Protein AF-0000000072905698 (afdb_homodimer)

Sequence (744 aa):
MKEIYLDNAATTKARKEVVNYMVDCMEHSYANADSIHNLGLSVAKKINENKKVFEKLGLPKDSIYFTAGGGEANNILIKAVCNKFKKGRIISTPIEHPSIIKTLESLKGFDVCYLKVDEYGRVDENSLKELLNEDTILVTIAYVNSELGTIQDIPKLCRITKEKNKDIVFHTDFVQGLGHVKVDFSKIPVDAVSFSSHKIYGPKGVGAIYISKKIKLQPVVYGSNSENAFVPRTLANEQVLGFLKAISLLDDLDIEHLREIKEYTLERLKEIPNIRINSPEFSSPGLLNVSFIGARGEIIMNYLSSMNIYVSTGSACSVKKGPSSVIKAIGLEDKYSSGVIRLSFGRYNTKEDIDEFITQLNIVLGMIRSVAMKEIYLDNAATTKARKEVVNYMVDCMEHSYANADSIHNLGLSVAKKINENKKVFEKLGLPKDSIYFTAGGGEANNILIKAVCNKFKKGRIISTPIEHPSIIKTLESLKGFDVCYLKVDEYGRVDENSLKELLNEDTILVTIAYVNSELGTIQDIPKLCRITKEKNKDIVFHTDFVQGLGHVKVDFSKIPVDAVSFSSHKIYGPKGVGAIYISKKIKLQPVVYGSNSENAFVPRTLANEQVLGFLKAISLLDDLDIEHLREIKEYTLERLKEIPNIRINSPEFSSPGLLNVSFIGARGEIIMNYLSSMNIYVSTGSACSVKKGPSSVIKAIGLEDKYSSGVIRLSFGRYNTKEDIDEFITQLNIVLGMIRSVA

Organism: NCBI:txid187101

Secondary structure (DSSP, 8-state):
---EE-BTTT--PPPHHHHHHHHHHHHHS-S-TT--SHHHHHHHHHHHHHGGGGGGGT--GGGEEEESSHHHHHHHHHHHHHHHHSSEEEEE-TTS-HHHHHHHHH-SSEEEEE--B-TT--B-HHHHHHH--TTEEEEE--SB-TTT-BBP-HHHHHHHHHHH-TTSEEEEE-TTTTTTS---GGGS--SEEEEESTTTT--SS-EEEEE-TT--------S--STTTTS-S---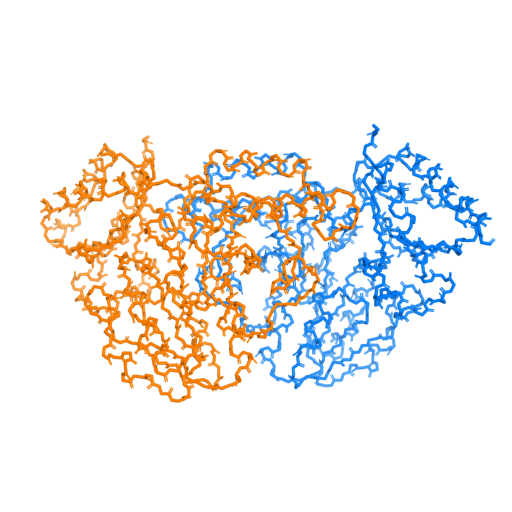HHHHHHHHHHHHT--HHHHHHHHHHHHHHHHHHTTSSSEEE-S-SSB-TTEEEEEETTS-HHHHHHHHHHTTEE-EESS-S-TTT-S-HHHHHTT--HHHHTTEEEEE--TT--HHHHHHHHHHHHHHHHHHHHH-/---EE-BTTT--PPPHHHHHHHHHHHHHS-S-TT--SHHHHHHHHHHHHHGGGGGGGT--GGGEEEESSHHHHHHHHHHHHHHHHSSEEEEE-TTS-HHHHHHHHH-SSEEEEE--B-TT--B-HHHHHHH--TTEEEEE--SB-TTT-BBP-HHHHHHHHHHH-TTSEEEEE-TTTTTTS---GGGS--SEEEEESTTTT--SS-EEEEE-TT--------S--STTTTS-S---HHHHHHHHHHHHT--HHHHHHHHHHHHHHHHHHTTSSSEEE-S-SSB-TTEEEEEETTS-HHHHHHHHHHTTEE-B-SS-S-TTT-S-HHHHHTT--HHHHTTEEEEE--TT--HHHHHHHHHHHHHHHHHHHHH-

Structure (mmCIF, N/CA/C/O backbone):
data_AF-0000000072905698-model_v1
#
loop_
_entity.id
_entity.type
_entity.pdbx_description
1 polymer 'cysteine desulfurase'
#
loop_
_atom_site.group_PDB
_atom_site.id
_atom_site.type_symbol
_atom_site.label_atom_id
_atom_site.label_alt_id
_atom_site.label_comp_id
_atom_site.label_asym_id
_atom_site.label_entity_id
_atom_site.label_seq_id
_atom_site.pdbx_PDB_ins_code
_atom_site.Cartn_x
_atom_site.Cartn_y
_atom_site.Cartn_z
_atom_site.occupancy
_atom_site.B_iso_or_equiv
_atom_site.auth_seq_id
_atom_site.auth_comp_id
_atom_site.auth_asym_id
_atom_site.auth_atom_id
_atom_site.pdbx_PDB_model_num
ATOM 1 N N . MET A 1 1 ? -1.423 -6.957 -35.344 1 72.69 1 MET A N 1
ATOM 2 C CA . MET A 1 1 ? -1.678 -8.305 -34.844 1 72.69 1 MET A CA 1
ATOM 3 C C . MET A 1 1 ? -2.441 -8.25 -33.531 1 72.69 1 MET A C 1
ATOM 5 O O . MET A 1 1 ? -2.27 -7.309 -32.75 1 72.69 1 MET A O 1
ATOM 9 N N . LYS A 1 2 ? -3.301 -9.227 -33.375 1 91.12 2 LYS A N 1
ATOM 10 C CA . LYS A 1 2 ? -4.121 -9.328 -32.156 1 91.12 2 LYS A CA 1
ATOM 11 C C . LYS A 1 2 ? -3.266 -9.641 -30.953 1 91.12 2 LYS A C 1
ATOM 13 O O . LYS A 1 2 ? -2.326 -10.43 -31.031 1 91.12 2 LYS A O 1
ATOM 18 N N . GLU A 1 3 ? -3.43 -8.898 -29.844 1 96.12 3 GLU A N 1
ATOM 19 C CA . GLU A 1 3 ? -2.766 -9.172 -28.562 1 96.12 3 GLU A CA 1
ATOM 20 C C . GLU A 1 3 ? -3.352 -10.406 -27.891 1 96.12 3 GLU A C 1
ATOM 22 O O . GLU A 1 3 ? -4.57 -10.531 -27.766 1 96.12 3 GLU A O 1
ATOM 27 N N . ILE A 1 4 ? -2.531 -11.414 -27.625 1 98.56 4 ILE A N 1
ATOM 28 C CA . ILE A 1 4 ? -2.914 -12.602 -26.859 1 98.56 4 ILE A CA 1
ATOM 29 C C . ILE A 1 4 ? -2.207 -12.602 -25.5 1 98.56 4 ILE A C 1
ATOM 31 O O . ILE A 1 4 ? -0.989 -12.766 -25.438 1 98.56 4 ILE A O 1
ATOM 35 N N . TYR A 1 5 ? -2.979 -12.391 -24.484 1 98.38 5 TYR A N 1
ATOM 36 C CA . TYR A 1 5 ? -2.412 -12.242 -23.156 1 98.38 5 TYR A CA 1
ATOM 37 C C . TYR A 1 5 ? -2.586 -13.523 -22.344 1 98.38 5 TYR A C 1
ATOM 39 O O . TYR A 1 5 ? -3.688 -13.828 -21.875 1 98.38 5 TYR A O 1
ATOM 47 N N . LEU A 1 6 ? -1.505 -14.266 -22.094 1 98.56 6 LEU A N 1
ATOM 48 C CA . LEU A 1 6 ? -1.48 -15.523 -21.344 1 98.56 6 LEU A CA 1
ATOM 49 C C . LEU A 1 6 ? -0.591 -15.406 -20.109 1 98.56 6 LEU A C 1
ATOM 51 O O . LEU A 1 6 ? 0.126 -16.344 -19.766 1 98.56 6 LEU A O 1
ATOM 55 N N . ASP A 1 7 ? -0.553 -14.258 -19.5 1 97.88 7 ASP A N 1
ATOM 56 C CA . ASP A 1 7 ? 0.208 -13.977 -18.297 1 97.88 7 ASP A CA 1
ATOM 57 C C . ASP A 1 7 ? -0.693 -13.406 -17.188 1 97.88 7 ASP A C 1
ATOM 59 O O . ASP A 1 7 ? -0.295 -12.5 -16.469 1 97.88 7 ASP A O 1
ATOM 63 N N . ASN A 1 8 ? -1.883 -13.961 -17.047 1 97.81 8 ASN A N 1
ATOM 64 C CA . ASN A 1 8 ? -2.902 -13.453 -16.141 1 97.81 8 ASN A CA 1
ATOM 65 C C . ASN A 1 8 ? -2.562 -13.766 -14.688 1 97.81 8 ASN A C 1
ATOM 67 O O . ASN A 1 8 ? -3.133 -13.172 -13.766 1 97.81 8 ASN A O 1
ATOM 71 N N . ALA A 1 9 ? -1.614 -14.688 -14.422 1 97 9 ALA A N 1
ATOM 72 C CA . ALA A 1 9 ? -1.187 -14.977 -13.062 1 97 9 ALA A CA 1
ATOM 73 C C . ALA A 1 9 ? -0.23 -13.906 -12.547 1 97 9 ALA A C 1
ATOM 75 O O . ALA A 1 9 ? 0.006 -13.805 -11.336 1 97 9 ALA A O 1
ATOM 76 N N . ALA A 1 10 ? 0.408 -13.164 -13.469 1 96.44 10 ALA A N 1
ATOM 77 C CA . ALA A 1 10 ? 1.176 -11.992 -13.062 1 96.44 10 ALA A CA 1
ATOM 78 C C . ALA A 1 10 ? 0.255 -10.828 -12.719 1 96.44 10 ALA A C 1
ATOM 80 O O . ALA A 1 10 ? 0.43 -10.172 -11.688 1 96.44 10 ALA A O 1
ATOM 81 N N . THR A 1 11 ? -0.665 -10.586 -13.617 1 97.38 11 THR A N 1
ATOM 82 C CA . THR A 1 11 ? -1.699 -9.586 -13.383 1 97.38 11 THR A CA 1
ATOM 83 C C . THR A 1 11 ? -2.764 -9.641 -14.477 1 97.38 11 THR A C 1
ATOM 85 O O . THR A 1 11 ? -2.506 -10.125 -15.578 1 97.38 11 THR A O 1
ATOM 88 N N . THR A 1 12 ? -3.924 -9.188 -14.164 1 98.19 12 THR A N 1
ATOM 89 C CA . THR A 1 12 ? -5.012 -9.086 -15.133 1 98.19 12 THR A CA 1
ATOM 90 C C . THR A 1 12 ? -5.32 -7.629 -15.453 1 98.19 12 THR A C 1
ATOM 92 O O . THR A 1 12 ? -4.957 -6.73 -14.688 1 98.19 12 THR A O 1
ATOM 95 N N . LYS A 1 13 ? -5.883 -7.441 -16.594 1 98 13 LYS A N 1
ATOM 96 C CA . LYS A 1 13 ? -6.438 -6.133 -16.922 1 98 13 LYS A CA 1
ATOM 97 C C . LYS A 1 13 ? -7.73 -5.879 -16.156 1 98 13 LYS A C 1
ATOM 99 O O . LYS A 1 13 ? -8.656 -6.695 -16.203 1 98 13 LYS A O 1
ATOM 104 N N . ALA A 1 14 ? -7.812 -4.758 -15.5 1 98.38 14 ALA A N 1
ATOM 105 C CA . ALA A 1 14 ? -9.016 -4.449 -14.734 1 98.38 14 ALA A CA 1
ATOM 106 C C . ALA A 1 14 ? -10.242 -4.406 -15.641 1 98.38 14 ALA A C 1
ATOM 108 O O . ALA A 1 14 ? -10.18 -3.889 -16.75 1 98.38 14 ALA A O 1
ATOM 109 N N . ARG A 1 15 ? -11.359 -4.938 -15.141 1 98.25 15 ARG A N 1
ATOM 110 C CA . ARG A 1 15 ? -12.617 -4.887 -15.875 1 98.25 15 ARG A CA 1
ATOM 111 C C . ARG A 1 15 ? -13.102 -3.451 -16.031 1 98.25 15 ARG A C 1
ATOM 113 O O . ARG A 1 15 ? -12.922 -2.629 -15.125 1 98.25 15 ARG A O 1
ATOM 120 N N . LYS A 1 16 ? -13.773 -3.23 -17.125 1 98.31 16 LYS A N 1
ATOM 121 C CA . LYS A 1 16 ? -14.32 -1.897 -17.375 1 98.31 16 LYS A CA 1
ATOM 122 C C . LYS A 1 16 ? -15.281 -1.483 -16.266 1 98.31 16 LYS A C 1
ATOM 124 O O . LYS A 1 16 ? -15.289 -0.325 -15.844 1 98.31 16 LYS A O 1
ATOM 129 N N . GLU A 1 17 ? -16.109 -2.434 -15.797 1 98.56 17 GLU A N 1
ATOM 130 C CA . GLU A 1 17 ? -17.062 -2.16 -14.719 1 98.56 17 GLU A CA 1
ATOM 131 C C . GLU A 1 17 ? -16.344 -1.726 -13.445 1 98.56 17 GLU A C 1
ATOM 133 O O . GLU A 1 17 ? -16.812 -0.844 -12.727 1 98.56 17 GLU A O 1
ATOM 138 N N . VAL A 1 18 ? -15.203 -2.352 -13.188 1 98.81 18 VAL A N 1
ATOM 139 C CA . VAL A 1 18 ? -14.398 -2.033 -12.016 1 98.81 18 VAL A CA 1
ATOM 140 C C . VAL A 1 18 ? -13.789 -0.641 -12.164 1 98.81 18 VAL A C 1
ATOM 142 O O . VAL A 1 18 ? -13.859 0.178 -11.25 1 98.81 18 VAL A O 1
ATOM 145 N N . VAL A 1 19 ? -13.219 -0.357 -13.328 1 98.81 19 VAL A N 1
ATOM 146 C CA . VAL A 1 19 ? -12.602 0.932 -13.609 1 98.81 19 VAL A CA 1
ATOM 147 C C . VAL A 1 19 ? -13.633 2.047 -13.477 1 98.81 19 VAL A C 1
ATOM 149 O O . VAL A 1 19 ? -13.367 3.074 -12.844 1 98.81 19 VAL A O 1
ATOM 152 N N . ASN A 1 20 ? -14.812 1.815 -14.039 1 98.75 20 ASN A N 1
ATOM 153 C CA . ASN A 1 20 ? -15.883 2.807 -13.953 1 98.75 20 ASN A CA 1
ATOM 154 C C . ASN A 1 20 ? -16.266 3.082 -12.508 1 98.75 20 ASN A C 1
ATOM 156 O O . ASN A 1 20 ? -16.531 4.23 -12.133 1 98.75 20 ASN A O 1
ATOM 160 N N . TYR A 1 21 ? -16.344 2.041 -11.75 1 98.81 21 TYR A N 1
ATOM 161 C CA . TYR A 1 21 ? -16.703 2.186 -10.344 1 98.81 21 TYR A CA 1
ATOM 162 C C . TYR A 1 21 ? -15.625 2.961 -9.586 1 98.81 21 TYR A C 1
ATOM 164 O O . TYR A 1 21 ? -15.93 3.793 -8.734 1 98.81 21 TYR A O 1
ATOM 172 N N . MET A 1 22 ? -14.383 2.701 -9.906 1 98.75 22 MET A N 1
ATOM 173 C CA . MET A 1 22 ? -13.273 3.434 -9.305 1 98.75 22 MET A CA 1
ATOM 174 C C . MET A 1 22 ? -13.344 4.918 -9.656 1 98.75 22 MET A C 1
ATOM 176 O O . MET A 1 22 ? -13.133 5.773 -8.797 1 98.75 22 MET A O 1
ATOM 180 N N . VAL A 1 23 ? -13.602 5.195 -10.906 1 98.75 23 VAL A N 1
ATOM 181 C CA . VAL A 1 23 ? -13.703 6.574 -11.359 1 98.75 23 VAL A CA 1
ATOM 182 C C . VAL A 1 23 ? -14.828 7.281 -10.609 1 98.75 23 VAL A C 1
ATOM 184 O O . VAL A 1 23 ? -14.656 8.406 -10.125 1 98.75 23 VAL A O 1
ATOM 187 N N . ASP A 1 24 ? -15.961 6.617 -10.508 1 98.62 24 ASP A N 1
ATOM 188 C CA . ASP A 1 24 ? -17.094 7.16 -9.758 1 98.62 24 ASP A CA 1
ATOM 189 C C . ASP A 1 24 ? -16.703 7.477 -8.32 1 98.62 24 ASP A C 1
ATOM 191 O O . ASP A 1 24 ? -17.078 8.523 -7.785 1 98.62 24 ASP A O 1
ATOM 195 N N . CYS A 1 25 ? -15.961 6.605 -7.727 1 98.19 25 CYS A N 1
ATOM 196 C CA . CYS A 1 25 ? -15.508 6.789 -6.352 1 98.19 25 CYS A CA 1
ATOM 197 C C . CYS A 1 25 ? -14.602 8.008 -6.234 1 98.19 25 CYS A C 1
ATOM 199 O O . CYS A 1 25 ? -14.742 8.805 -5.309 1 98.19 25 CYS A O 1
ATOM 201 N N . MET A 1 26 ? -13.633 8.148 -7.137 1 98.12 26 MET A N 1
ATOM 202 C CA . MET A 1 26 ? -12.688 9.266 -7.098 1 98.12 26 MET A CA 1
ATOM 203 C C . MET A 1 26 ? -13.406 10.594 -7.293 1 98.12 26 MET A C 1
ATOM 205 O O . MET A 1 26 ? -12.938 11.633 -6.82 1 98.12 26 MET A O 1
ATOM 209 N N . GLU A 1 27 ? -14.578 10.531 -7.902 1 97.19 27 GLU A N 1
ATOM 210 C CA . GLU A 1 27 ? -15.32 11.75 -8.203 1 97.19 27 GLU A CA 1
ATOM 211 C C . GLU A 1 27 ? -16.297 12.078 -7.082 1 97.19 27 GLU A C 1
ATOM 213 O O . GLU A 1 27 ? -16.484 13.25 -6.738 1 97.19 27 GLU A O 1
ATOM 218 N N . HIS A 1 28 ? -16.875 11.031 -6.461 1 96.88 28 HIS A N 1
ATOM 219 C CA . HIS A 1 28 ? -18.031 11.312 -5.633 1 96.88 28 HIS A CA 1
ATOM 220 C C . HIS A 1 28 ? -17.844 10.781 -4.215 1 96.88 28 HIS A C 1
ATOM 222 O O . HIS A 1 28 ? -18.609 11.133 -3.311 1 96.88 28 HIS A O 1
ATOM 228 N N . SER A 1 29 ? -16.891 9.961 -4.012 1 97.44 29 SER A N 1
ATOM 229 C CA . SER A 1 29 ? -16.609 9.367 -2.709 1 97.44 29 SER A CA 1
ATOM 230 C C . SER A 1 29 ? -15.141 9.484 -2.342 1 97.44 29 SER A C 1
ATOM 232 O O . SER A 1 29 ? -14.508 8.5 -1.958 1 97.44 29 SER A O 1
ATOM 234 N N . TYR A 1 30 ? -14.656 10.711 -2.479 1 97.12 30 TYR A N 1
ATOM 235 C CA . TYR A 1 30 ? -13.211 10.906 -2.398 1 97.12 30 TYR A CA 1
ATOM 236 C C . TYR A 1 30 ? -12.781 11.234 -0.973 1 97.12 30 TYR A C 1
ATOM 238 O O . TYR A 1 30 ? -11.594 11.18 -0.645 1 97.12 30 TYR A O 1
ATOM 246 N N . ALA A 1 31 ? -13.695 11.641 -0.081 1 97.19 31 ALA A N 1
ATOM 247 C CA . ALA A 1 31 ? -13.312 12.109 1.25 1 97.19 31 ALA A CA 1
ATOM 248 C C . ALA A 1 31 ? -12.664 10.992 2.061 1 97.19 31 ALA A C 1
ATOM 250 O O . ALA A 1 31 ? -12.82 9.812 1.743 1 97.19 31 ALA A O 1
ATOM 251 N N . ASN A 1 32 ? -11.844 11.367 3.002 1 95.56 32 ASN A N 1
ATOM 252 C CA . ASN A 1 32 ? -11.211 10.406 3.902 1 95.56 32 ASN A CA 1
ATOM 253 C C . ASN A 1 32 ? -12.25 9.633 4.719 1 95.56 32 ASN A C 1
ATOM 255 O O . ASN A 1 32 ? -13.086 10.234 5.395 1 95.56 32 ASN A O 1
ATOM 259 N N . ALA A 1 33 ? -12.117 8.359 4.664 1 94.62 33 ALA A N 1
ATOM 260 C CA . ALA A 1 33 ? -13.086 7.512 5.352 1 94.62 33 ALA A CA 1
ATOM 261 C C . ALA A 1 33 ? -13 7.691 6.863 1 94.62 33 ALA A C 1
ATOM 263 O O . ALA A 1 33 ? -13.922 7.316 7.594 1 94.62 33 ALA A O 1
ATOM 264 N N . ASP A 1 34 ? -11.922 8.289 7.328 1 91.81 34 ASP A N 1
ATOM 265 C CA . ASP A 1 34 ? -11.727 8.5 8.758 1 91.81 34 ASP A CA 1
ATOM 266 C C . ASP A 1 34 ? -12.258 9.867 9.188 1 91.81 34 ASP A C 1
ATOM 268 O O . ASP A 1 34 ? -12.289 10.188 10.383 1 91.81 34 ASP A O 1
ATOM 272 N N . SER A 1 35 ? -12.602 10.688 8.234 1 92.62 35 SER A N 1
ATOM 273 C CA . SER A 1 35 ? -13.164 11.984 8.586 1 92.62 35 SER A CA 1
ATOM 274 C C . SER A 1 35 ? -14.562 11.836 9.188 1 92.62 35 SER A C 1
ATOM 276 O O . SER A 1 35 ? -15.352 11.016 8.734 1 92.62 35 SER A O 1
ATOM 278 N N . ILE A 1 36 ? -14.875 12.672 10.148 1 90.44 36 ILE A N 1
ATOM 279 C CA . ILE A 1 36 ? -16.094 12.5 10.922 1 90.44 36 ILE A CA 1
ATOM 280 C C . ILE A 1 36 ? -17.203 13.367 10.336 1 90.44 36 ILE A C 1
ATOM 282 O O . ILE A 1 36 ? -18.359 13.312 10.789 1 90.44 36 ILE A O 1
ATOM 286 N N . HIS A 1 37 ? -16.891 14.195 9.352 1 94.25 37 HIS A N 1
ATOM 287 C CA . HIS A 1 37 ? -17.953 14.922 8.656 1 94.25 37 HIS A CA 1
ATOM 288 C C . HIS A 1 37 ? -18.734 14 7.719 1 94.25 37 HIS A C 1
ATOM 290 O O . HIS A 1 37 ? -18.312 12.867 7.469 1 94.25 37 HIS A O 1
ATOM 296 N N . ASN A 1 38 ? -19.812 14.43 7.117 1 95.81 38 ASN A N 1
ATOM 297 C CA . ASN A 1 38 ? -20.766 13.602 6.406 1 95.81 38 ASN A CA 1
ATOM 298 C C . ASN A 1 38 ? -20.156 12.953 5.172 1 95.81 38 ASN A C 1
ATOM 300 O O . ASN A 1 38 ? -20.484 11.82 4.824 1 95.81 38 ASN A O 1
ATOM 304 N N . LEU A 1 39 ? -19.266 13.641 4.508 1 95.88 39 LEU A N 1
ATOM 305 C CA . LEU A 1 39 ? -18.641 13.07 3.32 1 95.88 39 LEU A CA 1
ATOM 306 C C . LEU A 1 39 ? -17.766 11.867 3.684 1 95.88 39 LEU A C 1
ATOM 308 O O . LEU A 1 39 ? -17.781 10.859 2.982 1 95.88 39 LEU A O 1
ATOM 312 N N . GLY A 1 40 ? -16.984 12.008 4.773 1 95.88 40 GLY A N 1
ATOM 313 C CA . GLY A 1 40 ? -16.188 10.891 5.246 1 95.88 40 GLY A CA 1
ATOM 314 C C . GLY A 1 40 ? -17.016 9.727 5.746 1 95.88 40 GLY A C 1
ATOM 315 O O . GLY A 1 40 ? -16.75 8.57 5.402 1 95.88 40 GLY A O 1
ATOM 316 N N . LEU A 1 41 ? -18.016 10.055 6.48 1 96.06 41 LEU A N 1
ATOM 317 C CA . LEU A 1 41 ? -18.906 9.031 7.027 1 96.06 41 LEU A CA 1
ATOM 318 C C . LEU A 1 41 ? -19.594 8.258 5.91 1 96.06 41 LEU A C 1
ATOM 320 O O . LEU A 1 41 ? -19.781 7.047 6.012 1 96.06 41 LEU A O 1
ATOM 324 N N . SER A 1 42 ? -19.969 8.969 4.891 1 97.06 42 SER A N 1
ATOM 325 C CA . SER A 1 42 ? -20.625 8.328 3.754 1 97.06 42 SER A CA 1
ATOM 326 C C . SER A 1 42 ? -19.688 7.344 3.062 1 97.06 42 SER A C 1
ATOM 328 O O . SER A 1 42 ? -20.109 6.277 2.615 1 97.06 42 SER A O 1
ATOM 330 N N . VAL A 1 43 ? -18.453 7.727 2.943 1 97.12 43 VAL A N 1
ATOM 331 C CA . VAL A 1 43 ? -17.438 6.855 2.338 1 97.12 43 VAL A CA 1
ATOM 332 C C . VAL A 1 43 ? -17.25 5.609 3.197 1 97.12 43 VAL A C 1
ATOM 334 O O . VAL A 1 43 ? -17.234 4.488 2.68 1 97.12 43 VAL A O 1
ATOM 337 N N . ALA A 1 44 ? -17.109 5.793 4.516 1 96.5 44 ALA A N 1
ATOM 338 C CA . ALA A 1 44 ? -16.953 4.676 5.445 1 96.5 44 ALA A CA 1
ATOM 339 C C . ALA A 1 44 ? -18.125 3.701 5.332 1 96.5 44 ALA A C 1
ATOM 341 O O . ALA A 1 44 ? -17.922 2.484 5.297 1 96.5 44 ALA A O 1
ATOM 342 N N . LYS A 1 45 ? -19.297 4.246 5.277 1 97.31 45 LYS A N 1
ATOM 343 C CA . LYS A 1 45 ? -20.5 3.428 5.141 1 97.31 45 LYS A CA 1
ATOM 344 C C . LYS A 1 45 ? -20.484 2.639 3.834 1 97.31 45 LYS A C 1
ATOM 346 O O . LYS A 1 45 ? -20.828 1.452 3.814 1 97.31 45 LYS A O 1
ATOM 351 N N . LYS A 1 46 ? -20.141 3.316 2.758 1 97.94 46 LYS A N 1
ATOM 352 C CA . LYS A 1 46 ? -20.062 2.684 1.444 1 97.94 46 LYS A CA 1
ATOM 353 C C . LYS A 1 46 ? -19.094 1.509 1.455 1 97.94 46 LYS A C 1
ATOM 355 O O . LYS A 1 46 ? -19.406 0.429 0.95 1 97.94 46 LYS A O 1
ATOM 360 N N . ILE A 1 47 ? -17.938 1.668 2.039 1 97.5 47 ILE A N 1
ATOM 361 C CA . ILE A 1 47 ? -16.922 0.621 2.117 1 97.5 47 ILE A CA 1
ATOM 362 C C . ILE A 1 47 ? -17.453 -0.543 2.955 1 97.5 47 ILE A C 1
ATOM 364 O O . ILE A 1 47 ? -17.344 -1.704 2.551 1 97.5 47 ILE A O 1
ATOM 368 N N . ASN A 1 48 ? -18 -0.203 4.066 1 96.75 48 ASN A N 1
ATOM 369 C CA . ASN A 1 48 ? -18.516 -1.229 4.961 1 96.75 48 ASN A CA 1
ATOM 370 C C . ASN A 1 48 ? -19.594 -2.076 4.285 1 96.75 48 ASN A C 1
ATOM 372 O O . ASN A 1 48 ? -19.625 -3.299 4.449 1 96.75 48 ASN A O 1
ATOM 376 N N . GLU A 1 49 ? -20.453 -1.46 3.559 1 97.62 49 GLU A N 1
ATOM 377 C CA . GLU A 1 49 ? -21.516 -2.164 2.848 1 97.62 49 GLU A CA 1
ATOM 378 C C . GLU A 1 49 ? -20.953 -3.082 1.771 1 97.62 49 GLU A C 1
ATOM 380 O O . GLU A 1 49 ? -21.422 -4.207 1.594 1 97.62 49 GLU A O 1
ATOM 385 N N . ASN A 1 50 ? -19.969 -2.588 1.097 1 98.19 50 ASN A N 1
ATOM 386 C CA . ASN A 1 50 ? -19.375 -3.373 0.015 1 98.19 50 ASN A CA 1
ATOM 387 C C . ASN A 1 50 ? -18.516 -4.512 0.551 1 98.19 50 ASN A C 1
ATOM 389 O O . ASN A 1 50 ? -18.312 -5.52 -0.13 1 98.19 50 ASN A O 1
ATOM 393 N N . LYS A 1 51 ? -18.016 -4.406 1.755 1 97.5 51 LYS A N 1
ATOM 394 C CA . LYS A 1 51 ? -17.203 -5.441 2.383 1 97.5 51 LYS A CA 1
ATOM 395 C C . LYS A 1 51 ? -17.984 -6.746 2.525 1 97.5 51 LYS A C 1
ATOM 397 O O . LYS A 1 51 ? -17.391 -7.82 2.658 1 97.5 51 LYS A O 1
ATOM 402 N N . LYS A 1 52 ? -19.266 -6.719 2.439 1 97.75 52 LYS A N 1
ATOM 403 C CA . LYS A 1 52 ? -20.141 -7.887 2.588 1 97.75 52 LYS A CA 1
ATOM 404 C C . LYS A 1 52 ? -19.844 -8.93 1.512 1 97.75 52 LYS A C 1
ATOM 406 O O . LYS A 1 52 ? -20.188 -10.102 1.668 1 97.75 52 LYS A O 1
ATOM 411 N N . VAL A 1 53 ? -19.188 -8.484 0.49 1 98.38 53 VAL A N 1
ATOM 412 C CA . VAL A 1 53 ? -18.906 -9.375 -0.627 1 98.38 53 VAL A CA 1
ATOM 413 C C . VAL A 1 53 ? -18.031 -10.531 -0.153 1 98.38 53 VAL A C 1
ATOM 415 O O . VAL A 1 53 ? -18.047 -11.609 -0.748 1 98.38 53 VAL A O 1
ATOM 418 N N . PHE A 1 54 ? -17.281 -10.414 0.932 1 98.31 54 PHE A N 1
ATOM 419 C CA . PHE A 1 54 ? -16.406 -11.469 1.455 1 98.31 54 PHE A CA 1
ATOM 420 C C . PHE A 1 54 ? -17.234 -12.609 2.033 1 98.31 54 PHE A C 1
ATOM 422 O O . PHE A 1 54 ? -16.719 -13.711 2.232 1 98.31 54 PHE A O 1
ATOM 429 N N . GLU A 1 55 ? -18.469 -12.305 2.291 1 96.94 55 GLU A N 1
ATOM 430 C CA . GLU A 1 55 ? -19.359 -13.367 2.77 1 96.94 55 GLU A CA 1
ATOM 431 C C . GLU A 1 55 ? -19.516 -14.461 1.718 1 96.94 55 GLU A C 1
ATOM 433 O O . GLU A 1 55 ? -19.797 -15.617 2.053 1 96.94 55 GLU A O 1
ATOM 438 N N . LYS A 1 56 ? -19.328 -14.094 0.411 1 95.06 56 LYS A N 1
ATOM 439 C CA . LYS A 1 56 ? -19.328 -15.078 -0.662 1 95.06 56 LYS A CA 1
ATOM 440 C C . LYS A 1 56 ? -18.25 -16.125 -0.438 1 95.06 56 LYS A C 1
ATOM 442 O O . LYS A 1 56 ? -18.344 -17.25 -0.935 1 95.06 56 LYS A O 1
ATOM 447 N N . LEU A 1 57 ? -17.219 -15.82 0.328 1 97.69 57 LEU A N 1
ATOM 448 C CA . LEU A 1 57 ? -16.094 -16.719 0.602 1 97.69 57 LEU A CA 1
ATOM 449 C C . LEU A 1 57 ? -16.234 -17.344 1.988 1 97.69 57 LEU A C 1
ATOM 451 O O . LEU A 1 57 ? -15.32 -18.031 2.453 1 97.69 57 LEU A O 1
ATOM 455 N N . GLY A 1 58 ? -17.359 -17.031 2.686 1 98 58 GLY A N 1
ATOM 456 C CA . GLY A 1 58 ? -17.594 -17.547 4.023 1 98 58 GLY A CA 1
ATOM 457 C C . GLY A 1 58 ? -16.875 -16.766 5.102 1 98 58 GLY A C 1
ATOM 458 O O . GLY A 1 58 ? -16.609 -17.297 6.188 1 98 58 GLY A O 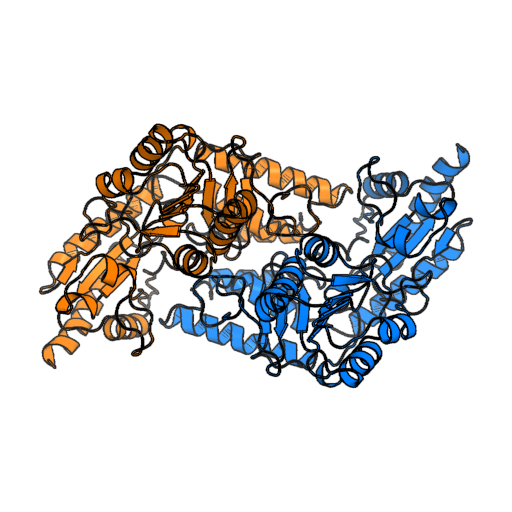1
ATOM 459 N N . LEU A 1 59 ? -16.469 -15.57 4.84 1 98.38 59 LEU A N 1
ATOM 460 C CA . LEU A 1 59 ? -15.703 -14.781 5.793 1 98.38 59 LEU A CA 1
ATOM 461 C C . LEU A 1 59 ? -16.516 -13.578 6.285 1 98.38 59 LEU A C 1
ATOM 463 O O . LEU A 1 59 ? -17.141 -12.883 5.484 1 98.38 59 LEU A O 1
ATOM 467 N N . PRO A 1 60 ? -16.531 -13.305 7.555 1 97 60 PRO A N 1
ATOM 468 C CA . PRO A 1 60 ? -17.234 -12.133 8.07 1 97 60 PRO A CA 1
ATOM 469 C C . PRO A 1 60 ? -16.562 -10.812 7.688 1 97 60 PRO A C 1
ATOM 471 O O . PRO A 1 60 ? -15.344 -10.68 7.805 1 97 60 PRO A O 1
ATOM 474 N N . LYS A 1 61 ? -17.344 -9.836 7.293 1 95.12 61 LYS A N 1
ATOM 475 C CA . LYS A 1 61 ? -16.828 -8.562 6.789 1 95.12 61 LYS A CA 1
ATOM 476 C C . LYS A 1 61 ? -16.047 -7.816 7.863 1 95.12 61 LYS A C 1
ATOM 478 O O . LYS A 1 61 ? -15.109 -7.078 7.551 1 95.12 61 LYS A O 1
ATOM 483 N N . ASP A 1 62 ? -16.297 -7.957 9.18 1 94.31 62 ASP A N 1
ATOM 484 C CA . ASP A 1 62 ? -15.703 -7.184 10.266 1 94.31 62 ASP A CA 1
ATOM 485 C C . ASP A 1 62 ? -14.297 -7.672 10.586 1 94.31 62 ASP A C 1
ATOM 487 O O . ASP A 1 62 ? -13.578 -7.055 11.375 1 94.31 62 ASP A O 1
ATOM 491 N N . SER A 1 63 ? -13.844 -8.758 9.891 1 96.31 63 SER A N 1
ATOM 492 C CA . SER A 1 63 ? -12.523 -9.336 10.141 1 96.31 63 SER A CA 1
ATOM 493 C C . SER A 1 63 ? -11.609 -9.164 8.93 1 96.31 63 SER A C 1
ATOM 495 O O . SER A 1 63 ? -10.625 -9.891 8.773 1 96.31 63 SER A O 1
ATOM 497 N N . ILE A 1 64 ? -12.078 -8.25 8.078 1 97.94 64 ILE A N 1
ATOM 498 C CA . ILE A 1 64 ? -11.328 -8 6.852 1 97.94 64 ILE A CA 1
ATOM 499 C C . ILE A 1 64 ? -10.586 -6.668 6.965 1 97.94 64 ILE A C 1
ATOM 501 O O . ILE A 1 64 ? -11.188 -5.645 7.301 1 97.94 64 ILE A O 1
ATOM 505 N N . TYR A 1 65 ? -9.273 -6.66 6.637 1 97.81 65 TYR A N 1
ATOM 506 C CA . TYR A 1 65 ? -8.445 -5.461 6.602 1 97.81 65 TYR A CA 1
ATOM 507 C C . TYR A 1 65 ? -7.742 -5.32 5.258 1 97.81 65 TYR A C 1
ATOM 509 O O . TYR A 1 65 ? -7.27 -6.312 4.691 1 97.81 65 TYR A O 1
ATOM 517 N N . PHE A 1 66 ? -7.68 -4.145 4.758 1 98.38 66 PHE A N 1
ATOM 518 C CA . PHE A 1 66 ? -7.164 -3.93 3.412 1 98.38 66 PHE A CA 1
ATOM 519 C C . PHE A 1 66 ? -5.68 -3.602 3.445 1 98.38 66 PHE A C 1
ATOM 521 O O . PHE A 1 66 ? -5.211 -2.91 4.355 1 98.38 66 PHE A O 1
ATOM 528 N N . THR A 1 67 ? -4.945 -4.137 2.473 1 98.25 67 THR A N 1
ATOM 529 C CA . THR A 1 67 ? -3.504 -3.979 2.336 1 98.25 67 THR A CA 1
ATOM 530 C C . THR A 1 67 ? -3.145 -3.445 0.952 1 98.25 67 THR A C 1
ATOM 532 O O . THR A 1 67 ? -4.027 -3.24 0.113 1 98.25 67 THR A O 1
ATOM 535 N N . ALA A 1 68 ? -1.879 -3.189 0.706 1 97.81 68 ALA A N 1
ATOM 536 C CA . ALA A 1 68 ? -1.409 -2.668 -0.575 1 97.81 68 ALA A CA 1
ATOM 537 C C . ALA A 1 68 ? -1.205 -3.795 -1.584 1 97.81 68 ALA A C 1
ATOM 539 O O . ALA A 1 68 ? -0.589 -3.594 -2.633 1 97.81 68 ALA A O 1
ATOM 540 N N . GLY A 1 69 ? -1.669 -4.984 -1.326 1 97.75 69 GLY A N 1
ATOM 541 C CA . GLY A 1 69 ? -1.545 -6.152 -2.188 1 97.75 69 GLY A CA 1
ATOM 542 C C . GLY A 1 69 ? -1.369 -7.445 -1.418 1 97.75 69 GLY A C 1
ATOM 543 O O . GLY A 1 69 ? -1.248 -7.434 -0.191 1 97.75 69 GLY A O 1
ATOM 544 N N . GLY A 1 70 ? -1.37 -8.516 -2.15 1 98 70 GLY A N 1
ATOM 545 C CA . GLY A 1 70 ? -1.208 -9.82 -1.526 1 98 70 GLY A CA 1
ATOM 546 C C . GLY A 1 70 ? 0.151 -10.008 -0.877 1 98 70 GLY A C 1
ATOM 547 O O . GLY A 1 70 ? 0.261 -10.648 0.172 1 98 70 GLY A O 1
ATOM 548 N N . GLY A 1 71 ? 1.194 -9.492 -1.557 1 97.56 71 GLY A N 1
ATOM 549 C CA . GLY A 1 71 ? 2.527 -9.57 -0.979 1 97.56 71 GLY A CA 1
ATOM 550 C C . GLY A 1 71 ? 2.633 -8.891 0.374 1 97.56 71 GLY A C 1
ATOM 551 O O . GLY A 1 71 ? 3.217 -9.445 1.307 1 97.56 71 GLY A O 1
ATOM 552 N N . GLU A 1 72 ? 2.037 -7.738 0.52 1 98.12 72 GLU A N 1
ATOM 553 C CA . GLU A 1 72 ? 2.041 -7.055 1.811 1 98.12 72 GLU A CA 1
ATOM 554 C C . GLU A 1 72 ? 1.221 -7.824 2.844 1 98.12 72 GLU A C 1
ATOM 556 O O . GLU A 1 72 ? 1.592 -7.887 4.016 1 98.12 72 GLU A O 1
ATOM 561 N N . ALA A 1 73 ? 0.093 -8.312 2.389 1 98.56 73 ALA A N 1
ATOM 562 C CA . ALA A 1 73 ? -0.741 -9.109 3.285 1 98.56 73 ALA A CA 1
ATOM 563 C C . ALA A 1 73 ? 0.059 -10.25 3.914 1 98.56 73 ALA A C 1
ATOM 565 O O . ALA A 1 73 ? 0.012 -10.445 5.129 1 98.56 73 ALA A O 1
ATOM 566 N N . ASN A 1 74 ? 0.838 -10.953 3.119 1 98.75 74 ASN A N 1
ATOM 567 C CA . ASN A 1 74 ? 1.683 -12.047 3.596 1 98.75 74 ASN A CA 1
ATOM 568 C C . ASN A 1 74 ? 2.734 -11.555 4.586 1 98.75 74 ASN A C 1
ATOM 570 O O . ASN A 1 74 ? 2.908 -12.133 5.656 1 98.75 74 ASN A O 1
ATOM 574 N N . ASN A 1 75 ? 3.42 -10.461 4.223 1 98.56 75 ASN A N 1
ATOM 575 C CA . ASN A 1 75 ? 4.438 -9.883 5.094 1 98.56 75 ASN A CA 1
ATOM 576 C C . ASN A 1 75 ? 3.863 -9.516 6.461 1 98.56 75 ASN A C 1
ATOM 578 O O . ASN A 1 75 ? 4.41 -9.906 7.492 1 98.56 75 ASN A O 1
ATOM 582 N N . ILE A 1 76 ? 2.729 -8.781 6.43 1 98.44 76 ILE A N 1
ATOM 583 C CA . ILE A 1 76 ? 2.115 -8.25 7.641 1 98.44 76 ILE A CA 1
ATOM 584 C C . ILE A 1 76 ? 1.693 -9.406 8.555 1 98.44 76 ILE A C 1
ATOM 586 O O . ILE A 1 76 ? 1.977 -9.391 9.75 1 98.44 76 ILE A O 1
ATOM 590 N N . LEU A 1 77 ? 1.067 -10.406 7.996 1 98.5 77 LEU A N 1
ATOM 591 C CA . LEU A 1 77 ? 0.542 -11.508 8.797 1 98.5 77 LEU A CA 1
ATOM 592 C C . LEU A 1 77 ? 1.671 -12.273 9.477 1 98.5 77 LEU A C 1
ATOM 594 O O . LEU A 1 77 ? 1.607 -12.539 10.68 1 98.5 77 LEU A O 1
ATOM 598 N N . ILE A 1 78 ? 2.707 -12.633 8.719 1 98.75 78 ILE A N 1
ATOM 599 C CA . ILE A 1 78 ? 3.828 -13.383 9.273 1 98.75 78 ILE A CA 1
ATOM 600 C C . ILE A 1 78 ? 4.5 -12.57 10.375 1 98.75 78 ILE A C 1
ATOM 602 O O . ILE A 1 78 ? 4.734 -13.078 11.477 1 98.75 78 ILE A O 1
ATOM 606 N N . LYS A 1 79 ? 4.73 -11.305 10.117 1 98.12 79 LYS A N 1
ATOM 607 C CA . LYS A 1 79 ? 5.406 -10.445 11.078 1 98.12 79 LYS A CA 1
ATOM 608 C C . LYS A 1 79 ? 4.539 -10.219 12.32 1 98.12 79 LYS A C 1
ATOM 610 O O . LYS A 1 79 ? 5.059 -10.102 13.43 1 98.12 79 LYS A O 1
ATOM 615 N N . ALA A 1 80 ? 3.248 -10.07 12.094 1 98.19 80 ALA A N 1
ATOM 616 C CA . ALA A 1 80 ? 2.338 -9.875 13.219 1 98.19 80 ALA A CA 1
ATOM 617 C C . ALA A 1 80 ? 2.354 -11.078 14.148 1 98.19 80 ALA A C 1
ATOM 619 O O . ALA A 1 80 ? 2.324 -10.922 15.375 1 98.19 80 ALA A O 1
ATOM 620 N N . VAL A 1 81 ? 2.363 -12.281 13.578 1 98.19 81 VAL A N 1
ATOM 621 C CA . VAL A 1 81 ? 2.439 -13.5 14.375 1 98.19 81 VAL A CA 1
ATOM 622 C C . VAL A 1 81 ? 3.758 -13.531 15.148 1 98.19 81 VAL A C 1
ATOM 624 O O . VAL A 1 81 ? 3.775 -13.805 16.344 1 98.19 81 VAL A O 1
ATOM 627 N N . CYS A 1 82 ? 4.848 -13.195 14.469 1 97.5 82 CYS A N 1
ATOM 628 C CA . CYS A 1 82 ? 6.172 -13.234 15.078 1 97.5 82 CYS A CA 1
ATOM 629 C C . CYS A 1 82 ? 6.297 -12.188 16.172 1 97.5 82 CYS A C 1
ATOM 631 O O . CYS A 1 82 ? 6.984 -12.406 17.172 1 97.5 82 CYS A O 1
ATOM 633 N N . ASN A 1 83 ? 5.656 -11.047 15.922 1 95.75 83 ASN A N 1
ATOM 634 C CA . ASN A 1 83 ? 5.664 -10 16.938 1 95.75 83 ASN A CA 1
ATOM 635 C C . ASN A 1 83 ? 4.926 -10.422 18.203 1 95.75 83 ASN A C 1
ATOM 637 O O . ASN A 1 83 ? 5.27 -9.992 19.297 1 95.75 83 ASN A O 1
ATOM 641 N N . LYS A 1 84 ? 3.951 -11.211 18.094 1 95.5 84 LYS A N 1
ATOM 642 C CA . LYS A 1 84 ? 3.164 -11.695 19.234 1 95.5 84 LYS A CA 1
ATOM 643 C C . LYS A 1 84 ? 3.93 -12.758 20.016 1 95.5 84 LYS A C 1
ATOM 645 O O . LYS A 1 84 ? 4.02 -12.68 21.25 1 95.5 84 LYS A O 1
ATOM 650 N N . PHE A 1 85 ? 4.531 -13.719 19.422 1 94.5 85 PHE A N 1
ATOM 651 C CA . PHE A 1 85 ? 5.082 -14.898 20.078 1 94.5 85 PHE A CA 1
ATOM 652 C C . PHE A 1 85 ? 6.562 -14.703 20.391 1 94.5 85 PHE A C 1
ATOM 654 O O . PHE A 1 85 ? 7.105 -15.328 21.297 1 94.5 85 PHE A O 1
ATOM 661 N N . LYS A 1 86 ? 7.352 -13.891 19.641 1 91.56 86 LYS A N 1
ATOM 662 C CA . LYS A 1 86 ? 8.734 -13.469 19.844 1 91.56 86 LYS A CA 1
ATOM 663 C C . LYS A 1 86 ? 9.703 -14.609 19.562 1 91.56 86 LYS A C 1
ATOM 665 O O . LYS A 1 86 ? 10.883 -14.375 19.281 1 91.56 86 LYS A O 1
ATOM 670 N N . LYS A 1 87 ? 9.219 -15.883 19.688 1 96.12 87 LYS A N 1
ATOM 671 C CA . LYS A 1 87 ? 9.977 -17.078 19.328 1 96.12 87 LYS A CA 1
ATOM 672 C C . LYS A 1 87 ? 9.047 -18.219 18.938 1 96.12 87 LYS A C 1
ATOM 674 O O . LYS A 1 87 ? 7.836 -18.156 19.156 1 96.12 87 LYS A O 1
ATOM 679 N N . GLY A 1 88 ? 9.656 -19.281 18.297 1 98.19 88 GLY A N 1
ATOM 680 C CA . GLY A 1 88 ? 8.859 -20.438 17.938 1 98.19 88 GLY A CA 1
ATOM 681 C C . GLY A 1 88 ? 9.211 -21 16.578 1 98.19 88 GLY A C 1
ATOM 682 O O . GLY A 1 88 ? 10.133 -20.531 15.914 1 98.19 88 GLY A O 1
ATOM 683 N N . ARG A 1 89 ? 8.469 -22.078 16.234 1 98.75 89 ARG A N 1
ATOM 684 C CA . ARG A 1 89 ? 8.656 -22.75 14.953 1 98.75 89 ARG A CA 1
ATOM 685 C C . ARG A 1 89 ? 7.609 -22.297 13.938 1 98.75 89 ARG A C 1
ATOM 687 O O . ARG A 1 89 ? 6.426 -22.188 14.266 1 98.75 89 ARG A O 1
ATOM 694 N N . ILE A 1 90 ? 8.062 -22.031 12.789 1 98.94 90 ILE A N 1
ATOM 695 C CA . ILE A 1 90 ? 7.203 -21.672 11.656 1 98.94 90 ILE A CA 1
ATOM 696 C C . ILE A 1 90 ? 7.355 -22.719 10.555 1 98.94 90 ILE A C 1
ATOM 698 O O . ILE A 1 90 ? 8.477 -23.062 10.164 1 98.94 90 ILE A O 1
ATOM 702 N N . ILE A 1 91 ? 6.238 -23.25 10.086 1 98.94 91 ILE A N 1
ATOM 703 C CA . ILE A 1 91 ? 6.234 -24.281 9.055 1 98.94 91 ILE A CA 1
ATOM 704 C C . ILE A 1 91 ? 5.625 -23.719 7.77 1 98.94 91 ILE A C 1
ATOM 706 O O . ILE A 1 91 ? 4.551 -23.125 7.797 1 98.94 91 ILE A O 1
ATOM 710 N N . SER A 1 92 ? 6.297 -23.891 6.707 1 98.88 92 SER A N 1
ATOM 711 C CA . SER A 1 92 ? 5.844 -23.453 5.387 1 98.88 92 SER A CA 1
ATOM 712 C C . SER A 1 92 ? 6.289 -24.438 4.305 1 98.88 92 SER A C 1
ATOM 714 O O . SER A 1 92 ? 6.445 -25.625 4.566 1 98.88 92 SER A O 1
ATOM 716 N N . THR A 1 93 ? 6.23 -24.047 3.045 1 98.62 93 THR A N 1
ATOM 717 C CA . THR A 1 93 ? 6.695 -24.875 1.941 1 98.62 93 THR A CA 1
ATOM 718 C C . THR A 1 93 ? 7.801 -24.172 1.16 1 98.62 93 THR A C 1
ATOM 720 O O . THR A 1 93 ? 7.922 -22.953 1.211 1 98.62 93 THR A O 1
ATOM 723 N N . PRO A 1 94 ? 8.641 -24.922 0.493 1 97.75 94 PRO A N 1
ATOM 724 C CA . PRO A 1 94 ? 9.711 -24.297 -0.292 1 97.75 94 PRO A CA 1
ATOM 725 C C . PRO A 1 94 ? 9.203 -23.688 -1.594 1 97.75 94 PRO A C 1
ATOM 727 O O . PRO A 1 94 ? 9.984 -23.078 -2.342 1 97.75 94 PRO A O 1
ATOM 730 N N . ILE A 1 95 ? 7.879 -23.75 -1.857 1 97.31 95 ILE A N 1
ATOM 731 C CA . ILE A 1 95 ? 7.375 -23.312 -3.156 1 97.31 95 ILE A CA 1
ATOM 732 C C . ILE A 1 95 ? 6.496 -22.078 -2.982 1 97.31 95 ILE A C 1
ATOM 734 O O . ILE A 1 95 ? 5.699 -21.75 -3.863 1 97.31 95 ILE A O 1
ATOM 738 N N . GLU A 1 96 ? 6.633 -21.438 -1.827 1 98.19 96 GLU A N 1
ATOM 739 C CA . GLU A 1 96 ? 5.801 -20.281 -1.541 1 98.19 96 GLU A CA 1
ATOM 740 C C . GLU A 1 96 ? 6.219 -19.078 -2.383 1 98.19 96 GLU A C 1
ATOM 742 O O . GLU A 1 96 ? 7.34 -19.031 -2.896 1 98.19 96 GLU A O 1
ATOM 747 N N . HIS A 1 97 ? 5.285 -18.172 -2.557 1 96.94 97 HIS A N 1
ATOM 748 C CA . HIS A 1 97 ? 5.578 -16.875 -3.168 1 96.94 97 HIS A CA 1
ATOM 749 C C . HIS A 1 97 ? 6.73 -16.188 -2.457 1 96.94 97 HIS A C 1
ATOM 751 O O . HIS A 1 97 ? 6.879 -16.297 -1.239 1 96.94 97 HIS A O 1
ATOM 757 N N . PRO A 1 98 ? 7.523 -15.406 -3.156 1 96.06 98 PRO A N 1
ATOM 758 C CA . PRO A 1 98 ? 8.672 -14.727 -2.555 1 96.06 98 PRO A CA 1
ATOM 759 C C . PRO A 1 98 ? 8.281 -13.852 -1.36 1 96.06 98 PRO A C 1
ATOM 761 O O . PRO A 1 98 ? 9.07 -13.688 -0.429 1 96.06 98 PRO A O 1
ATOM 764 N N . SER A 1 99 ? 7.062 -13.266 -1.356 1 97.38 99 SER A N 1
ATOM 765 C CA . SER A 1 99 ? 6.617 -12.438 -0.239 1 97.38 99 SER A CA 1
ATOM 766 C C . SER A 1 99 ? 6.543 -13.242 1.052 1 97.38 99 SER A C 1
ATOM 768 O O . SER A 1 99 ? 6.551 -12.68 2.146 1 97.38 99 SER A O 1
ATOM 770 N N . ILE A 1 100 ? 6.43 -14.555 0.955 1 98.31 100 ILE A N 1
ATOM 771 C CA . ILE A 1 100 ? 6.43 -15.422 2.127 1 98.31 100 ILE A CA 1
ATOM 772 C C . ILE A 1 100 ? 7.844 -15.938 2.389 1 98.31 100 ILE A C 1
ATOM 774 O O . ILE A 1 100 ? 8.383 -15.766 3.486 1 98.31 100 ILE A O 1
ATOM 778 N N . ILE A 1 101 ? 8.523 -16.469 1.357 1 97.81 101 ILE A N 1
ATOM 779 C CA . ILE A 1 101 ? 9.828 -17.094 1.501 1 97.81 101 ILE A CA 1
ATOM 780 C C . ILE A 1 101 ? 10.844 -16.078 2.01 1 97.81 101 ILE A C 1
ATOM 782 O O . ILE A 1 101 ? 11.562 -16.344 2.979 1 97.81 101 ILE A O 1
ATOM 786 N N . LYS A 1 102 ? 10.883 -14.945 1.396 1 97.19 102 LYS A N 1
ATOM 787 C CA . LYS A 1 102 ? 11.867 -13.93 1.763 1 97.19 102 LYS A CA 1
ATOM 788 C C . LYS A 1 102 ? 11.578 -13.352 3.143 1 97.19 102 LYS A C 1
ATOM 790 O O . LYS A 1 102 ? 12.492 -13 3.885 1 97.19 102 LYS A O 1
ATOM 795 N N . THR A 1 103 ? 10.312 -13.203 3.5 1 98.19 103 THR A N 1
ATOM 796 C CA . THR A 1 103 ? 9.953 -12.781 4.852 1 98.19 103 THR A CA 1
ATOM 797 C C . THR A 1 103 ? 10.461 -13.789 5.883 1 98.19 103 THR A C 1
ATOM 799 O O . THR A 1 103 ? 11.086 -13.406 6.875 1 98.19 103 THR A O 1
ATOM 802 N N . LEU A 1 104 ? 10.227 -15.07 5.609 1 98.5 104 LEU A N 1
ATOM 803 C CA . LEU A 1 104 ? 10.648 -16.125 6.527 1 98.5 104 LEU A CA 1
ATOM 804 C C . LEU A 1 104 ? 12.164 -16.141 6.672 1 98.5 104 LEU A C 1
ATOM 806 O O . LEU A 1 104 ? 12.688 -16.297 7.777 1 98.5 104 LEU A O 1
ATOM 810 N N . GLU A 1 105 ? 12.844 -15.953 5.543 1 97.31 105 GLU A N 1
ATOM 811 C CA . GLU A 1 105 ? 14.297 -15.961 5.539 1 97.31 105 GLU A CA 1
ATOM 812 C C . GLU A 1 105 ? 14.859 -14.781 6.336 1 97.31 105 GLU A C 1
ATOM 814 O O . GLU A 1 105 ? 15.977 -14.852 6.859 1 97.31 105 GLU A O 1
ATOM 819 N N . SER A 1 106 ? 14.094 -13.719 6.465 1 96.44 106 SER A N 1
ATOM 820 C CA . SER A 1 106 ? 14.555 -12.508 7.129 1 96.44 106 SER A CA 1
ATOM 821 C C . SER A 1 106 ? 14.383 -12.602 8.641 1 96.44 106 SER A C 1
ATOM 823 O O . SER A 1 106 ? 14.938 -11.789 9.391 1 96.44 106 SER A O 1
ATOM 825 N N . LEU A 1 107 ? 13.625 -13.547 9.078 1 96.69 107 LEU A N 1
ATOM 826 C CA . LEU A 1 107 ? 13.305 -13.656 10.5 1 96.69 107 LEU A CA 1
ATOM 827 C C . LEU A 1 107 ? 14.523 -14.133 11.289 1 96.69 107 LEU A C 1
ATOM 829 O O . LEU A 1 107 ? 15.281 -14.984 10.82 1 96.69 107 LEU A O 1
ATOM 833 N N . LYS A 1 108 ? 14.727 -13.523 12.414 1 92.75 108 LYS A N 1
ATOM 834 C CA . LYS A 1 108 ? 15.773 -13.945 13.344 1 92.75 108 LYS A CA 1
ATOM 835 C C . LYS A 1 108 ? 15.18 -14.555 14.609 1 92.75 108 LYS A C 1
ATOM 837 O O . LYS A 1 108 ? 14.141 -14.102 15.094 1 92.75 108 LYS A O 1
ATOM 842 N N . GLY A 1 109 ? 15.758 -15.617 15.055 1 94.31 109 GLY A N 1
ATOM 843 C CA . GLY A 1 109 ? 15.359 -16.203 16.328 1 94.31 109 GLY A CA 1
ATOM 844 C C . GLY A 1 109 ? 14.195 -17.172 16.188 1 94.31 109 GLY A C 1
ATOM 845 O O . GLY A 1 109 ? 13.625 -17.594 17.203 1 94.31 109 GLY A O 1
ATOM 846 N N . PHE A 1 110 ? 13.742 -17.453 14.992 1 98.31 110 PHE A N 1
ATOM 847 C CA . PHE A 1 110 ? 12.656 -18.391 14.75 1 98.31 110 PHE A CA 1
ATOM 848 C C . PHE A 1 110 ? 13.18 -19.641 14.055 1 98.31 110 PHE A C 1
ATOM 850 O O . PHE A 1 110 ? 14.164 -19.594 13.32 1 98.31 110 PHE A O 1
ATOM 857 N N . ASP A 1 111 ? 12.562 -20.781 14.344 1 98.56 111 ASP A N 1
ATOM 858 C CA . ASP A 1 111 ? 12.859 -22.047 13.68 1 98.56 111 ASP A CA 1
ATOM 859 C C . ASP A 1 111 ? 11.969 -22.25 12.461 1 98.56 111 ASP A C 1
ATOM 861 O O . ASP A 1 111 ? 10.836 -22.734 12.586 1 98.56 111 ASP A O 1
ATOM 865 N N . VAL A 1 112 ? 12.461 -21.938 11.273 1 98.75 112 VAL A N 1
ATOM 866 C CA . VAL A 1 112 ? 11.68 -22.047 10.047 1 98.75 112 VAL A CA 1
ATOM 867 C C . VAL A 1 112 ? 11.922 -23.422 9.406 1 98.75 112 VAL A C 1
ATOM 869 O O . VAL A 1 112 ? 13.062 -23.781 9.109 1 98.75 112 VAL A O 1
ATOM 872 N N . CYS A 1 113 ? 10.852 -24.156 9.203 1 98.56 113 CYS A N 1
ATOM 873 C CA . CYS A 1 113 ? 10.898 -25.484 8.602 1 98.56 113 CYS A CA 1
ATOM 874 C C . CYS A 1 113 ? 10.062 -25.531 7.328 1 98.56 113 CYS A C 1
ATOM 876 O O . CYS A 1 113 ? 9 -24.922 7.258 1 98.56 113 CYS A O 1
ATOM 878 N N . TYR A 1 114 ? 10.531 -26.297 6.41 1 98.56 114 TYR A N 1
ATOM 879 C CA . TYR A 1 114 ? 9.82 -26.422 5.145 1 98.56 114 TYR A CA 1
ATOM 880 C C . TYR A 1 114 ? 9.32 -27.844 4.934 1 98.56 114 TYR A C 1
ATOM 882 O O . TYR A 1 114 ? 10.047 -28.812 5.176 1 98.56 114 TYR A O 1
ATOM 890 N N . LEU A 1 115 ? 8.164 -27.953 4.473 1 98.69 115 LEU A N 1
ATOM 891 C CA . LEU A 1 115 ? 7.527 -29.219 4.18 1 98.69 115 LEU A CA 1
ATOM 892 C C . LEU A 1 115 ? 8.094 -29.844 2.902 1 98.69 115 LEU A C 1
ATOM 894 O O . LEU A 1 115 ? 8.5 -29.109 1.991 1 98.69 115 LEU A O 1
ATOM 898 N N . LYS A 1 116 ? 8.047 -31.156 2.84 1 97.75 116 LYS A N 1
ATOM 899 C CA . LYS A 1 116 ? 8.336 -31.828 1.581 1 97.75 116 LYS A CA 1
ATOM 900 C C . LYS A 1 116 ? 7.172 -31.703 0.603 1 97.75 116 LYS A C 1
ATOM 902 O O . LYS A 1 116 ? 6.008 -31.688 1.011 1 97.75 116 LYS A O 1
ATOM 907 N N . VAL A 1 117 ? 7.512 -31.547 -0.627 1 97.81 117 VAL A N 1
ATOM 908 C CA . VAL A 1 117 ? 6.504 -31.5 -1.681 1 97.81 117 VAL A CA 1
ATOM 909 C C . VAL A 1 117 ? 6.836 -32.531 -2.75 1 97.81 117 VAL A C 1
ATOM 911 O O . VAL A 1 117 ? 7.996 -32.938 -2.904 1 97.81 117 VAL A O 1
ATOM 914 N N . ASP A 1 118 ? 5.855 -33.062 -3.465 1 97.25 118 ASP A N 1
ATOM 915 C CA . ASP A 1 118 ? 6.094 -34.031 -4.535 1 97.25 118 ASP A CA 1
ATOM 916 C C . ASP A 1 118 ? 6.465 -33.312 -5.836 1 97.25 118 ASP A C 1
ATOM 918 O O . ASP A 1 118 ? 6.727 -32.125 -5.844 1 97.25 118 ASP A O 1
ATOM 922 N N . GLU A 1 119 ? 6.574 -34.031 -6.91 1 96.06 119 GLU A N 1
ATOM 923 C CA . GLU A 1 119 ? 7.047 -33.531 -8.188 1 96.06 119 GLU A CA 1
ATOM 924 C C . GLU A 1 119 ? 6.043 -32.531 -8.797 1 96.06 119 GLU A C 1
ATOM 926 O O . GLU A 1 119 ? 6.352 -31.859 -9.773 1 96.06 119 GLU A O 1
ATOM 931 N N . TYR A 1 120 ? 4.848 -32.406 -8.18 1 96.94 120 TYR A N 1
ATOM 932 C CA . TYR A 1 120 ? 3.83 -31.484 -8.656 1 96.94 120 TYR A CA 1
ATOM 933 C C . TYR A 1 120 ? 3.607 -30.344 -7.656 1 96.94 120 TYR A C 1
ATOM 935 O O . TYR A 1 120 ? 2.695 -29.531 -7.82 1 96.94 120 TYR A O 1
ATOM 943 N N . GLY A 1 121 ? 4.418 -30.312 -6.566 1 97.62 121 GLY A N 1
ATOM 944 C CA . GLY A 1 121 ? 4.348 -29.234 -5.586 1 97.62 121 GLY A CA 1
ATOM 945 C C . GLY A 1 121 ? 3.322 -29.484 -4.496 1 97.62 121 GLY A C 1
ATOM 946 O O . GLY A 1 121 ? 2.982 -28.578 -3.734 1 97.62 121 GLY A O 1
ATOM 947 N N . ARG A 1 122 ? 2.771 -30.688 -4.426 1 98.06 122 ARG A N 1
ATOM 948 C CA . ARG A 1 122 ? 1.805 -31 -3.379 1 98.06 122 ARG A CA 1
ATOM 949 C C . ARG A 1 122 ? 2.508 -31.297 -2.057 1 98.06 122 ARG A C 1
ATOM 951 O O . ARG A 1 122 ? 3.494 -32.031 -2.021 1 98.06 122 ARG A O 1
ATOM 958 N N . VAL A 1 123 ? 1.956 -30.766 -1.051 1 97.62 123 VAL A N 1
ATOM 959 C CA . VAL A 1 123 ? 2.525 -30.922 0.284 1 97.62 123 VAL A CA 1
ATOM 960 C C . VAL A 1 123 ? 2.307 -32.344 0.775 1 97.62 123 VAL A C 1
ATOM 962 O O . VAL A 1 123 ? 1.232 -32.938 0.579 1 97.62 123 VAL A O 1
ATOM 965 N N . ASP A 1 124 ? 3.33 -32.906 1.419 1 97 124 ASP A N 1
ATOM 966 C CA . ASP A 1 124 ? 3.232 -34.219 2.092 1 97 124 ASP A CA 1
ATOM 967 C C . ASP A 1 124 ? 2.641 -34.062 3.49 1 97 124 ASP A C 1
ATOM 969 O O . ASP A 1 124 ? 3.291 -33.531 4.391 1 97 124 ASP A O 1
ATOM 973 N N . GLU A 1 125 ? 1.492 -34.594 3.715 1 96.94 125 GLU A N 1
ATOM 974 C CA . GLU A 1 125 ? 0.813 -34.406 4.996 1 96.94 125 GLU A CA 1
ATOM 975 C C . GLU A 1 125 ? 1.604 -35.062 6.129 1 96.94 125 GLU A C 1
ATOM 977 O O . GLU A 1 125 ? 1.559 -34.625 7.27 1 96.94 125 GLU A O 1
ATOM 982 N N . ASN A 1 126 ? 2.314 -36.188 5.832 1 97.56 126 ASN A N 1
ATOM 983 C CA . ASN A 1 126 ? 3.131 -36.844 6.859 1 97.56 126 ASN A CA 1
ATOM 984 C C . ASN A 1 126 ? 4.277 -35.938 7.305 1 97.56 126 ASN A C 1
ATOM 986 O O . ASN A 1 126 ? 4.637 -35.906 8.484 1 97.56 126 ASN A O 1
ATOM 990 N N . SER A 1 127 ? 4.797 -35.25 6.328 1 97.88 127 SER A N 1
ATOM 991 C CA . SER A 1 127 ? 5.832 -34.281 6.648 1 97.88 127 SER A CA 1
ATOM 992 C C . SER A 1 127 ? 5.316 -33.219 7.629 1 97.88 127 SER A C 1
ATOM 994 O O . SER A 1 127 ? 6.043 -32.781 8.531 1 97.88 127 SER A O 1
ATOM 996 N N . LEU A 1 128 ? 4.09 -32.812 7.445 1 98.56 128 LEU A N 1
ATOM 997 C CA . LEU A 1 128 ? 3.471 -31.844 8.344 1 98.56 128 LEU A CA 1
ATOM 998 C C . LEU A 1 128 ? 3.342 -32.406 9.75 1 98.56 128 LEU A C 1
ATOM 1000 O O . LEU A 1 128 ? 3.725 -31.766 10.727 1 98.56 128 LEU A O 1
ATOM 1004 N N . LYS A 1 129 ? 2.869 -33.625 9.852 1 98.25 129 LYS A N 1
ATOM 1005 C CA . LYS A 1 129 ? 2.709 -34.281 11.148 1 98.25 129 LYS A CA 1
ATOM 1006 C C . LYS A 1 129 ? 4.043 -34.406 11.875 1 98.25 129 LYS A C 1
ATOM 1008 O O . LYS A 1 129 ? 4.113 -34.219 13.094 1 98.25 129 LYS A O 1
ATOM 1013 N N . GLU A 1 130 ? 5.027 -34.656 11.133 1 98.12 130 GLU A N 1
ATOM 1014 C CA . GLU A 1 130 ? 6.359 -34.875 11.703 1 98.12 130 GLU A CA 1
ATOM 1015 C C . GLU A 1 130 ? 6.953 -33.531 12.203 1 98.12 130 GLU A C 1
ATOM 1017 O O . GLU A 1 130 ? 7.672 -33.531 13.203 1 98.12 130 GLU A O 1
ATOM 1022 N N . LEU A 1 131 ? 6.668 -32.469 11.516 1 98.31 131 LEU A N 1
ATOM 1023 C CA . LEU A 1 131 ? 7.309 -31.203 11.828 1 98.31 131 LEU A CA 1
ATOM 1024 C C . LEU A 1 131 ? 6.559 -30.484 12.938 1 98.31 131 LEU A C 1
ATOM 1026 O O . LEU A 1 131 ? 7.152 -29.688 13.68 1 98.31 131 LEU A O 1
ATOM 1030 N N . LEU A 1 132 ? 5.305 -30.75 13.039 1 98.56 132 LEU A N 1
ATOM 1031 C CA . LEU A 1 132 ? 4.512 -30.094 14.078 1 98.56 132 LEU A CA 1
ATOM 1032 C C . LEU A 1 132 ? 5.016 -30.5 15.461 1 98.56 132 LEU A C 1
ATOM 1034 O O . LEU A 1 132 ? 5.301 -31.672 15.719 1 98.56 132 LEU A O 1
ATOM 1038 N N . ASN A 1 133 ? 5.176 -29.531 16.344 1 97.94 133 ASN A N 1
ATOM 1039 C CA . ASN A 1 133 ? 5.547 -29.766 17.734 1 97.94 133 ASN A CA 1
ATOM 1040 C C . ASN A 1 133 ? 4.992 -28.688 18.656 1 97.94 133 ASN A C 1
ATOM 1042 O O . ASN A 1 133 ? 4.148 -27.891 18.25 1 97.94 133 ASN A O 1
ATOM 1046 N N . GLU A 1 134 ? 5.398 -28.672 19.875 1 97.06 134 GLU A N 1
ATOM 1047 C CA . GLU A 1 134 ? 4.824 -27.797 20.906 1 97.06 134 GLU A CA 1
ATOM 1048 C C . GLU A 1 134 ? 5.254 -26.344 20.703 1 97.06 134 GLU A C 1
ATOM 1050 O O . GLU A 1 134 ? 4.594 -25.438 21.188 1 97.06 134 GLU A O 1
ATOM 1055 N N . ASP A 1 135 ? 6.281 -26.172 19.938 1 97.94 135 ASP A N 1
ATOM 1056 C CA . ASP A 1 135 ? 6.82 -24.828 19.75 1 97.94 135 ASP A CA 1
ATOM 1057 C C . ASP A 1 135 ? 6.273 -24.188 18.469 1 97.94 135 ASP A C 1
ATOM 1059 O O . ASP A 1 135 ? 6.555 -23.016 18.188 1 97.94 135 ASP A O 1
ATOM 1063 N N . THR A 1 136 ? 5.477 -24.953 17.734 1 98.81 136 THR A N 1
ATOM 1064 C CA . THR A 1 136 ? 4.957 -24.422 16.484 1 98.81 136 THR A CA 1
ATOM 1065 C C . THR A 1 136 ? 3.975 -23.281 16.734 1 98.81 136 THR A C 1
ATOM 1067 O O . THR A 1 136 ? 3.037 -23.438 17.531 1 98.81 136 THR A O 1
ATOM 1070 N N . ILE A 1 137 ? 4.191 -22.141 16.031 1 98.62 137 ILE A N 1
ATOM 1071 C CA . ILE A 1 137 ? 3.324 -20.984 16.266 1 98.62 137 ILE A CA 1
ATOM 1072 C C . ILE A 1 137 ? 2.576 -20.641 14.984 1 98.62 137 ILE A C 1
ATOM 1074 O O . ILE A 1 137 ? 1.556 -19.938 15.023 1 98.62 137 ILE A O 1
ATOM 1078 N N . LEU A 1 138 ? 3.086 -21.062 13.844 1 98.81 138 LEU A N 1
ATOM 1079 C CA . LEU A 1 138 ? 2.521 -20.656 12.562 1 98.81 138 LEU A CA 1
ATOM 1080 C C . LEU A 1 138 ? 2.734 -21.734 11.508 1 98.81 138 LEU A C 1
ATOM 1082 O O . LEU A 1 138 ? 3.832 -22.281 11.391 1 98.81 138 LEU A O 1
ATOM 1086 N N . VAL A 1 139 ? 1.727 -22.078 10.797 1 98.94 139 VAL A N 1
ATOM 1087 C CA . VAL A 1 139 ? 1.766 -22.812 9.539 1 98.94 139 VAL A CA 1
ATOM 1088 C C . VAL A 1 139 ? 1.23 -21.938 8.414 1 98.94 139 VAL A C 1
ATOM 1090 O O . VAL A 1 139 ? 0.109 -21.422 8.492 1 98.94 139 VAL A O 1
ATOM 1093 N N . THR A 1 140 ? 2.035 -21.656 7.414 1 98.94 140 THR A N 1
ATOM 1094 C CA . THR A 1 140 ? 1.63 -20.828 6.293 1 98.94 140 THR A CA 1
ATOM 1095 C C . THR A 1 140 ? 1.859 -21.547 4.965 1 98.94 140 THR A C 1
ATOM 1097 O O . THR A 1 140 ? 2.998 -21.844 4.609 1 98.94 140 THR A O 1
ATOM 1100 N N . ILE A 1 141 ? 0.796 -21.859 4.266 1 98.81 141 ILE A N 1
ATOM 1101 C CA . ILE A 1 141 ? 0.801 -22.625 3.018 1 98.81 141 ILE A CA 1
ATOM 1102 C C . ILE A 1 141 ? -0.152 -21.969 2.018 1 98.81 141 ILE A C 1
ATOM 1104 O O . ILE A 1 141 ? -1.332 -21.766 2.314 1 98.81 141 ILE A O 1
ATOM 1108 N N . ALA A 1 142 ? 0.372 -21.656 0.865 1 98.69 142 ALA A N 1
ATOM 1109 C CA . ALA A 1 142 ? -0.484 -21.078 -0.171 1 98.69 142 ALA A CA 1
ATOM 1110 C C . ALA A 1 142 ? -1.525 -22.094 -0.642 1 98.69 142 ALA A C 1
ATOM 1112 O O . ALA A 1 142 ? -1.222 -23.281 -0.804 1 98.69 142 ALA A O 1
ATOM 1113 N N . TYR A 1 143 ? -2.738 -21.594 -0.91 1 98.75 143 TYR A N 1
ATOM 1114 C CA . TYR A 1 143 ? -3.82 -22.453 -1.383 1 98.75 143 TYR A CA 1
ATOM 1115 C C . TYR A 1 143 ? -3.541 -22.953 -2.795 1 98.75 143 TYR A C 1
ATOM 1117 O O . TYR A 1 143 ? -3.803 -24.125 -3.109 1 98.75 143 TYR A O 1
ATOM 1125 N N . VAL A 1 144 ? -3.088 -22.062 -3.629 1 98.62 144 VAL A N 1
ATOM 1126 C CA . VAL A 1 144 ? -2.75 -22.344 -5.02 1 98.62 144 VAL A CA 1
ATOM 1127 C C . VAL A 1 144 ? -1.349 -21.828 -5.328 1 98.62 144 VAL A C 1
ATOM 1129 O O . VAL A 1 144 ? -1.035 -20.656 -5.051 1 98.62 144 VAL A O 1
ATOM 1132 N N . ASN A 1 145 ? -0.487 -22.719 -5.785 1 98 145 ASN A N 1
ATOM 1133 C CA . ASN A 1 145 ? 0.848 -22.281 -6.18 1 98 145 ASN A CA 1
ATOM 1134 C C . ASN A 1 145 ? 0.805 -21.406 -7.43 1 98 145 ASN A C 1
ATOM 1136 O O . ASN A 1 145 ? 0.128 -21.75 -8.406 1 98 145 ASN A O 1
ATOM 1140 N N . SER A 1 146 ? 1.504 -20.359 -7.418 1 96.06 146 SER A N 1
ATOM 1141 C CA . SER A 1 146 ? 1.405 -19.344 -8.461 1 96.06 146 SER A CA 1
ATOM 1142 C C . SER A 1 146 ? 2.15 -19.766 -9.719 1 96.06 146 SER A C 1
ATOM 1144 O O . SER A 1 146 ? 1.997 -19.156 -10.773 1 96.06 146 SER A O 1
ATOM 1146 N N . GLU A 1 147 ? 2.932 -20.781 -9.703 1 95.75 147 GLU A N 1
ATOM 1147 C CA . GLU A 1 147 ? 3.703 -21.219 -10.859 1 95.75 147 GLU A CA 1
ATOM 1148 C C . GLU A 1 147 ? 3.133 -22.516 -11.453 1 95.75 147 GLU A C 1
ATOM 1150 O O . GLU A 1 147 ? 2.945 -22.625 -12.664 1 95.75 147 GLU A O 1
ATOM 1155 N N . LEU A 1 148 ? 2.768 -23.406 -10.562 1 97.12 148 LEU A N 1
ATOM 1156 C CA . LEU A 1 148 ? 2.361 -24.75 -10.984 1 97.12 148 LEU A CA 1
ATOM 1157 C C . LEU A 1 148 ? 0.841 -24.859 -11.039 1 97.12 148 LEU A C 1
ATOM 1159 O O . LEU A 1 148 ? 0.304 -25.766 -11.68 1 97.12 148 LEU A O 1
ATOM 1163 N N . GLY A 1 149 ? 0.184 -24 -10.359 1 98.12 149 GLY A N 1
ATOM 1164 C CA . GLY A 1 149 ? -1.261 -24.109 -10.25 1 98.12 149 GLY A CA 1
ATOM 1165 C C . GLY A 1 149 ? -1.701 -25.172 -9.258 1 98.12 149 GLY A C 1
ATOM 1166 O O . GLY A 1 149 ? -2.898 -25.391 -9.062 1 98.12 149 GLY A O 1
ATOM 1167 N N . THR A 1 150 ? -0.782 -25.812 -8.586 1 98.38 150 THR A N 1
ATOM 1168 C CA . THR A 1 150 ? -1.087 -26.875 -7.629 1 98.38 150 THR A CA 1
ATOM 1169 C C . THR A 1 150 ? -2.031 -26.359 -6.543 1 98.38 150 THR A C 1
ATOM 1171 O O . THR A 1 150 ? -1.786 -25.312 -5.941 1 98.38 150 THR A O 1
ATOM 1174 N N . ILE A 1 151 ? -3.119 -27.047 -6.355 1 98.56 151 ILE A N 1
ATOM 1175 C CA . ILE A 1 151 ? -4.066 -26.75 -5.281 1 98.56 151 ILE A CA 1
ATOM 1176 C C . ILE A 1 151 ? -3.754 -27.609 -4.066 1 98.56 151 ILE A C 1
ATOM 1178 O O . ILE A 1 151 ? -3.781 -28.844 -4.148 1 98.56 151 ILE A O 1
ATOM 1182 N N . GLN A 1 152 ? -3.396 -26.984 -2.963 1 98.56 152 GLN A N 1
ATOM 1183 C CA . GLN A 1 152 ? -3.107 -27.719 -1.737 1 98.56 152 GLN A CA 1
ATOM 1184 C C . GLN A 1 152 ? -4.395 -28.109 -1.01 1 98.56 152 GLN A C 1
ATOM 1186 O O . GLN A 1 152 ? -5.395 -27.391 -1.089 1 98.56 152 GLN A O 1
ATOM 1191 N N . ASP A 1 153 ? -4.41 -29.234 -0.333 1 97.81 153 ASP A N 1
ATOM 1192 C CA . ASP A 1 153 ? -5.543 -29.641 0.493 1 97.81 153 ASP A CA 1
ATOM 1193 C C . ASP A 1 153 ? -5.547 -28.891 1.825 1 97.81 153 ASP A C 1
ATOM 1195 O O . ASP A 1 153 ? -5.363 -29.5 2.883 1 97.81 153 ASP A O 1
ATOM 1199 N N . ILE A 1 154 ? -5.887 -27.641 1.77 1 98.5 154 ILE A N 1
ATOM 1200 C CA . ILE A 1 154 ? -5.793 -26.75 2.912 1 98.5 154 ILE A CA 1
ATOM 1201 C C . ILE A 1 154 ? -6.746 -27.203 4.012 1 98.5 154 ILE A C 1
ATOM 1203 O O . ILE A 1 154 ? -6.383 -27.219 5.191 1 98.5 154 ILE A O 1
ATOM 1207 N N . PRO A 1 155 ? -8.039 -27.641 3.666 1 98.19 155 PRO A N 1
ATOM 1208 C CA . PRO A 1 155 ? -8.906 -28.156 4.734 1 98.19 155 PRO A CA 1
ATOM 1209 C C . PRO A 1 155 ? -8.25 -29.281 5.543 1 98.19 155 PRO A C 1
ATOM 1211 O O . PRO A 1 155 ? -8.258 -29.234 6.773 1 98.19 155 PRO A O 1
ATOM 1214 N N . LYS A 1 156 ? -7.637 -30.188 4.871 1 98.06 156 LYS A N 1
ATOM 1215 C CA . LYS A 1 156 ? -6.996 -31.312 5.543 1 98.06 156 LYS A CA 1
ATOM 1216 C C . LYS A 1 156 ? -5.773 -30.859 6.332 1 98.06 156 LYS A C 1
ATOM 1218 O O . LYS A 1 156 ? -5.59 -31.266 7.484 1 98.06 156 LYS A O 1
ATOM 1223 N N . LEU A 1 157 ? -4.918 -30.062 5.75 1 98.62 157 LEU A N 1
ATOM 1224 C CA . LEU A 1 157 ? -3.701 -29.594 6.398 1 98.62 157 LEU A CA 1
ATOM 1225 C C . LEU A 1 157 ? -4.035 -28.766 7.637 1 98.62 157 LEU A C 1
ATOM 1227 O O . LEU A 1 157 ? -3.348 -28.859 8.656 1 98.62 157 LEU A O 1
ATOM 1231 N N . CYS A 1 158 ? -5.039 -27.969 7.52 1 98.38 158 CYS A N 1
ATOM 1232 C CA . CYS A 1 158 ? -5.5 -27.172 8.648 1 98.38 158 CYS A CA 1
ATOM 1233 C C . CYS A 1 158 ? -5.984 -28.062 9.789 1 98.38 158 CYS A C 1
ATOM 1235 O O . CYS A 1 158 ? -5.656 -27.828 10.953 1 98.38 158 CYS A O 1
ATOM 1237 N N . ARG A 1 159 ? -6.758 -29.047 9.477 1 97.88 159 ARG A N 1
ATOM 1238 C CA . ARG A 1 159 ? -7.266 -29.969 10.477 1 97.88 159 ARG A CA 1
ATOM 1239 C C . ARG A 1 159 ? -6.121 -30.672 11.203 1 97.88 159 ARG A C 1
ATOM 1241 O O . ARG A 1 159 ? -6.137 -30.781 12.438 1 97.88 159 ARG A O 1
ATOM 1248 N N . ILE A 1 160 ? -5.172 -31.156 10.445 1 98.38 160 ILE A N 1
ATOM 1249 C CA . ILE A 1 160 ? -4.012 -31.828 11.023 1 98.38 160 ILE A CA 1
ATOM 1250 C C . ILE A 1 160 ? -3.312 -30.891 12 1 98.38 160 ILE A C 1
ATOM 1252 O O . ILE A 1 160 ? -2.947 -31.297 13.109 1 98.38 160 ILE A O 1
ATOM 1256 N N . THR A 1 161 ? -3.15 -29.609 11.625 1 98.69 161 THR A N 1
ATOM 1257 C CA . THR A 1 161 ? -2.473 -28.609 12.445 1 98.69 161 THR A CA 1
ATOM 1258 C C . THR A 1 161 ? -3.248 -28.344 13.734 1 98.69 161 THR A C 1
ATOM 1260 O O . THR A 1 161 ? -2.67 -28.359 14.82 1 98.69 161 THR A O 1
ATOM 1263 N N . LYS A 1 162 ? -4.586 -28.219 13.586 1 97.94 162 LYS A N 1
ATOM 1264 C CA . LYS A 1 162 ? -5.434 -27.875 14.727 1 97.94 162 LYS A CA 1
ATOM 1265 C C . LYS A 1 162 ? -5.582 -29.062 15.68 1 97.94 162 LYS A C 1
ATOM 1267 O O . LYS A 1 162 ? -5.766 -28.875 16.875 1 97.94 162 LYS A O 1
ATOM 1272 N N . GLU A 1 163 ? -5.527 -30.25 15.102 1 97.25 163 GLU A N 1
ATOM 1273 C CA . GLU A 1 163 ? -5.562 -31.453 15.938 1 97.25 163 GLU A CA 1
ATOM 1274 C C . GLU A 1 163 ? -4.344 -31.516 16.859 1 97.25 163 GLU A C 1
ATOM 1276 O O . GLU A 1 163 ? -4.434 -32 17.984 1 97.25 163 GLU A O 1
ATOM 1281 N N . LYS A 1 164 ? -3.25 -31.047 16.391 1 96.75 164 LYS A N 1
ATOM 1282 C CA . LYS A 1 164 ? -2.047 -30.984 17.203 1 96.75 164 LYS A CA 1
ATOM 1283 C C . LYS A 1 164 ? -2.172 -29.922 18.297 1 96.75 164 LYS A C 1
ATOM 1285 O O . LYS A 1 164 ? -1.82 -30.172 19.453 1 96.75 164 LYS A O 1
ATOM 1290 N N . ASN A 1 165 ? -2.551 -28.734 17.906 1 97.38 165 ASN A N 1
ATOM 1291 C CA . ASN A 1 165 ? -2.732 -27.594 18.797 1 97.38 165 ASN A CA 1
ATOM 1292 C C . ASN A 1 165 ? -3.623 -26.516 18.172 1 97.38 165 ASN A C 1
ATOM 1294 O O . ASN A 1 165 ? -3.244 -25.891 17.188 1 97.38 165 ASN A O 1
ATOM 1298 N N . LYS A 1 166 ? -4.707 -26.219 18.766 1 95.88 166 LYS A N 1
ATOM 1299 C CA . LYS A 1 166 ? -5.715 -25.312 18.234 1 95.88 166 LYS A CA 1
ATOM 1300 C C . LYS A 1 166 ? -5.191 -23.875 18.188 1 95.88 166 LYS A C 1
ATOM 1302 O O . LYS A 1 166 ? -5.738 -23.031 17.469 1 95.88 166 LYS A O 1
ATOM 1307 N N . ASP A 1 167 ? -4.121 -23.609 18.922 1 95.69 167 ASP A N 1
ATOM 1308 C CA . ASP A 1 167 ? -3.633 -22.234 19.047 1 95.69 167 ASP A CA 1
ATOM 1309 C C . ASP A 1 167 ? -2.619 -21.922 17.953 1 95.69 167 ASP A C 1
ATOM 1311 O O . ASP A 1 167 ? -2.234 -20.75 17.781 1 95.69 167 ASP A O 1
ATOM 1315 N N . ILE A 1 168 ? -2.17 -22.953 17.234 1 98.25 168 ILE A N 1
ATOM 1316 C CA . ILE A 1 168 ? -1.274 -22.688 16.109 1 98.25 168 ILE A CA 1
ATOM 1317 C C . ILE A 1 168 ? -1.998 -21.859 15.047 1 98.25 168 ILE A C 1
ATOM 1319 O O . ILE A 1 168 ? -3.1 -22.219 14.617 1 98.25 168 ILE A O 1
ATOM 1323 N N . VAL A 1 169 ? -1.441 -20.734 14.68 1 98.75 169 VAL A N 1
ATOM 1324 C CA . VAL A 1 169 ? -2.027 -19.906 13.625 1 98.75 169 VAL A CA 1
ATOM 1325 C C . VAL A 1 169 ? -1.871 -20.609 12.281 1 98.75 169 VAL A C 1
ATOM 1327 O O . VAL A 1 169 ? -0.768 -21.016 11.906 1 98.75 169 VAL A O 1
ATOM 1330 N N . PHE A 1 170 ? -2.904 -20.828 11.594 1 98.88 170 PHE A N 1
ATOM 1331 C CA . PHE A 1 170 ? -2.863 -21.344 10.234 1 98.88 170 PHE A CA 1
ATOM 1332 C C . PHE A 1 170 ? -3.209 -20.266 9.219 1 98.88 170 PHE A C 1
ATOM 1334 O O . PHE A 1 170 ? -4.328 -19.75 9.211 1 98.88 170 PHE A O 1
ATOM 1341 N N . HIS A 1 171 ? -2.273 -19.922 8.391 1 98.88 171 HIS A N 1
ATOM 1342 C CA . HIS A 1 171 ? -2.422 -18.922 7.344 1 98.88 171 HIS A CA 1
ATOM 1343 C C . HIS A 1 171 ? -2.367 -19.547 5.957 1 98.88 171 HIS A C 1
ATOM 1345 O O . HIS A 1 171 ? -1.572 -20.469 5.715 1 98.88 171 HIS A O 1
ATOM 1351 N N . THR A 1 172 ? -3.221 -19.078 5.074 1 98.94 172 THR A N 1
ATOM 1352 C CA . THR A 1 172 ? -3.113 -19.484 3.678 1 98.94 172 THR A CA 1
ATOM 1353 C C . THR A 1 172 ? -3.125 -18.266 2.758 1 98.94 172 THR A C 1
ATOM 1355 O O . THR A 1 172 ? -3.93 -17.344 2.941 1 98.94 172 THR A O 1
ATOM 1358 N N . ASP A 1 173 ? -2.158 -18.219 1.888 1 98.81 173 ASP A N 1
ATOM 1359 C CA . ASP A 1 173 ? -2.152 -17.266 0.782 1 98.81 173 ASP A CA 1
ATOM 1360 C C . ASP A 1 173 ? -3.135 -17.688 -0.309 1 98.81 173 ASP A C 1
ATOM 1362 O O . ASP A 1 173 ? -2.898 -18.656 -1.024 1 98.81 173 ASP A O 1
ATOM 1366 N N . PHE A 1 174 ? -4.203 -16.891 -0.492 1 98.88 174 PHE A N 1
ATOM 1367 C CA . PHE A 1 174 ? -5.262 -17.266 -1.422 1 98.88 174 PHE A CA 1
ATOM 1368 C C . PHE A 1 174 ? -5.25 -16.359 -2.652 1 98.88 174 PHE A C 1
ATOM 1370 O O . PHE A 1 174 ? -6.234 -16.297 -3.391 1 98.88 174 PHE A O 1
ATOM 1377 N N . VAL A 1 175 ? -4.176 -15.68 -2.93 1 98.62 175 VAL A N 1
ATOM 1378 C CA . VAL A 1 175 ? -4.031 -14.719 -4.016 1 98.62 175 VAL A CA 1
ATOM 1379 C C . VAL A 1 175 ? -4.34 -15.391 -5.352 1 98.62 175 VAL A C 1
ATOM 1381 O O . VAL A 1 175 ? -5.145 -14.883 -6.137 1 98.62 175 VAL A O 1
ATOM 1384 N N . GLN A 1 176 ? -3.766 -16.547 -5.625 1 98.5 176 GLN A N 1
ATOM 1385 C CA . GLN A 1 176 ? -3.967 -17.219 -6.902 1 98.5 176 GLN A CA 1
ATOM 1386 C C . GLN A 1 176 ? -5.199 -18.109 -6.859 1 98.5 176 GLN A C 1
ATOM 1388 O O . GLN A 1 176 ? -5.609 -18.672 -7.883 1 98.5 176 GLN A O 1
ATOM 1393 N N . GLY A 1 177 ? -5.789 -18.281 -5.707 1 98.44 177 GLY A N 1
ATOM 1394 C CA . GLY A 1 177 ? -7 -19.078 -5.559 1 98.44 177 GLY A CA 1
ATOM 1395 C C . GLY A 1 177 ? -8.266 -18.266 -5.773 1 98.44 177 GLY A C 1
ATOM 1396 O O . GLY A 1 177 ? -9.281 -18.797 -6.23 1 98.44 177 GLY A O 1
ATOM 1397 N N . LEU A 1 178 ? -8.211 -16.984 -5.426 1 98.62 178 LEU A N 1
ATOM 1398 C CA . LEU A 1 178 ? -9.383 -16.125 -5.516 1 98.62 178 LEU A CA 1
ATOM 1399 C C . LEU A 1 178 ? -9.891 -16.031 -6.953 1 98.62 178 LEU A C 1
ATOM 1401 O O . LEU A 1 178 ? -9.148 -15.648 -7.855 1 98.62 178 LEU A O 1
ATOM 1405 N N . GLY A 1 179 ? -11.07 -16.391 -7.191 1 97.19 179 GLY A N 1
ATOM 1406 C CA . GLY A 1 179 ? -11.664 -16.344 -8.523 1 97.19 179 GLY A CA 1
ATOM 1407 C C . GLY A 1 179 ? -11.289 -17.547 -9.383 1 97.19 179 GLY A C 1
ATOM 1408 O O . GLY A 1 179 ? -11.742 -17.656 -10.523 1 97.19 179 GLY A O 1
ATOM 1409 N N . HIS A 1 180 ? -10.516 -18.516 -8.781 1 97.38 180 HIS A N 1
ATOM 1410 C CA . HIS A 1 180 ? -10.039 -19.641 -9.578 1 97.38 180 HIS A CA 1
ATOM 1411 C C . HIS A 1 180 ? -10.398 -20.969 -8.93 1 97.38 180 HIS A C 1
ATOM 1413 O O . HIS A 1 180 ? -10.438 -22 -9.602 1 97.38 180 HIS A O 1
ATOM 1419 N N . VAL A 1 181 ? -10.594 -20.938 -7.641 1 95.88 181 VAL A N 1
ATOM 1420 C CA . VAL A 1 181 ? -10.977 -22.125 -6.883 1 95.88 181 VAL A CA 1
ATOM 1421 C C . VAL A 1 181 ? -12.219 -21.812 -6.047 1 95.88 181 VAL A C 1
ATOM 1423 O O . VAL A 1 181 ? -12.305 -20.766 -5.41 1 95.88 181 VAL A O 1
ATOM 1426 N N . LYS A 1 182 ? -13.18 -22.719 -6.086 1 94.56 182 LYS A N 1
ATOM 1427 C CA . LYS A 1 182 ? -14.328 -22.578 -5.203 1 94.56 182 LYS A CA 1
ATOM 1428 C C . LYS A 1 182 ? -13.977 -22.953 -3.77 1 94.56 182 LYS A C 1
ATOM 1430 O O . LYS A 1 182 ? -13.398 -24.016 -3.527 1 94.56 182 LYS A O 1
ATOM 1435 N N . VAL A 1 183 ? -14.281 -22.062 -2.92 1 96.12 183 VAL A N 1
ATOM 1436 C CA . VAL A 1 183 ? -13.945 -22.328 -1.525 1 96.12 183 VAL A CA 1
ATOM 1437 C C . VAL A 1 183 ? -14.977 -21.672 -0.611 1 96.12 183 VAL A C 1
ATOM 1439 O O . VAL A 1 183 ? -15.57 -20.656 -0.958 1 96.12 183 VAL A O 1
ATOM 1442 N N . ASP A 1 184 ? -15.344 -22.312 0.453 1 97.88 184 ASP A N 1
ATOM 1443 C CA . ASP A 1 184 ? -16.094 -21.781 1.592 1 97.88 184 ASP A CA 1
ATOM 1444 C C . ASP A 1 184 ? -15.25 -21.844 2.867 1 97.88 184 ASP A C 1
ATOM 1446 O O . ASP A 1 184 ? -15.211 -22.875 3.541 1 97.88 184 ASP A O 1
ATOM 1450 N N . PHE A 1 185 ? -14.656 -20.703 3.238 1 98.38 185 PHE A N 1
ATOM 1451 C CA . PHE A 1 185 ? -13.711 -20.672 4.348 1 98.38 185 PHE A CA 1
ATOM 1452 C C . PHE A 1 185 ? -14.422 -20.906 5.676 1 98.38 185 PHE A C 1
ATOM 1454 O O . PHE A 1 185 ? -13.781 -21.188 6.688 1 98.38 185 PHE A O 1
ATOM 1461 N N . SER A 1 186 ? -15.758 -20.734 5.715 1 97.56 186 SER A N 1
ATOM 1462 C CA . SER A 1 186 ? -16.484 -21.016 6.945 1 97.56 186 SER A CA 1
ATOM 1463 C C . SER A 1 186 ? -16.375 -22.484 7.336 1 97.56 186 SER A C 1
ATOM 1465 O O . SER A 1 186 ? -16.625 -22.844 8.492 1 97.56 186 SER A O 1
ATOM 1467 N N . LYS A 1 187 ? -15.961 -23.312 6.32 1 97.62 187 LYS A N 1
ATOM 1468 C CA . LYS A 1 187 ? -15.875 -24.75 6.551 1 97.62 187 LYS A CA 1
ATOM 1469 C C . LYS A 1 187 ? -14.43 -25.188 6.809 1 97.62 187 LYS A C 1
ATOM 1471 O O . LYS A 1 187 ? -14.141 -26.375 6.918 1 97.62 187 LYS A O 1
ATOM 1476 N N . ILE A 1 188 ? -13.523 -24.328 6.824 1 97.62 188 ILE A N 1
ATOM 1477 C CA . ILE A 1 188 ? -12.102 -24.562 7.055 1 97.62 188 ILE A CA 1
ATOM 1478 C C . ILE A 1 188 ? -11.648 -23.781 8.289 1 97.62 188 ILE A C 1
ATOM 1480 O O . ILE A 1 188 ? -11.891 -22.578 8.398 1 97.62 188 ILE A O 1
ATOM 1484 N N . PRO A 1 189 ? -11.047 -24.375 9.25 1 96.19 189 PRO A N 1
ATOM 1485 C CA . PRO A 1 189 ? -10.625 -23.656 10.453 1 96.19 189 PRO A CA 1
ATOM 1486 C C . PRO A 1 189 ? -9.344 -22.844 10.234 1 96.19 189 PRO A C 1
ATOM 1488 O O . PRO A 1 189 ? -8.43 -22.906 11.055 1 96.19 189 PRO A O 1
ATOM 1491 N N . VAL A 1 190 ? -9.281 -22.078 9.18 1 97.81 190 VAL A N 1
ATOM 1492 C CA . VAL A 1 190 ? -8.164 -21.172 8.922 1 97.81 190 VAL A CA 1
ATOM 1493 C C . VAL A 1 190 ? -8.234 -19.969 9.867 1 97.81 190 VAL A C 1
ATOM 1495 O O . VAL A 1 190 ? -9.32 -19.562 10.273 1 97.81 190 VAL A O 1
ATOM 1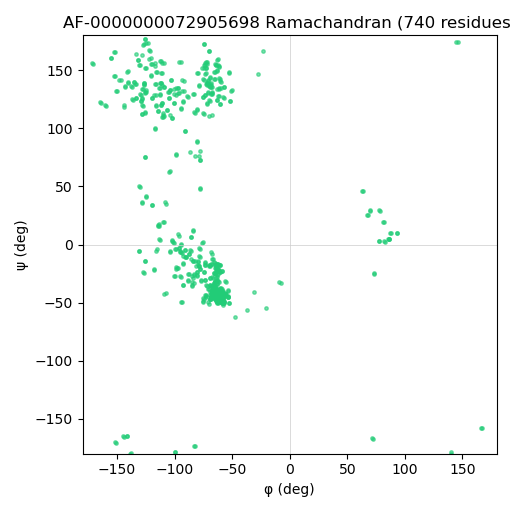498 N N . ASP A 1 191 ? -7.082 -19.438 10.266 1 98.62 191 ASP A N 1
ATOM 1499 C CA . ASP A 1 191 ? -7.031 -18.297 11.18 1 98.62 191 ASP A CA 1
ATOM 1500 C C . ASP A 1 191 ? -6.793 -17 10.414 1 98.62 191 ASP A C 1
ATOM 1502 O O . ASP A 1 191 ? -7.121 -15.914 10.906 1 98.62 191 ASP A O 1
ATOM 1506 N N . ALA A 1 192 ? -6.137 -17.109 9.25 1 98.69 192 ALA A N 1
ATOM 1507 C CA . ALA A 1 192 ? -5.816 -15.922 8.461 1 98.69 192 ALA A CA 1
ATOM 1508 C C . ALA A 1 192 ? -5.719 -16.266 6.973 1 98.69 192 ALA A C 1
ATOM 1510 O O . ALA A 1 192 ? -5.301 -17.375 6.613 1 98.69 192 ALA A O 1
ATOM 1511 N N . VAL A 1 193 ? -6.141 -15.359 6.129 1 98.88 193 VAL A N 1
ATOM 1512 C CA . VAL A 1 193 ? -6.109 -15.531 4.68 1 98.88 193 VAL A CA 1
ATOM 1513 C C . VAL A 1 193 ? -5.637 -14.242 4.016 1 98.88 193 VAL A C 1
ATOM 1515 O O . VAL A 1 193 ? -6.039 -13.141 4.414 1 98.88 193 VAL A O 1
ATOM 1518 N N . SER A 1 194 ? -4.766 -14.328 3.047 1 98.88 194 SER A N 1
ATOM 1519 C CA . SER A 1 194 ? -4.316 -13.195 2.252 1 98.88 194 SER A CA 1
ATOM 1520 C C . SER A 1 194 ? -4.98 -13.18 0.879 1 98.88 194 SER A C 1
ATOM 1522 O O . SER A 1 194 ? -5.156 -14.234 0.26 1 98.88 194 SER A O 1
ATOM 1524 N N . PHE A 1 195 ? -5.336 -11.984 0.378 1 98.81 195 PHE A N 1
ATOM 1525 C CA . PHE A 1 195 ? -6.004 -11.789 -0.904 1 98.81 195 PHE A CA 1
ATOM 1526 C C . PHE A 1 195 ? -5.309 -10.695 -1.713 1 98.81 195 PHE A C 1
ATOM 1528 O O . PHE A 1 195 ? -4.605 -9.852 -1.152 1 98.81 195 PHE A O 1
ATOM 1535 N N . SER A 1 196 ? -5.52 -10.727 -2.994 1 98.62 196 SER A N 1
ATOM 1536 C CA . SER A 1 196 ? -5.078 -9.656 -3.879 1 98.62 196 SER A CA 1
ATOM 1537 C C . SER A 1 196 ? -6.113 -9.375 -4.965 1 98.62 196 SER A C 1
ATOM 1539 O O . SER A 1 196 ? -6.785 -10.289 -5.441 1 98.62 196 SER A O 1
ATOM 1541 N N . SER A 1 197 ? -6.18 -8.172 -5.375 1 98.81 197 SER A N 1
ATOM 1542 C CA . SER A 1 197 ? -7.195 -7.695 -6.305 1 98.81 197 SER A CA 1
ATOM 1543 C C . SER A 1 197 ? -6.789 -7.953 -7.754 1 98.81 197 SER A C 1
ATOM 1545 O O . SER A 1 197 ? -7.621 -8.352 -8.578 1 98.81 197 SER A O 1
ATOM 1547 N N . HIS A 1 198 ? -5.535 -7.855 -8.062 1 98.44 198 HIS A N 1
ATOM 1548 C CA . HIS A 1 198 ? -5.125 -7.66 -9.445 1 98.44 198 HIS A CA 1
ATOM 1549 C C . HIS A 1 198 ? -5.012 -8.992 -10.18 1 98.44 198 HIS A C 1
ATOM 1551 O O . HIS A 1 198 ? -4.574 -9.039 -11.328 1 98.44 198 HIS A O 1
ATOM 1557 N N . LYS A 1 199 ? -5.422 -10.109 -9.531 1 98.31 199 LYS A N 1
ATOM 1558 C CA . LYS A 1 199 ? -5.492 -11.398 -10.211 1 98.31 199 LYS A CA 1
ATOM 1559 C C . LYS A 1 199 ? -6.922 -11.711 -10.641 1 98.31 199 LYS A C 1
ATOM 1561 O O . LYS A 1 199 ? -7.16 -12.711 -11.32 1 98.31 199 LYS A O 1
ATOM 1566 N N . ILE A 1 200 ? -7.832 -10.844 -10.281 1 98.5 200 ILE A N 1
ATOM 1567 C CA . ILE A 1 200 ? -9.242 -11.078 -10.586 1 98.5 200 ILE A CA 1
ATOM 1568 C C . ILE A 1 200 ? -9.828 -9.852 -11.281 1 98.5 200 ILE A C 1
ATOM 1570 O O . ILE A 1 200 ? -10.961 -9.453 -11 1 98.5 200 ILE A O 1
ATOM 1574 N N . TYR A 1 201 ? -9.031 -9.234 -12.086 1 98.56 201 TYR A N 1
ATOM 1575 C CA . TYR A 1 201 ? -9.453 -8.141 -12.953 1 98.56 201 TYR A CA 1
ATOM 1576 C C . TYR A 1 201 ? -9.828 -6.91 -12.141 1 98.56 201 TYR A C 1
ATOM 1578 O O . TYR A 1 201 ? -10.711 -6.141 -12.539 1 98.56 201 TYR A O 1
ATOM 1586 N N . GLY A 1 202 ? -9.281 -6.773 -10.953 1 98.75 202 GLY A N 1
ATOM 1587 C CA . GLY A 1 202 ? -9.352 -5.57 -10.141 1 98.75 202 GLY A CA 1
ATOM 1588 C C . GLY A 1 202 ? -8.102 -4.723 -10.219 1 98.75 202 GLY A C 1
ATOM 1589 O O . GLY A 1 202 ? -7.18 -5.035 -10.977 1 98.75 202 GLY A O 1
ATOM 1590 N N . PRO A 1 203 ? -8.086 -3.645 -9.484 1 98.62 203 PRO A N 1
ATOM 1591 C CA . PRO A 1 203 ? -6.945 -2.732 -9.547 1 98.62 203 PRO A CA 1
ATOM 1592 C C . PRO A 1 203 ? -5.703 -3.295 -8.859 1 98.62 203 PRO A C 1
ATOM 1594 O O . PRO A 1 203 ? -5.816 -4.156 -7.98 1 98.62 203 PRO A O 1
ATOM 1597 N N . LYS A 1 204 ? -4.527 -2.895 -9.305 1 97.75 204 LYS A N 1
ATOM 1598 C CA . LYS A 1 204 ? -3.277 -3.158 -8.594 1 97.75 204 LYS A CA 1
ATOM 1599 C C . LYS A 1 204 ? -3.15 -2.277 -7.359 1 97.75 204 LYS A C 1
ATOM 1601 O O . LYS A 1 204 ? -3.812 -1.243 -7.254 1 97.75 204 LYS A O 1
ATOM 1606 N N . GLY A 1 205 ? -2.377 -2.762 -6.383 1 97.5 205 GLY A N 1
ATOM 1607 C CA . GLY A 1 205 ? -2.047 -1.925 -5.242 1 97.5 205 GLY A CA 1
ATOM 1608 C C . GLY A 1 205 ? -3.006 -2.096 -4.078 1 97.5 205 GLY A C 1
ATOM 1609 O O . GLY A 1 205 ? -2.984 -1.31 -3.129 1 97.5 205 GLY A O 1
ATOM 1610 N N . VAL A 1 206 ? -3.832 -3.119 -4.223 1 98.62 206 VAL A N 1
ATOM 1611 C CA . VAL A 1 206 ? -4.762 -3.336 -3.115 1 98.62 206 VAL A CA 1
ATOM 1612 C C . VAL A 1 206 ? -4.969 -4.836 -2.904 1 98.62 206 VAL A C 1
ATOM 1614 O O . VAL A 1 206 ? -5.016 -5.605 -3.865 1 98.62 206 VAL A O 1
ATOM 1617 N N . GLY A 1 207 ? -4.965 -5.309 -1.728 1 98.56 207 GLY A N 1
ATOM 1618 C CA . GLY A 1 207 ? -5.297 -6.633 -1.231 1 98.56 207 GLY A CA 1
ATOM 1619 C C . GLY A 1 207 ? -6.035 -6.609 0.094 1 98.56 207 GLY A C 1
ATOM 1620 O O . GLY A 1 207 ? -6.637 -5.598 0.456 1 98.56 207 GLY A O 1
ATOM 1621 N N . ALA A 1 208 ? -6.105 -7.707 0.737 1 98.69 208 ALA A N 1
ATOM 1622 C CA . ALA A 1 208 ? -6.781 -7.797 2.027 1 98.69 208 ALA A CA 1
ATOM 1623 C C . ALA A 1 208 ? -6.238 -8.961 2.854 1 98.69 208 ALA A C 1
ATOM 1625 O O . ALA A 1 208 ? -5.574 -9.852 2.318 1 98.69 208 ALA A O 1
ATOM 1626 N N . ILE A 1 209 ? -6.469 -8.891 4.113 1 98.38 209 ILE A N 1
ATOM 1627 C CA . ILE A 1 209 ? -6.223 -9.977 5.059 1 98.38 209 ILE A CA 1
ATOM 1628 C C . ILE A 1 209 ? -7.504 -10.289 5.828 1 98.38 209 ILE A C 1
ATOM 1630 O O . ILE A 1 209 ? -8.25 -9.383 6.203 1 98.38 209 ILE A O 1
ATOM 1634 N N . TYR A 1 210 ? -7.785 -11.508 5.906 1 98.56 210 TYR A N 1
ATOM 1635 C CA . TYR A 1 210 ? -8.719 -11.984 6.918 1 98.56 210 TYR A CA 1
ATOM 1636 C C . TYR A 1 210 ? -7.984 -12.438 8.172 1 98.56 210 TYR A C 1
ATOM 1638 O O . TYR A 1 210 ? -7 -13.18 8.086 1 98.56 210 TYR A O 1
ATOM 1646 N N . ILE A 1 211 ? -8.383 -12.047 9.32 1 98.12 211 ILE A N 1
ATOM 1647 C CA . ILE A 1 211 ? -7.863 -12.5 10.602 1 98.12 211 ILE A CA 1
ATOM 1648 C C . ILE A 1 211 ? -9.016 -12.961 11.492 1 98.12 211 ILE A C 1
ATOM 1650 O O . ILE A 1 211 ? -9.875 -12.164 11.867 1 98.12 211 ILE A O 1
ATOM 1654 N N . SER A 1 212 ? -8.977 -14.18 11.867 1 97.69 212 SER A N 1
ATOM 1655 C CA . SER A 1 212 ? -10.016 -14.742 12.734 1 97.69 212 SER A CA 1
ATOM 1656 C C . SER A 1 212 ? -10.062 -14.016 14.07 1 97.69 212 SER A C 1
ATOM 1658 O O . SER A 1 212 ? -9.023 -13.672 14.633 1 97.69 212 SER A O 1
ATOM 1660 N N . LYS A 1 213 ? -11.266 -13.836 14.609 1 95.25 213 LYS A N 1
ATOM 1661 C CA . LYS A 1 213 ? -11.445 -13.203 15.914 1 95.25 213 LYS A CA 1
ATOM 1662 C C . LYS A 1 213 ? -10.891 -14.086 17.031 1 95.25 213 LYS A C 1
ATOM 1664 O O . LYS A 1 213 ? -10.688 -13.625 18.156 1 95.25 213 LYS A O 1
ATOM 1669 N N . LYS A 1 214 ? -10.617 -15.297 16.672 1 94.69 214 LYS A N 1
ATOM 1670 C CA . LYS A 1 214 ? -10.156 -16.266 17.672 1 94.69 214 LYS A CA 1
ATOM 1671 C C . LYS A 1 214 ? -8.68 -16.062 18 1 94.69 214 LYS A C 1
ATOM 1673 O O . LYS A 1 214 ? -8.188 -16.562 19.016 1 94.69 214 LYS A O 1
ATOM 1678 N N . ILE A 1 215 ? -8.008 -15.359 17.109 1 93.44 215 ILE A N 1
ATOM 1679 C CA . ILE A 1 215 ? -6.59 -15.164 17.375 1 93.44 215 ILE A CA 1
ATOM 1680 C C . ILE A 1 215 ? -6.301 -13.68 17.594 1 93.44 215 ILE A C 1
ATOM 1682 O O . ILE A 1 215 ? -6.996 -12.82 17.047 1 93.44 215 ILE A O 1
ATOM 1686 N N . LYS A 1 216 ? -5.297 -13.406 18.438 1 93.06 216 LYS A N 1
ATOM 1687 C CA . LYS A 1 216 ? -4.801 -12.047 18.672 1 93.06 216 LYS A CA 1
ATOM 1688 C C . LYS A 1 216 ? -3.387 -11.883 18.125 1 93.06 216 LYS A C 1
ATOM 1690 O O . LYS A 1 216 ? -2.494 -12.664 18.453 1 93.06 216 LYS A O 1
ATOM 1695 N N . LEU A 1 217 ? -3.27 -10.969 17.219 1 95.62 217 LEU A N 1
ATOM 1696 C CA . LEU A 1 217 ? -1.968 -10.664 16.641 1 95.62 217 LEU A CA 1
ATOM 1697 C C . LEU A 1 217 ? -1.49 -9.281 17.062 1 95.62 217 LEU A C 1
ATOM 1699 O O . LEU A 1 217 ? -2.283 -8.461 17.531 1 95.62 217 LEU A O 1
ATOM 1703 N N . GLN A 1 218 ? -0.232 -9.055 17 1 94.44 218 GLN A N 1
ATOM 1704 C CA . GLN A 1 218 ? 0.345 -7.758 17.328 1 94.44 218 GLN A CA 1
ATOM 1705 C C . GLN A 1 218 ? 0.587 -6.934 16.062 1 94.44 218 GLN A C 1
ATOM 1707 O O . GLN A 1 218 ? 1.154 -7.434 15.086 1 94.44 218 GLN A O 1
ATOM 1712 N N . PRO A 1 219 ? 0.224 -5.711 16.078 1 91.94 219 PRO A N 1
ATOM 1713 C CA . PRO A 1 219 ? 0.359 -4.852 14.891 1 91.94 219 PRO A CA 1
ATOM 1714 C C . PRO A 1 219 ? 1.812 -4.66 14.469 1 91.94 219 PRO A C 1
ATOM 1716 O O . PRO A 1 219 ? 2.715 -4.676 15.305 1 91.94 219 PRO A O 1
ATOM 1719 N N . VAL A 1 220 ? 2.018 -4.469 13.141 1 95.81 220 VAL A N 1
ATOM 1720 C CA . VAL A 1 220 ? 3.352 -4.195 12.617 1 95.81 220 VAL A CA 1
ATOM 1721 C C . VAL A 1 220 ? 3.305 -2.984 11.688 1 95.81 220 VAL A C 1
ATOM 1723 O O . VAL A 1 220 ? 4.336 -2.559 11.156 1 95.81 220 VAL A O 1
ATOM 1726 N N . VAL A 1 221 ? 2.145 -2.482 11.422 1 97 221 VAL A N 1
ATOM 1727 C CA . VAL A 1 221 ? 1.897 -1.236 10.703 1 97 221 VAL A CA 1
ATOM 1728 C C . VAL A 1 221 ? 1.363 -0.182 11.672 1 97 221 VAL A C 1
ATOM 1730 O O . VAL A 1 221 ? 0.523 -0.48 12.523 1 97 221 VAL A O 1
ATOM 1733 N N . TYR A 1 222 ? 1.886 1.023 11.578 1 96.12 222 TYR A N 1
ATOM 1734 C CA . TYR A 1 222 ? 1.554 2.043 12.562 1 96.12 222 TYR A CA 1
ATOM 1735 C C . TYR A 1 222 ? 1.045 3.311 11.891 1 96.12 222 TYR A C 1
ATOM 1737 O O . TYR A 1 222 ? 1.565 3.721 10.852 1 96.12 222 TYR A O 1
ATOM 1745 N N . GLY A 1 223 ? 0.081 3.896 12.414 1 93.62 223 GLY A N 1
ATOM 1746 C CA . GLY A 1 223 ? -0.604 5.074 11.914 1 93.62 223 GLY A CA 1
ATOM 1747 C C . GLY A 1 223 ? -1.933 5.332 12.602 1 93.62 223 GLY A C 1
ATOM 1748 O O . GLY A 1 223 ? -2.104 5.008 13.773 1 93.62 223 GLY A O 1
ATOM 1749 N N . SER A 1 224 ? -2.709 6.078 11.836 1 86.12 224 SER A N 1
ATOM 1750 C CA . SER A 1 224 ? -4.035 6.379 12.367 1 86.12 224 SER A CA 1
ATOM 1751 C C . SER A 1 224 ? -5.125 6.043 11.359 1 86.12 224 SER A C 1
ATOM 1753 O O . SER A 1 224 ? -5.18 6.625 10.273 1 86.12 224 SER A O 1
ATOM 1755 N N . ASN A 1 225 ? -5.891 5.098 11.641 1 83.12 225 ASN A N 1
ATOM 1756 C CA . ASN A 1 225 ? -7.105 4.715 10.922 1 83.12 225 ASN A CA 1
ATOM 1757 C C . ASN A 1 225 ? -7.977 3.781 11.758 1 83.12 225 ASN A C 1
ATOM 1759 O O . ASN A 1 225 ? -7.535 2.699 12.148 1 83.12 225 ASN A O 1
ATOM 1763 N N . SER A 1 226 ? -9.133 4.191 11.977 1 81.62 226 SER A N 1
ATOM 1764 C CA . SER A 1 226 ? -10.016 3.424 12.852 1 81.62 226 SER A CA 1
ATOM 1765 C C . SER A 1 226 ? -10.703 2.297 12.094 1 81.62 226 SER A C 1
ATOM 1767 O O . SER A 1 226 ? -10.969 1.231 12.656 1 81.62 226 SER A O 1
ATOM 1769 N N . GLU A 1 227 ? -11.008 2.477 10.828 1 81.88 227 GLU A N 1
ATOM 1770 C CA . GLU A 1 227 ? -11.734 1.501 10.016 1 81.88 227 GLU A CA 1
ATOM 1771 C C . GLU A 1 227 ? -10.844 0.314 9.656 1 81.88 227 GLU A C 1
ATOM 1773 O O . GLU A 1 227 ? -11.281 -0.835 9.711 1 81.88 227 GLU A O 1
ATOM 1778 N N . ASN A 1 228 ? -9.656 0.615 9.297 1 91.75 228 ASN A N 1
ATOM 1779 C CA . ASN A 1 228 ? -8.672 -0.404 8.953 1 91.75 228 ASN A CA 1
ATOM 1780 C C . ASN A 1 228 ? -7.645 -0.584 10.07 1 91.75 228 ASN A C 1
ATOM 1782 O O . ASN A 1 228 ? -6.441 -0.494 9.828 1 91.75 228 ASN A O 1
ATOM 1786 N N . ALA A 1 229 ? -8.07 -0.995 11.211 1 90.56 229 ALA A N 1
ATOM 1787 C CA . ALA A 1 229 ? -7.355 -0.868 12.477 1 90.56 229 ALA A CA 1
ATOM 1788 C C . ALA A 1 229 ? -6.09 -1.722 12.484 1 90.56 229 ALA A C 1
ATOM 1790 O O . ALA A 1 229 ? -5.117 -1.396 13.172 1 90.56 229 ALA A O 1
ATOM 1791 N N . PHE A 1 230 ? -6.055 -2.859 11.719 1 95.19 230 PHE A N 1
ATOM 1792 C CA . PHE A 1 230 ? -4.887 -3.732 11.711 1 95.19 230 PHE A CA 1
ATOM 1793 C C . PHE A 1 230 ? -3.807 -3.182 10.789 1 95.19 230 PHE A C 1
ATOM 1795 O O . PHE A 1 230 ? -2.623 -3.486 10.961 1 95.19 230 PHE A O 1
ATOM 1802 N N . VAL A 1 231 ? -4.227 -2.434 9.812 1 96.56 231 VAL A N 1
ATOM 1803 C CA . VAL A 1 231 ? -3.352 -1.716 8.891 1 96.56 231 VAL A CA 1
ATOM 1804 C C . VAL A 1 231 ? -3.73 -0.237 8.867 1 96.56 231 VAL A C 1
ATOM 1806 O O . VAL A 1 231 ? -4.238 0.262 7.859 1 96.56 231 VAL A O 1
ATOM 1809 N N . PRO A 1 232 ? -3.365 0.506 9.922 1 95.19 232 PRO A N 1
ATOM 1810 C CA . PRO A 1 232 ? -3.922 1.845 10.141 1 95.19 232 PRO A CA 1
ATOM 1811 C C . PRO A 1 232 ? -3.271 2.904 9.25 1 95.19 232 PRO A C 1
ATOM 1813 O O . PRO A 1 232 ? -2.494 3.729 9.742 1 95.19 232 PRO A O 1
ATOM 1816 N N . ARG A 1 233 ? -3.631 2.947 7.973 1 93.88 233 ARG A N 1
ATOM 1817 C CA . ARG A 1 233 ? -3.266 3.982 7.012 1 93.88 233 ARG A CA 1
ATOM 1818 C C . ARG A 1 233 ? -4.5 4.531 6.301 1 93.88 233 ARG A C 1
ATOM 1820 O O . ARG A 1 233 ? -5.57 3.92 6.344 1 93.88 233 ARG A O 1
ATOM 1827 N N . THR A 1 234 ? -4.309 5.672 5.707 1 92.19 234 THR A N 1
ATOM 1828 C CA . THR A 1 234 ? -5.406 6.203 4.906 1 92.19 234 THR A CA 1
ATOM 1829 C C . THR A 1 234 ? -5.902 5.156 3.912 1 92.19 234 THR A C 1
ATOM 1831 O O . THR A 1 234 ? -5.121 4.602 3.137 1 92.19 234 THR A O 1
ATOM 1834 N N . LEU A 1 235 ? -7.176 4.883 4.008 1 95 235 LEU A N 1
ATOM 1835 C CA . LEU A 1 235 ? -7.746 3.912 3.086 1 95 235 LEU A CA 1
ATOM 1836 C C . LEU A 1 235 ? -7.816 4.48 1.672 1 95 235 LEU A C 1
ATOM 1838 O O . LEU A 1 235 ? -8.266 5.609 1.474 1 95 235 LEU A O 1
ATOM 1842 N N . ALA A 1 236 ? -7.328 3.689 0.769 1 96.88 236 ALA A N 1
ATOM 1843 C CA . ALA A 1 236 ? -7.48 4.047 -0.639 1 96.88 236 ALA A CA 1
ATOM 1844 C C . ALA A 1 236 ? -8.867 3.684 -1.152 1 96.88 236 ALA A C 1
ATOM 1846 O O . ALA A 1 236 ? -9.055 2.631 -1.767 1 96.88 236 ALA A O 1
ATOM 1847 N N . ASN A 1 237 ? -9.82 4.594 -1.018 1 97.06 237 ASN A N 1
ATOM 1848 C CA . ASN A 1 237 ? -11.227 4.316 -1.263 1 97.06 237 ASN A CA 1
ATOM 1849 C C . ASN A 1 237 ? -11.445 3.684 -2.635 1 97.06 237 ASN A C 1
ATOM 1851 O O . ASN A 1 237 ? -12.141 2.672 -2.752 1 97.06 237 ASN A O 1
ATOM 1855 N N . GLU A 1 238 ? -10.875 4.336 -3.619 1 98.25 238 GLU A N 1
ATOM 1856 C CA . GLU A 1 238 ? -11.133 3.893 -4.984 1 98.25 238 GLU A CA 1
ATOM 1857 C C . GLU A 1 238 ? -10.531 2.514 -5.242 1 98.25 238 GLU A C 1
ATOM 1859 O O . GLU A 1 238 ? -11.125 1.696 -5.949 1 98.25 238 GLU A O 1
ATOM 1864 N N . GLN A 1 239 ? -9.383 2.184 -4.672 1 98.38 239 GLN A N 1
ATOM 1865 C CA . GLN A 1 239 ? -8.789 0.859 -4.805 1 98.38 239 GLN A CA 1
ATOM 1866 C C . GLN A 1 239 ? -9.609 -0.194 -4.07 1 98.38 239 GLN A C 1
ATOM 1868 O O . GLN A 1 239 ? -9.875 -1.271 -4.609 1 98.38 239 GLN A O 1
ATOM 1873 N N . VAL A 1 240 ? -9.992 0.175 -2.834 1 98.56 240 VAL A N 1
ATOM 1874 C CA . VAL A 1 240 ? -10.742 -0.752 -1.989 1 98.56 240 VAL A CA 1
ATOM 1875 C C . VAL A 1 240 ? -12.086 -1.075 -2.641 1 98.56 240 VAL A C 1
ATOM 1877 O O . VAL A 1 240 ? -12.445 -2.246 -2.789 1 98.56 240 VAL A O 1
ATOM 1880 N N . LEU A 1 241 ? -12.781 -0.043 -3.049 1 98.81 241 LEU A N 1
ATOM 1881 C CA . LEU A 1 241 ? -14.094 -0.246 -3.66 1 98.81 241 LEU A CA 1
ATOM 1882 C C . LEU A 1 241 ? -13.961 -0.959 -5.004 1 98.81 241 LEU A C 1
ATOM 1884 O O . LEU A 1 241 ? -14.82 -1.771 -5.363 1 98.81 241 LEU A O 1
ATOM 1888 N N . GLY A 1 242 ? -12.898 -0.642 -5.746 1 98.88 242 GLY A N 1
ATOM 1889 C CA . GLY A 1 242 ? -12.617 -1.395 -6.961 1 98.88 242 GLY A CA 1
ATOM 1890 C C . GLY A 1 242 ? -12.391 -2.873 -6.707 1 98.88 242 GLY A C 1
ATOM 1891 O O . GLY A 1 242 ? -12.914 -3.721 -7.434 1 98.88 242 GLY A O 1
ATOM 1892 N N . PHE A 1 243 ? -11.609 -3.197 -5.723 1 98.94 243 PHE A N 1
ATOM 1893 C CA . PHE A 1 243 ? -11.344 -4.578 -5.336 1 98.94 243 PHE A CA 1
ATOM 1894 C C . PHE A 1 243 ? -12.633 -5.293 -4.957 1 98.94 243 PHE A C 1
ATOM 1896 O O . PHE A 1 243 ? -12.891 -6.402 -5.426 1 98.94 243 PHE A O 1
ATOM 1903 N N . LEU A 1 244 ? -13.422 -4.602 -4.133 1 98.94 244 LEU A N 1
ATOM 1904 C CA . LEU A 1 244 ? -14.688 -5.184 -3.693 1 98.94 244 LEU A CA 1
ATOM 1905 C C . LEU A 1 244 ? -15.625 -5.402 -4.875 1 98.94 244 LEU A C 1
ATOM 1907 O O . LEU A 1 244 ? -16.312 -6.422 -4.945 1 98.94 244 LEU A O 1
ATOM 1911 N N . LYS A 1 245 ? -15.625 -4.465 -5.816 1 98.88 245 LYS A N 1
ATOM 1912 C CA . LYS A 1 245 ? -16.406 -4.637 -7.039 1 98.88 245 LYS A CA 1
ATOM 1913 C C . LYS A 1 245 ? -15.914 -5.84 -7.84 1 98.88 245 LYS A C 1
ATOM 1915 O O . LYS A 1 245 ? -16.719 -6.609 -8.367 1 98.88 245 LYS A O 1
ATOM 1920 N N . ALA A 1 246 ? -14.609 -6.016 -7.934 1 98.88 246 ALA A N 1
ATOM 1921 C CA . ALA A 1 246 ? -14.047 -7.156 -8.648 1 98.88 246 ALA A CA 1
ATOM 1922 C C . ALA A 1 246 ? -14.508 -8.477 -8.031 1 98.88 246 ALA A C 1
ATOM 1924 O O . ALA A 1 246 ? -14.867 -9.414 -8.742 1 98.88 246 ALA A O 1
ATOM 1925 N N . ILE A 1 247 ? -14.484 -8.562 -6.715 1 98.81 247 ILE A N 1
ATOM 1926 C CA . ILE A 1 247 ? -14.945 -9.766 -6.031 1 98.81 247 ILE A CA 1
ATOM 1927 C C . ILE A 1 247 ? -16.422 -10 -6.34 1 98.81 247 ILE A C 1
ATOM 1929 O O . ILE A 1 247 ? -16.844 -11.133 -6.602 1 98.81 247 ILE A O 1
ATOM 1933 N N . SER A 1 248 ? -17.203 -8.906 -6.324 1 98.69 248 SER A N 1
ATOM 1934 C CA . SER A 1 248 ? -18.641 -9.023 -6.555 1 98.69 248 SER A CA 1
ATOM 1935 C C . SER A 1 248 ? -18.938 -9.602 -7.934 1 98.69 248 SER A C 1
ATOM 1937 O O . SER A 1 248 ? -19.984 -10.211 -8.148 1 98.69 248 SER A O 1
ATOM 1939 N N . LEU A 1 249 ? -18.016 -9.477 -8.875 1 98.25 249 LEU A N 1
ATOM 1940 C CA . LEU A 1 249 ? -18.234 -9.875 -10.258 1 98.25 249 LEU A CA 1
ATOM 1941 C C . LEU A 1 249 ? -17.734 -11.305 -10.5 1 98.25 249 LEU A C 1
ATOM 1943 O O . LEU A 1 249 ? -17.906 -11.852 -11.586 1 98.25 249 LEU A O 1
ATOM 1947 N N . LEU A 1 250 ? -17.078 -11.906 -9.492 1 96.81 250 LEU A N 1
ATOM 1948 C CA . LEU A 1 250 ? -16.609 -13.273 -9.648 1 96.81 250 LEU A CA 1
ATOM 1949 C C . LEU A 1 250 ? -17.766 -14.211 -9.984 1 96.81 250 LEU A C 1
ATOM 1951 O O . LEU A 1 250 ? -18.859 -14.078 -9.414 1 96.81 250 LEU A O 1
ATOM 1955 N N . ASP A 1 251 ? -17.516 -15.086 -10.961 1 93.38 251 ASP A N 1
ATOM 1956 C CA . ASP A 1 251 ? -18.562 -15.969 -11.492 1 93.38 251 ASP A CA 1
ATOM 1957 C C . ASP A 1 251 ? -18 -17.359 -11.773 1 93.38 251 ASP A C 1
ATOM 1959 O O . ASP A 1 251 ? -16.922 -17.5 -12.344 1 93.38 251 ASP A O 1
ATOM 1963 N N . ASP A 1 252 ? -18.781 -18.375 -11.461 1 94 252 ASP A N 1
ATOM 1964 C CA . ASP A 1 252 ? -18.391 -19.75 -11.703 1 94 252 ASP A CA 1
ATOM 1965 C C . ASP A 1 252 ? -18.266 -20.031 -13.203 1 94 252 ASP A C 1
ATOM 1967 O O . ASP A 1 252 ? -17.516 -20.922 -13.617 1 94 252 ASP A O 1
ATOM 1971 N N . LEU A 1 253 ? -18.953 -19.281 -13.945 1 94.81 253 LEU A N 1
ATOM 1972 C CA . LEU A 1 253 ? -18.875 -19.453 -15.391 1 94.81 253 LEU A CA 1
ATOM 1973 C C . LEU A 1 253 ? -17.484 -19.094 -15.906 1 94.81 253 LEU A C 1
ATOM 1975 O O . LEU A 1 253 ? -17.016 -19.672 -16.891 1 94.81 253 LEU A O 1
ATOM 1979 N N . ASP A 1 254 ? -16.859 -18.109 -15.242 1 96.06 254 ASP A N 1
ATOM 1980 C CA . ASP A 1 254 ? -15.484 -17.797 -15.609 1 96.06 254 ASP A CA 1
ATOM 1981 C C . ASP A 1 254 ? -14.547 -18.969 -15.32 1 96.06 254 ASP A C 1
ATOM 1983 O O . ASP A 1 254 ? -13.633 -19.25 -16.109 1 96.06 254 ASP A O 1
ATOM 1987 N N . ILE A 1 255 ? -14.773 -19.641 -14.227 1 97.31 255 ILE A N 1
ATOM 1988 C CA . ILE A 1 255 ? -13.953 -20.781 -13.852 1 97.31 255 ILE A CA 1
ATOM 1989 C C . ILE A 1 255 ? -14.125 -21.906 -14.875 1 97.31 255 ILE A C 1
ATOM 1991 O O . ILE A 1 255 ? -13.141 -22.531 -15.289 1 97.31 255 ILE A O 1
ATOM 1995 N N . GLU A 1 256 ? -15.328 -22.125 -15.289 1 97.62 256 GLU A N 1
ATOM 1996 C CA . GLU A 1 256 ? -15.617 -23.156 -16.297 1 97.62 256 GLU A CA 1
ATOM 1997 C C . GLU A 1 256 ? -14.961 -22.812 -17.625 1 97.62 256 GLU A C 1
ATOM 1999 O O . GLU A 1 256 ? -14.414 -23.688 -18.297 1 97.62 256 GLU A O 1
ATOM 2004 N N . HIS A 1 257 ? -15.094 -21.547 -17.969 1 98.31 257 HIS A N 1
ATOM 2005 C CA . HIS A 1 257 ? -14.461 -21.094 -19.188 1 98.31 257 HIS A CA 1
ATOM 2006 C C . HIS A 1 257 ? -12.953 -21.344 -19.156 1 98.31 257 HIS A C 1
ATOM 2008 O O . HIS A 1 257 ? -12.383 -21.844 -20.125 1 98.31 257 HIS A O 1
ATOM 2014 N N . LEU A 1 258 ? -12.312 -21.016 -18.047 1 98.31 258 LEU A N 1
ATOM 2015 C CA . LEU A 1 258 ? -10.883 -21.234 -17.891 1 98.31 258 LEU A CA 1
ATOM 2016 C C . LEU A 1 258 ? -10.531 -22.703 -18.016 1 98.31 258 LEU A C 1
ATOM 2018 O O . LEU A 1 258 ? -9.523 -23.062 -18.625 1 98.31 258 LEU A O 1
ATOM 2022 N N . ARG A 1 259 ? -11.336 -23.531 -17.453 1 97.88 259 ARG A N 1
ATOM 2023 C CA . ARG A 1 259 ? -11.133 -24.969 -17.531 1 97.88 259 ARG A CA 1
ATOM 2024 C C . ARG A 1 259 ? -11.156 -25.453 -18.984 1 97.88 259 ARG A C 1
ATOM 2026 O O . ARG A 1 259 ? -10.312 -26.25 -19.391 1 97.88 259 ARG A O 1
ATOM 2033 N N . GLU A 1 260 ? -12.109 -24.953 -19.703 1 98.38 260 GLU A N 1
ATOM 2034 C CA . GLU A 1 260 ? -12.242 -25.328 -21.109 1 98.38 260 GLU A CA 1
ATOM 2035 C C . GLU A 1 260 ? -11.016 -24.891 -21.906 1 98.38 260 GLU A C 1
ATOM 2037 O O . GLU A 1 260 ? -10.516 -25.656 -22.734 1 98.38 260 GLU A O 1
ATOM 2042 N N . ILE A 1 261 ? -10.625 -23.656 -21.688 1 98.75 261 ILE A N 1
ATOM 2043 C CA . ILE A 1 261 ? -9.461 -23.125 -22.391 1 98.75 261 ILE A CA 1
ATOM 2044 C C . ILE A 1 261 ? -8.227 -23.938 -22.031 1 98.75 261 ILE A C 1
ATOM 2046 O O . ILE A 1 261 ? -7.426 -24.281 -22.906 1 98.75 261 ILE A O 1
ATOM 2050 N N . LYS A 1 262 ? -7.996 -24.266 -20.766 1 98.62 262 LYS A N 1
ATOM 2051 C CA . LYS A 1 262 ? -6.852 -25.047 -20.297 1 98.62 262 LYS A CA 1
ATOM 2052 C C . LYS A 1 262 ? -6.852 -26.438 -20.938 1 98.62 262 LYS A C 1
ATOM 2054 O O . LYS A 1 262 ? -5.816 -26.906 -21.422 1 98.62 262 LYS A O 1
ATOM 2059 N N . GLU A 1 263 ? -7.992 -27.078 -20.922 1 98.25 263 GLU A N 1
ATOM 2060 C CA . GLU A 1 263 ? -8.109 -28.422 -21.5 1 98.25 263 GLU A CA 1
ATOM 2061 C C . GLU A 1 263 ? -7.793 -28.422 -22.984 1 98.25 263 GLU A C 1
ATOM 2063 O O . GLU A 1 263 ? -7.094 -29.297 -23.484 1 98.25 263 GLU A O 1
ATOM 2068 N N . TYR A 1 264 ? -8.336 -27.438 -23.641 1 98.75 264 TYR A N 1
ATOM 2069 C CA . TYR A 1 264 ? -8.047 -27.281 -25.062 1 98.75 264 TYR A CA 1
ATOM 2070 C C . TYR A 1 264 ? -6.555 -27.078 -25.297 1 98.75 264 TYR A C 1
ATOM 2072 O O . TYR A 1 264 ? -5.977 -27.672 -26.203 1 98.75 264 TYR A O 1
ATOM 2080 N N . THR A 1 265 ? -5.945 -26.234 -24.516 1 98.81 265 THR A N 1
ATOM 2081 C CA . THR A 1 265 ? -4.512 -25.984 -24.625 1 98.81 265 THR A CA 1
ATOM 2082 C C . THR A 1 265 ? -3.713 -27.266 -24.391 1 98.81 265 THR A C 1
ATOM 2084 O O . THR A 1 265 ? -2.76 -27.547 -25.125 1 98.81 265 THR A O 1
ATOM 2087 N N . LEU A 1 266 ? -4.121 -28 -23.391 1 98.38 266 LEU A N 1
ATOM 2088 C CA . LEU A 1 266 ? -3.459 -29.266 -23.078 1 98.38 266 LEU A CA 1
ATOM 2089 C C . LEU A 1 266 ? -3.533 -30.234 -24.25 1 98.38 266 LEU A C 1
ATOM 2091 O O . LEU A 1 266 ? -2.543 -30.875 -24.594 1 98.38 266 LEU A O 1
ATOM 2095 N N . GLU A 1 267 ? -4.656 -30.297 -24.812 1 98.19 267 GLU A N 1
ATOM 2096 C CA . GLU A 1 267 ? -4.848 -31.172 -25.969 1 98.19 267 GLU A CA 1
ATOM 2097 C C . GLU A 1 267 ? -3.91 -30.781 -27.109 1 98.19 267 GLU A C 1
ATOM 2099 O O . GLU A 1 267 ? -3.322 -31.656 -27.766 1 98.19 267 GLU A O 1
ATOM 2104 N N . ARG A 1 268 ? -3.809 -29.516 -27.344 1 98.44 268 ARG A N 1
ATOM 2105 C CA . ARG A 1 268 ? -2.963 -29.031 -28.422 1 98.44 268 ARG A CA 1
ATOM 2106 C C . ARG A 1 268 ? -1.485 -29.219 -28.094 1 98.44 268 ARG A C 1
ATOM 2108 O O . ARG A 1 268 ? -0.68 -29.531 -28.969 1 98.44 268 ARG A O 1
ATOM 2115 N N . LEU A 1 269 ? -1.122 -29 -26.844 1 98.19 269 LEU A N 1
ATOM 2116 C CA . LEU A 1 269 ? 0.264 -29.141 -26.422 1 98.19 269 LEU A CA 1
ATOM 2117 C C . LEU A 1 269 ? 0.728 -30.578 -26.531 1 98.19 269 LEU A C 1
ATOM 2119 O O . LEU A 1 269 ? 1.898 -30.844 -26.828 1 98.19 269 LEU A O 1
ATOM 2123 N N . LYS A 1 270 ? -0.118 -31.469 -26.297 1 95.69 270 LYS A N 1
ATOM 2124 C CA . LYS A 1 270 ? 0.214 -32.875 -26.312 1 95.69 270 LYS A CA 1
ATOM 2125 C C . LYS A 1 270 ? 0.651 -33.312 -27.719 1 95.69 270 LYS A C 1
ATOM 2127 O O . LYS A 1 270 ? 1.307 -34.344 -27.875 1 95.69 270 LYS A O 1
ATOM 2132 N N . GLU A 1 271 ? 0.294 -32.531 -28.656 1 96.81 271 GLU A N 1
ATOM 2133 C CA . GLU A 1 271 ? 0.687 -32.844 -30.031 1 96.81 271 GLU A CA 1
ATOM 2134 C C . GLU A 1 271 ? 2.137 -32.438 -30.297 1 96.81 271 GLU A C 1
ATOM 2136 O O . GLU A 1 271 ? 2.729 -32.844 -31.297 1 96.81 271 GLU A O 1
ATOM 2141 N N . ILE A 1 272 ? 2.664 -31.688 -29.469 1 96.94 272 ILE A N 1
ATOM 2142 C CA . ILE A 1 272 ? 4.039 -31.219 -29.609 1 96.94 272 ILE A CA 1
ATOM 2143 C C . ILE A 1 272 ? 4.988 -32.219 -28.938 1 96.94 272 ILE A C 1
ATOM 2145 O O . ILE A 1 272 ? 4.805 -32.562 -27.766 1 96.94 272 ILE A O 1
ATOM 2149 N N . PRO A 1 273 ? 5.992 -32.688 -29.609 1 95.62 273 PRO A N 1
ATOM 2150 C CA . PRO A 1 273 ? 6.918 -33.625 -29.016 1 95.62 273 PRO A CA 1
ATOM 2151 C C . PRO A 1 273 ? 7.836 -33 -27.969 1 95.62 273 PRO A C 1
ATOM 2153 O O . PRO A 1 273 ? 8.055 -31.781 -28 1 95.62 273 PRO A O 1
ATOM 2156 N N . ASN A 1 274 ? 8.367 -33.781 -27.016 1 95.5 274 ASN A N 1
ATOM 2157 C CA . ASN A 1 274 ? 9.406 -33.406 -26.062 1 95.5 274 ASN A CA 1
ATOM 2158 C C . ASN A 1 274 ? 8.953 -32.281 -25.141 1 95.5 274 ASN A C 1
ATOM 2160 O O . ASN A 1 274 ? 9.648 -31.266 -25 1 95.5 274 ASN A O 1
ATOM 2164 N N . ILE A 1 275 ? 7.789 -32.406 -24.641 1 97.06 275 ILE A N 1
ATOM 2165 C CA . ILE A 1 275 ? 7.301 -31.484 -23.625 1 97.06 275 ILE A CA 1
ATOM 2166 C C . ILE A 1 275 ? 6.961 -32.25 -22.344 1 97.06 275 ILE A C 1
ATOM 2168 O O . ILE A 1 275 ? 6.82 -33.469 -22.359 1 97.06 275 ILE A O 1
ATOM 2172 N N . ARG A 1 276 ? 6.883 -31.594 -21.25 1 96.62 276 ARG A N 1
ATOM 2173 C CA . ARG A 1 276 ? 6.379 -32.094 -19.984 1 96.62 276 ARG A CA 1
ATOM 2174 C C . ARG A 1 276 ? 5.418 -31.109 -19.344 1 96.62 276 ARG A C 1
ATOM 2176 O O . ARG A 1 276 ? 5.734 -29.922 -19.219 1 96.62 276 ARG A O 1
ATOM 2183 N N . ILE A 1 277 ? 4.277 -31.609 -19.047 1 97.38 277 ILE A N 1
ATOM 2184 C CA . ILE A 1 277 ? 3.348 -30.797 -18.266 1 97.38 277 ILE A CA 1
ATOM 2185 C C . ILE A 1 277 ? 3.719 -30.875 -16.781 1 97.38 277 ILE A C 1
ATOM 2187 O O . ILE A 1 277 ? 3.676 -31.953 -16.188 1 97.38 277 ILE A O 1
ATOM 2191 N N . ASN A 1 278 ? 4.113 -29.734 -16.203 1 96.62 278 ASN A N 1
ATOM 2192 C CA . ASN A 1 278 ? 4.566 -29.719 -14.82 1 96.62 278 ASN A CA 1
ATOM 2193 C C . ASN A 1 278 ? 3.398 -29.531 -13.852 1 96.62 278 ASN A C 1
ATOM 2195 O O . ASN A 1 278 ? 3.508 -29.859 -12.672 1 96.62 278 ASN A O 1
ATOM 2199 N N . SER A 1 279 ? 2.312 -28.906 -14.336 1 97.56 279 SER A N 1
ATOM 2200 C CA . SER A 1 279 ? 1.113 -28.766 -13.516 1 97.56 279 SER A CA 1
ATOM 2201 C C . SER A 1 279 ? 0.434 -30.109 -13.297 1 97.56 279 SER A C 1
ATOM 2203 O O . SER A 1 279 ? 0.343 -30.922 -14.227 1 97.56 279 SER A O 1
ATOM 2205 N N . PRO A 1 280 ? -0.008 -30.328 -12.102 1 97.12 280 PRO A N 1
ATOM 2206 C CA . PRO A 1 280 ? -0.746 -31.578 -11.898 1 97.12 280 PRO A CA 1
ATOM 2207 C C . PRO A 1 280 ? -2.107 -31.578 -12.586 1 97.12 280 PRO A C 1
ATOM 2209 O O . PRO A 1 280 ? -2.582 -30.531 -13.023 1 97.12 280 PRO A O 1
ATOM 2212 N N . GLU A 1 281 ? -2.717 -32.75 -12.68 1 91.75 281 GLU A N 1
ATOM 2213 C CA . GLU A 1 281 ? -4.012 -32.906 -13.336 1 91.75 281 GLU A CA 1
ATOM 2214 C C . GLU A 1 281 ? -5.082 -32.062 -12.648 1 91.75 281 GLU A C 1
ATOM 2216 O O . GLU A 1 281 ? -5.82 -31.312 -13.305 1 91.75 281 GLU A O 1
ATOM 2221 N N . PHE A 1 282 ? -5.074 -32.125 -11.281 1 89.94 282 PHE A N 1
ATOM 2222 C CA . PHE A 1 282 ? -6.031 -31.312 -10.531 1 89.94 282 PHE A CA 1
ATOM 2223 C C . PHE A 1 282 ? -5.379 -30.031 -10.016 1 89.94 282 PHE A C 1
ATOM 2225 O O . PHE A 1 282 ? -4.977 -29.969 -8.852 1 89.94 282 PHE A O 1
ATOM 2232 N N . SER A 1 283 ? -5.223 -29.109 -10.945 1 97.12 283 SER A N 1
ATOM 2233 C CA . SER A 1 283 ? -4.621 -27.812 -10.648 1 97.12 283 SER A CA 1
ATOM 2234 C C . SER A 1 283 ? -5.555 -26.672 -11.023 1 97.12 283 SER A C 1
ATOM 2236 O O . SER A 1 283 ? -6.656 -26.906 -11.531 1 97.12 283 SER A O 1
ATOM 2238 N N . SER A 1 284 ? -5.211 -25.438 -10.688 1 98.06 284 SER A N 1
ATOM 2239 C CA . SER A 1 284 ? -5.984 -24.25 -11.016 1 98.06 284 SER A CA 1
ATOM 2240 C C . SER A 1 284 ? -6.332 -24.219 -12.5 1 98.06 284 SER A C 1
ATOM 2242 O O . SER A 1 284 ? -5.469 -24.438 -13.352 1 98.06 284 SER A O 1
ATOM 2244 N N . PRO A 1 285 ? -7.562 -23.953 -12.836 1 98.06 285 PRO A N 1
ATOM 2245 C CA . PRO A 1 285 ? -7.957 -23.891 -14.242 1 98.06 285 PRO A CA 1
ATOM 2246 C C . PRO A 1 285 ? -7.277 -22.75 -14.992 1 98.06 285 PRO A C 1
ATOM 2248 O O . PRO A 1 285 ? -7.23 -22.75 -16.234 1 98.06 285 PRO A O 1
ATOM 2251 N N . GLY A 1 286 ? -6.758 -21.812 -14.273 1 97.06 286 GLY A N 1
ATOM 2252 C CA . GLY A 1 286 ? -6.199 -20.625 -14.914 1 97.06 286 GLY A CA 1
ATOM 2253 C C . GLY A 1 286 ? -4.703 -20.734 -15.156 1 97.06 286 GLY A C 1
ATOM 2254 O O . GLY A 1 286 ? -4.098 -19.812 -15.719 1 97.06 286 GLY A O 1
ATOM 2255 N N . LEU A 1 287 ? -4.094 -21.859 -14.773 1 97.44 287 LEU A N 1
ATOM 2256 C CA . LEU A 1 287 ? -2.637 -21.938 -14.805 1 97.44 287 LEU A CA 1
ATOM 2257 C C . LEU A 1 287 ? -2.174 -23.25 -15.43 1 97.44 287 LEU A C 1
ATOM 2259 O O . LEU A 1 287 ? -2.758 -24.297 -15.18 1 97.44 287 LEU A O 1
ATOM 2263 N N . LEU A 1 288 ? -1.145 -23.156 -16.266 1 97.69 288 LEU A N 1
ATOM 2264 C CA . LEU A 1 288 ? -0.496 -24.312 -16.859 1 97.69 288 LEU A CA 1
ATOM 2265 C C . LEU A 1 288 ? 1.006 -24.094 -17 1 97.69 288 LEU A C 1
ATOM 2267 O O . LEU A 1 288 ? 1.436 -23.109 -17.609 1 97.69 288 LEU A O 1
ATOM 2271 N N . ASN A 1 289 ? 1.767 -24.922 -16.344 1 97.38 289 ASN A N 1
ATOM 2272 C CA . ASN A 1 289 ? 3.223 -24.875 -16.422 1 97.38 289 ASN A CA 1
ATOM 2273 C C . ASN A 1 289 ? 3.766 -26.016 -17.297 1 97.38 289 ASN A C 1
ATOM 2275 O O . ASN A 1 289 ? 3.443 -27.188 -17.078 1 97.38 289 ASN A O 1
ATOM 2279 N N . VAL A 1 290 ? 4.566 -25.656 -18.281 1 97.25 290 VAL A N 1
ATOM 2280 C CA . VAL A 1 290 ? 5.016 -26.641 -19.266 1 97.25 290 VAL A CA 1
ATOM 2281 C C . VAL A 1 290 ? 6.512 -26.484 -19.516 1 97.25 290 VAL A C 1
ATOM 2283 O O . VAL A 1 290 ? 7.016 -25.359 -19.562 1 97.25 290 VAL A O 1
ATOM 2286 N N . SER A 1 291 ? 7.188 -27.578 -19.641 1 96.25 291 SER A N 1
ATOM 2287 C CA . SER A 1 291 ? 8.594 -27.594 -20.031 1 96.25 291 SER A CA 1
ATOM 2288 C C . SER A 1 291 ? 8.758 -28.031 -21.484 1 96.25 291 SER A C 1
ATOM 2290 O O . SER A 1 291 ? 8.148 -29.016 -21.922 1 96.25 291 SER A O 1
ATOM 2292 N N . PHE A 1 292 ? 9.539 -27.312 -22.188 1 95.94 292 PHE A N 1
ATOM 2293 C CA . PHE A 1 292 ? 9.906 -27.656 -23.562 1 95.94 292 PHE A CA 1
ATOM 2294 C C . PHE A 1 292 ? 11.367 -28.078 -23.625 1 95.94 292 PHE A C 1
ATOM 2296 O O . PHE A 1 292 ? 12.273 -27.25 -23.531 1 95.94 292 PHE A O 1
ATOM 2303 N N . ILE A 1 293 ? 11.531 -29.344 -23.891 1 94.12 293 ILE A N 1
ATOM 2304 C CA . ILE A 1 293 ? 12.875 -29.906 -23.891 1 94.12 293 ILE A CA 1
ATOM 2305 C C . ILE A 1 293 ? 13.664 -29.375 -25.078 1 94.12 293 ILE A C 1
ATOM 2307 O O . ILE A 1 293 ? 13.133 -29.297 -26.203 1 94.12 293 ILE A O 1
ATOM 2311 N N . GLY A 1 294 ? 14.883 -29.016 -24.797 1 91.81 294 GLY A N 1
ATOM 2312 C CA . GLY A 1 294 ? 15.758 -28.562 -25.859 1 91.81 294 GLY A CA 1
ATOM 2313 C C . GLY A 1 294 ? 15.609 -27.078 -26.172 1 91.81 294 GLY A C 1
ATOM 2314 O O . GLY A 1 294 ? 16.141 -26.594 -27.172 1 91.81 294 GLY A O 1
ATOM 2315 N N . ALA A 1 295 ? 14.859 -26.422 -25.453 1 92.38 295 ALA A N 1
ATOM 2316 C CA . ALA A 1 295 ? 14.648 -25 -25.641 1 92.38 295 ALA A CA 1
ATOM 2317 C C . ALA A 1 295 ? 14.812 -24.234 -24.328 1 92.38 295 ALA A C 1
ATOM 2319 O O . ALA A 1 295 ? 14.68 -24.812 -23.25 1 92.38 295 ALA A O 1
ATOM 2320 N N . ARG A 1 296 ? 15.148 -23 -24.484 1 91.62 296 ARG A N 1
ATOM 2321 C CA . ARG A 1 296 ? 15.172 -22.094 -23.328 1 91.62 296 ARG A CA 1
ATOM 2322 C C . ARG A 1 296 ? 13.883 -21.297 -23.234 1 91.62 296 ARG A C 1
ATOM 2324 O O . ARG A 1 296 ? 13.43 -20.719 -24.219 1 91.62 296 ARG A O 1
ATOM 2331 N N . GLY A 1 297 ? 13.297 -21.281 -22.062 1 93.31 297 GLY A N 1
ATOM 2332 C CA . GLY A 1 297 ? 12.047 -20.578 -21.828 1 93.31 297 GLY A CA 1
ATOM 2333 C C . GLY A 1 297 ? 12.102 -19.125 -22.25 1 93.31 297 GLY A C 1
ATOM 2334 O O . GLY A 1 297 ? 11.148 -18.594 -22.828 1 93.31 297 GLY A O 1
ATOM 2335 N N . GLU A 1 298 ? 13.227 -18.469 -21.984 1 92.75 298 GLU A N 1
ATOM 2336 C CA . GLU A 1 298 ? 13.391 -17.047 -22.297 1 92.75 298 GLU A CA 1
ATOM 2337 C C . GLU A 1 298 ? 13.344 -16.812 -23.797 1 92.75 298 GLU A C 1
ATOM 2339 O O . GLU A 1 298 ? 12.82 -15.789 -24.25 1 92.75 298 GLU A O 1
ATOM 2344 N N . ILE A 1 299 ? 13.914 -17.672 -24.562 1 94.25 299 ILE A N 1
ATOM 2345 C CA . ILE A 1 299 ? 13.922 -17.547 -26.016 1 94.25 299 ILE A CA 1
ATOM 2346 C C . ILE A 1 299 ? 12.5 -17.703 -26.547 1 94.25 299 ILE A C 1
ATOM 2348 O O . ILE A 1 299 ? 12.062 -16.922 -27.391 1 94.25 299 ILE A O 1
ATOM 2352 N N . ILE A 1 300 ? 11.828 -18.719 -26 1 96.12 300 ILE A N 1
ATOM 2353 C CA . ILE A 1 300 ? 10.445 -18.938 -26.406 1 96.12 300 ILE A CA 1
ATOM 2354 C C . ILE A 1 300 ? 9.609 -17.703 -26.078 1 96.12 300 ILE A C 1
ATOM 2356 O O . ILE A 1 300 ? 8.898 -17.188 -26.938 1 96.12 300 ILE A O 1
ATOM 2360 N N . MET A 1 301 ? 9.711 -17.219 -24.859 1 96.38 301 MET A N 1
ATOM 2361 C CA . MET A 1 301 ? 8.922 -16.094 -24.375 1 96.38 301 MET A CA 1
ATOM 2362 C C . MET A 1 301 ? 9.195 -14.844 -25.219 1 96.38 301 MET A C 1
ATOM 2364 O O . MET A 1 301 ? 8.266 -14.125 -25.594 1 96.38 301 MET A O 1
ATOM 2368 N N . ASN A 1 302 ? 10.461 -14.562 -25.531 1 96.12 302 ASN A N 1
ATOM 2369 C CA . ASN A 1 302 ? 10.828 -13.375 -26.312 1 96.12 302 ASN A CA 1
ATOM 2370 C C . ASN A 1 302 ? 10.266 -13.445 -27.719 1 96.12 302 ASN A C 1
ATOM 2372 O O . ASN A 1 302 ? 9.781 -12.438 -28.25 1 96.12 302 ASN A O 1
ATOM 2376 N N . TYR A 1 303 ? 10.414 -14.578 -28.312 1 97.06 303 TYR A N 1
ATOM 2377 C CA . TYR A 1 303 ? 9.844 -14.742 -29.641 1 97.06 303 TYR A CA 1
ATOM 2378 C C . TYR A 1 303 ? 8.336 -14.516 -29.625 1 97.06 303 TYR A C 1
ATOM 2380 O O . TYR A 1 303 ? 7.809 -13.742 -30.438 1 97.06 303 TYR A O 1
ATOM 2388 N N . LEU A 1 304 ? 7.672 -15.172 -28.719 1 98.12 304 LEU A N 1
ATOM 2389 C CA . LEU A 1 304 ? 6.227 -15.023 -28.609 1 98.12 304 LEU A CA 1
ATOM 2390 C C . LEU A 1 304 ? 5.848 -13.562 -28.359 1 98.12 304 LEU A C 1
ATOM 2392 O O . LEU A 1 304 ? 4.875 -13.062 -28.922 1 98.12 304 LEU A O 1
ATOM 2396 N N . SER A 1 305 ? 6.621 -12.977 -27.516 1 97.88 305 SER A N 1
ATOM 2397 C CA . SER A 1 305 ? 6.398 -11.562 -27.219 1 97.88 305 SER A CA 1
ATOM 2398 C C . SER A 1 305 ? 6.449 -10.719 -28.5 1 97.88 305 SER A C 1
ATOM 2400 O O . SER A 1 305 ? 5.637 -9.805 -28.672 1 97.88 305 SER A O 1
ATOM 2402 N N . SER A 1 306 ? 7.387 -10.969 -29.375 1 97.5 306 SER A N 1
ATOM 2403 C CA . SER A 1 306 ? 7.516 -10.242 -30.625 1 97.5 306 SER A CA 1
ATOM 2404 C C . SER A 1 306 ? 6.32 -10.484 -31.547 1 97.5 306 SER A C 1
ATOM 2406 O O . SER A 1 306 ? 6.07 -9.719 -32.469 1 97.5 306 SER A O 1
ATOM 2408 N N . MET A 1 307 ? 5.598 -11.57 -31.297 1 97.88 307 MET A N 1
ATOM 2409 C CA . MET A 1 307 ? 4.391 -11.891 -32.062 1 97.88 307 MET A CA 1
ATOM 2410 C C . MET A 1 307 ? 3.145 -11.422 -31.312 1 97.88 307 MET A C 1
ATOM 2412 O O . MET A 1 307 ? 2.029 -11.844 -31.625 1 97.88 307 MET A O 1
ATOM 2416 N N . ASN A 1 308 ? 3.307 -10.641 -30.203 1 98 308 ASN A N 1
ATOM 2417 C CA . ASN A 1 308 ? 2.24 -10.078 -29.391 1 98 308 ASN A CA 1
ATOM 2418 C C . ASN A 1 308 ? 1.504 -11.164 -28.609 1 98 308 ASN A C 1
ATOM 2420 O O . ASN A 1 308 ? 0.291 -11.078 -28.406 1 98 308 ASN A O 1
ATOM 2424 N N . ILE A 1 309 ? 2.188 -12.227 -28.281 1 98.62 309 ILE A N 1
ATOM 2425 C CA . ILE A 1 309 ? 1.725 -13.266 -27.375 1 98.62 309 ILE A CA 1
ATOM 2426 C C . ILE A 1 309 ? 2.543 -13.227 -26.094 1 98.62 309 ILE A C 1
ATOM 2428 O O . ILE A 1 309 ? 3.764 -13.406 -26.109 1 98.62 309 ILE A O 1
ATOM 2432 N N . TYR A 1 310 ? 1.895 -13.047 -24.984 1 98.25 310 TYR A N 1
ATOM 2433 C CA . TYR A 1 310 ? 2.604 -12.75 -23.734 1 98.25 310 TYR A CA 1
ATOM 2434 C C . TYR A 1 310 ? 2.443 -13.883 -22.734 1 98.25 310 TYR A C 1
ATOM 2436 O O . TYR A 1 310 ? 1.327 -14.18 -22.297 1 98.25 310 TYR A O 1
ATOM 2444 N N . VAL A 1 311 ? 3.512 -14.523 -22.406 1 97.88 311 VAL A N 1
ATOM 2445 C CA . VAL A 1 311 ? 3.594 -15.602 -21.438 1 97.88 311 VAL A CA 1
ATOM 2446 C C . VAL A 1 311 ? 4.68 -15.297 -20.406 1 97.88 311 VAL A C 1
ATOM 2448 O O . VAL A 1 311 ? 5.348 -14.258 -20.5 1 97.88 311 VAL A O 1
ATOM 2451 N N . SER A 1 312 ? 4.734 -16.094 -19.422 1 95.19 312 SER A N 1
ATOM 2452 C CA . SER A 1 312 ? 5.781 -15.914 -18.422 1 95.19 312 SER A CA 1
ATOM 2453 C C . SER A 1 312 ? 6.719 -17.109 -18.359 1 95.19 312 SER A C 1
ATOM 2455 O O . SER A 1 312 ? 6.387 -18.188 -18.859 1 95.19 312 SER A O 1
ATOM 2457 N N . THR A 1 313 ? 7.859 -16.797 -17.953 1 86.81 313 THR A N 1
ATOM 2458 C CA . THR A 1 313 ? 8.805 -17.891 -17.734 1 86.81 313 THR A CA 1
ATOM 2459 C C . THR A 1 313 ? 8.953 -18.188 -16.234 1 86.81 313 THR A C 1
ATOM 2461 O O . THR A 1 313 ? 8.664 -17.328 -15.398 1 86.81 313 THR A O 1
ATOM 2464 N N . GLY A 1 314 ? 8.445 -19.391 -15.758 1 61.25 314 GLY A N 1
ATOM 2465 C CA . GLY A 1 314 ? 8.664 -19.719 -14.359 1 61.25 314 GLY A CA 1
ATOM 2466 C C . GLY A 1 314 ? 9.812 -18.953 -13.742 1 61.25 314 GLY A C 1
ATOM 2467 O O . GLY A 1 314 ? 9.938 -18.875 -12.516 1 61.25 314 GLY A O 1
ATOM 2468 N N . SER A 1 315 ? 10.984 -19.016 -14.312 1 46.5 315 SER A N 1
ATOM 2469 C CA . SER A 1 315 ? 12.281 -18.484 -13.898 1 46.5 315 SER A CA 1
ATOM 2470 C C . SER A 1 315 ? 12.422 -17.016 -14.266 1 46.5 315 SER A C 1
ATOM 2472 O O . SER A 1 315 ? 12.25 -16.641 -15.422 1 46.5 315 SER A O 1
ATOM 2474 N N . ALA A 1 316 ? 11.773 -16.156 -13.508 1 38.94 316 ALA A N 1
ATOM 2475 C CA . ALA A 1 316 ? 12.133 -14.805 -13.914 1 38.94 316 ALA A CA 1
ATOM 2476 C C . ALA A 1 316 ? 13.477 -14.789 -14.625 1 38.94 316 ALA A C 1
ATOM 2478 O O . ALA A 1 316 ? 14.281 -15.711 -14.469 1 38.94 316 ALA A O 1
ATOM 2479 N N . CYS A 1 317 ? 13.695 -13.602 -15.273 1 36.81 317 CYS A N 1
ATOM 2480 C CA . CYS A 1 317 ? 14.562 -13.117 -16.344 1 36.81 317 CYS A CA 1
ATOM 2481 C C . CYS A 1 317 ? 16 -13.57 -16.125 1 36.81 317 CYS A C 1
ATOM 2483 O O . CYS A 1 317 ? 16.859 -13.344 -16.984 1 36.81 317 CYS A O 1
ATOM 2485 N N . SER A 1 318 ? 16.672 -13.148 -15.016 1 35.81 318 SER A N 1
ATOM 2486 C CA . SER A 1 318 ? 18.031 -12.828 -15.398 1 35.81 318 SER A CA 1
ATOM 2487 C C . SER A 1 318 ? 18.828 -14.086 -15.742 1 35.81 318 SER A C 1
ATOM 2489 O O . SER A 1 318 ? 18.688 -15.109 -15.07 1 35.81 318 SER A O 1
ATOM 2491 N N . VAL A 1 319 ? 19.219 -14.344 -17.109 1 38.41 319 VAL A N 1
ATOM 2492 C CA . VAL A 1 319 ? 20.297 -15.242 -17.547 1 38.41 319 VAL A CA 1
ATOM 2493 C C . VAL A 1 319 ? 21.078 -15.727 -16.328 1 38.41 319 VAL A C 1
ATOM 2495 O O . VAL A 1 319 ? 21.5 -16.891 -16.281 1 38.41 319 VAL A O 1
ATOM 2498 N N . LYS A 1 320 ? 21.156 -14.859 -15.352 1 46.28 320 LYS A N 1
ATOM 2499 C CA . LYS A 1 320 ? 22.016 -15.109 -14.195 1 46.28 320 LYS A CA 1
ATOM 2500 C C . LYS A 1 320 ? 21.281 -15.93 -13.133 1 46.28 320 LYS A C 1
ATOM 2502 O O . LYS A 1 320 ? 21.906 -16.422 -12.195 1 46.28 320 LYS A O 1
ATOM 2507 N N . LYS A 1 321 ? 20.062 -16.188 -13.328 1 57.19 321 LYS A N 1
ATOM 2508 C CA . LYS A 1 321 ? 19.531 -16.688 -12.062 1 57.19 321 LYS A CA 1
ATOM 2509 C C . LYS A 1 321 ? 19.094 -18.141 -12.18 1 57.19 321 LYS A C 1
ATOM 2511 O O . LYS A 1 321 ? 18.844 -18.812 -11.164 1 57.19 321 LYS A O 1
ATOM 2516 N N . GLY A 1 322 ? 19.109 -18.781 -13.188 1 67.25 322 GLY A N 1
ATOM 2517 C CA . GLY A 1 322 ? 18.75 -20.188 -13.219 1 67.25 322 GLY A CA 1
ATOM 2518 C C . GLY A 1 322 ? 17.266 -20.438 -13.039 1 67.25 322 GLY A C 1
ATOM 2519 O O . GLY A 1 322 ? 16.453 -19.516 -13.195 1 67.25 322 GLY A O 1
ATOM 2520 N N . PRO A 1 323 ? 16.875 -21.812 -12.781 1 77.5 323 PRO A N 1
ATOM 2521 C CA . PRO A 1 323 ? 15.469 -22.156 -12.57 1 77.5 323 PRO A CA 1
ATOM 2522 C C . PRO A 1 323 ? 14.867 -21.484 -11.336 1 77.5 323 PRO A C 1
ATOM 2524 O O . PRO A 1 323 ? 15.602 -21.109 -10.422 1 77.5 323 PRO A O 1
ATOM 2527 N N . SER A 1 324 ? 13.594 -21.344 -11.438 1 85.62 324 SER A N 1
ATOM 2528 C CA . SER A 1 324 ? 12.891 -20.766 -10.297 1 85.62 324 SER A CA 1
ATOM 2529 C C . SER A 1 324 ? 13.016 -21.656 -9.062 1 85.62 324 SER A C 1
ATOM 2531 O O . SER A 1 324 ? 13.328 -22.844 -9.172 1 85.62 324 SER A O 1
ATOM 2533 N N . SER A 1 325 ? 12.812 -21.047 -7.926 1 87.75 325 SER A N 1
ATOM 2534 C CA . SER A 1 325 ? 12.867 -21.766 -6.664 1 87.75 325 SER A CA 1
ATOM 2535 C C . SER A 1 325 ? 11.789 -22.859 -6.609 1 87.75 325 SER A C 1
ATOM 2537 O O . SER A 1 325 ? 12 -23.906 -6.004 1 87.75 325 SER A O 1
ATOM 2539 N N . VAL A 1 326 ? 10.664 -22.641 -7.242 1 93.62 326 VAL A N 1
ATOM 2540 C CA . VAL A 1 326 ? 9.57 -23.609 -7.27 1 93.62 326 VAL A CA 1
ATOM 2541 C C . VAL A 1 326 ? 9.977 -24.844 -8.078 1 93.62 326 VAL A C 1
ATOM 2543 O O . VAL A 1 326 ? 9.82 -25.969 -7.621 1 93.62 326 VAL A O 1
ATOM 2546 N N . ILE A 1 327 ? 10.562 -24.609 -9.211 1 92.81 327 ILE A N 1
ATOM 2547 C CA . ILE A 1 327 ? 10.992 -25.672 -10.109 1 92.81 327 ILE A CA 1
ATOM 2548 C C . ILE A 1 327 ? 12.102 -26.484 -9.453 1 92.81 327 ILE A C 1
ATOM 2550 O O . ILE A 1 327 ? 12.117 -27.719 -9.539 1 92.81 327 ILE A O 1
ATOM 2554 N N . LYS A 1 328 ? 12.977 -25.766 -8.781 1 91.75 328 LYS A N 1
ATOM 2555 C CA . LYS A 1 328 ? 14.031 -26.453 -8.039 1 91.75 328 LYS A CA 1
ATOM 2556 C C . LYS A 1 328 ? 13.461 -27.297 -6.918 1 91.75 328 LYS A C 1
ATOM 2558 O O . LYS A 1 328 ? 13.891 -28.438 -6.707 1 91.75 328 LYS A O 1
ATOM 2563 N N . ALA A 1 329 ? 12.477 -26.797 -6.277 1 93.88 329 ALA A N 1
ATOM 2564 C CA . ALA A 1 329 ? 11.906 -27.438 -5.098 1 93.88 329 ALA A CA 1
ATOM 2565 C C . ALA A 1 329 ? 11.18 -28.734 -5.469 1 93.88 329 ALA A C 1
ATOM 2567 O O . ALA A 1 329 ? 11.148 -29.672 -4.684 1 93.88 329 ALA A O 1
ATOM 2568 N N . ILE A 1 330 ? 10.656 -28.797 -6.68 1 95.19 330 ILE A N 1
ATOM 2569 C CA . ILE A 1 330 ? 9.898 -29.984 -7.059 1 95.19 330 ILE A CA 1
ATOM 2570 C C . ILE A 1 330 ? 10.828 -31 -7.711 1 95.19 330 ILE A C 1
ATOM 2572 O O . ILE A 1 330 ? 10.383 -32.062 -8.148 1 95.19 330 ILE A O 1
ATOM 2576 N N . GLY A 1 331 ? 12.07 -30.656 -7.914 1 94.12 331 GLY A N 1
ATOM 2577 C CA . GLY A 1 331 ? 13.078 -31.594 -8.383 1 94.12 331 GLY A CA 1
ATOM 2578 C C . GLY A 1 331 ? 13 -31.875 -9.867 1 94.12 331 GLY A C 1
ATOM 2579 O O . GLY A 1 331 ? 13.258 -33 -10.312 1 94.12 331 GLY A O 1
ATOM 2580 N N . LEU A 1 332 ? 12.547 -30.922 -10.547 1 92 332 LEU A N 1
ATOM 2581 C CA . LEU A 1 332 ? 12.477 -31.109 -11.992 1 92 332 LEU A CA 1
ATOM 2582 C C . LEU A 1 332 ? 13.859 -31.344 -12.578 1 92 332 LEU A C 1
ATOM 2584 O O . LEU A 1 332 ? 14.812 -30.641 -12.242 1 92 332 LEU A O 1
ATOM 2588 N N . GLU A 1 333 ? 13.969 -32.312 -13.438 1 92.19 333 GLU A N 1
ATOM 2589 C CA . GLU A 1 333 ? 15.242 -32.625 -14.07 1 92.19 333 GLU A CA 1
ATOM 2590 C C . GLU A 1 333 ? 15.75 -31.438 -14.898 1 92.19 333 GLU A C 1
ATOM 2592 O O . GLU A 1 333 ? 14.953 -30.656 -15.43 1 92.19 333 GLU A O 1
ATOM 2597 N N . ASP A 1 334 ? 16.938 -31.359 -15.062 1 88.56 334 ASP A N 1
ATOM 2598 C CA . ASP A 1 334 ? 17.609 -30.25 -15.734 1 88.56 334 ASP A CA 1
ATOM 2599 C C . ASP A 1 334 ? 17.109 -30.094 -17.172 1 88.56 334 ASP A C 1
ATOM 2601 O O . ASP A 1 334 ? 16.938 -28.969 -17.641 1 88.56 334 ASP A O 1
ATOM 2605 N N . LYS A 1 335 ? 16.906 -31.234 -17.766 1 90.12 335 LYS A N 1
ATOM 2606 C CA . LYS A 1 335 ? 16.5 -31.188 -19.172 1 90.12 335 LYS A CA 1
ATOM 2607 C C . LYS A 1 335 ? 15.148 -30.5 -19.328 1 90.12 335 LYS A C 1
ATOM 2609 O O . LYS A 1 335 ? 14.828 -30 -20.406 1 90.12 335 LYS A O 1
ATOM 2614 N N . TYR A 1 336 ? 14.406 -30.469 -18.219 1 91 336 TYR A N 1
ATOM 2615 C CA . TYR A 1 336 ? 13.086 -29.844 -18.266 1 91 336 TYR A CA 1
ATOM 2616 C C . TYR A 1 336 ? 13.133 -28.422 -17.719 1 91 336 TYR A C 1
ATOM 2618 O O . TYR A 1 336 ? 12.258 -27.609 -18.016 1 91 336 TYR A O 1
ATOM 2626 N N . SER A 1 337 ? 14.133 -28.031 -16.953 1 90.81 337 SER A N 1
ATOM 2627 C CA . SER A 1 337 ? 14.125 -26.844 -16.125 1 90.81 337 SER A CA 1
ATOM 2628 C C . SER A 1 337 ? 14.438 -25.594 -16.938 1 90.81 337 SER A C 1
ATOM 2630 O O . SER A 1 337 ? 14.016 -24.484 -16.594 1 90.81 337 SER A O 1
ATOM 2632 N N . SER A 1 338 ? 15.102 -25.75 -18.047 1 89.44 338 SER A N 1
ATOM 2633 C CA . SER A 1 338 ? 15.531 -24.594 -18.812 1 89.44 338 SER A CA 1
ATOM 2634 C C . SER A 1 338 ? 14.422 -24.078 -19.719 1 89.44 338 SER A C 1
ATOM 2636 O O . SER A 1 338 ? 14.414 -22.922 -20.109 1 89.44 338 SER A O 1
ATOM 2638 N N . GLY A 1 339 ? 13.531 -24.969 -20.062 1 93.5 339 GLY A N 1
ATOM 2639 C CA . GLY A 1 339 ? 12.508 -24.609 -21.031 1 93.5 339 GLY A CA 1
ATOM 2640 C C . GLY A 1 339 ? 11.133 -24.438 -20.422 1 93.5 339 GLY A C 1
ATOM 2641 O O . GLY A 1 339 ? 10.125 -24.812 -21.031 1 93.5 339 GLY A O 1
ATOM 2642 N N . VAL A 1 340 ? 11.055 -23.922 -19.188 1 95.38 340 VAL A N 1
ATOM 2643 C CA . VAL A 1 340 ? 9.789 -23.828 -18.469 1 95.38 340 VAL A CA 1
ATOM 2644 C C . VAL A 1 340 ? 9.039 -22.562 -18.906 1 95.38 340 VAL A C 1
ATOM 2646 O O . VAL A 1 340 ? 9.609 -21.469 -18.938 1 95.38 340 VAL A O 1
ATOM 2649 N N . ILE A 1 341 ? 7.754 -22.688 -19.281 1 96.38 341 ILE A N 1
ATOM 2650 C CA . ILE A 1 341 ? 6.832 -21.594 -19.594 1 96.38 341 ILE A CA 1
ATOM 2651 C C . ILE A 1 341 ? 5.566 -21.734 -18.75 1 96.38 341 ILE A C 1
ATOM 2653 O O . ILE A 1 341 ? 5.027 -22.844 -18.609 1 96.38 341 ILE A O 1
ATOM 2657 N N . ARG A 1 342 ? 5.207 -20.656 -18.156 1 97.12 342 ARG A N 1
ATOM 2658 C CA . ARG A 1 342 ? 3.918 -20.625 -17.469 1 97.12 342 ARG A CA 1
ATOM 2659 C C . ARG A 1 342 ? 2.865 -19.922 -18.312 1 97.12 342 ARG A C 1
ATOM 2661 O O . ARG A 1 342 ? 3.059 -18.781 -18.734 1 97.12 342 ARG A O 1
ATOM 2668 N N . LEU A 1 343 ? 1.85 -20.625 -18.578 1 98.19 343 LEU A N 1
ATOM 2669 C CA . LEU A 1 343 ? 0.658 -20.078 -19.203 1 98.19 343 LEU A CA 1
ATOM 2670 C C . LEU A 1 343 ? -0.421 -19.781 -18.172 1 98.19 343 LEU A C 1
ATOM 2672 O O . LEU A 1 343 ? -0.71 -20.625 -17.312 1 98.19 343 LEU A O 1
ATOM 2676 N N . SER A 1 344 ? -0.931 -18.625 -18.203 1 98.38 344 SER A N 1
ATOM 2677 C CA . SER A 1 344 ? -2.072 -18.297 -17.359 1 98.38 344 SER A CA 1
ATOM 2678 C C . SER A 1 344 ? -3.207 -17.688 -18.172 1 98.38 344 SER A C 1
ATOM 2680 O O . SER A 1 344 ? -3.016 -16.672 -18.859 1 98.38 344 SER A O 1
ATOM 2682 N N . PHE A 1 345 ? -4.32 -18.281 -18.031 1 98.38 345 PHE A N 1
ATOM 2683 C CA . PHE A 1 345 ? -5.484 -17.953 -18.844 1 98.38 345 PHE A CA 1
ATOM 2684 C C . PHE A 1 345 ? -6.391 -16.969 -18.125 1 98.38 345 PHE A C 1
ATOM 2686 O O . PHE A 1 345 ? -6.297 -16.797 -16.906 1 98.38 345 PHE A O 1
ATOM 2693 N N . GLY A 1 346 ? -7.184 -16.25 -18.922 1 97.56 346 GLY A N 1
ATOM 2694 C CA . GLY A 1 346 ? -8.141 -15.305 -18.375 1 97.56 346 GLY A CA 1
ATOM 2695 C C . GLY A 1 346 ? -9.484 -15.344 -19.078 1 97.56 346 GLY A C 1
ATOM 2696 O O . GLY A 1 346 ? -9.68 -16.125 -20 1 97.56 346 GLY A O 1
ATOM 2697 N N . ARG A 1 347 ? -10.336 -14.523 -18.625 1 96.81 347 ARG A N 1
ATOM 2698 C CA . ARG A 1 347 ? -11.734 -14.5 -19.062 1 96.81 347 ARG A CA 1
ATOM 2699 C C . ARG A 1 347 ? -11.836 -14.172 -20.547 1 96.81 347 ARG A C 1
ATOM 2701 O O . ARG A 1 347 ? -12.797 -14.57 -21.203 1 96.81 347 ARG A O 1
ATOM 2708 N N . TYR A 1 348 ? -10.82 -13.562 -21.125 1 96.81 348 TYR A N 1
ATOM 2709 C CA . TYR A 1 348 ? -10.938 -13.055 -22.484 1 96.81 348 TYR A CA 1
ATOM 2710 C C . TYR A 1 348 ? -10.219 -13.961 -23.469 1 96.81 348 TYR A C 1
ATOM 2712 O O . TYR A 1 348 ? -10.266 -13.734 -24.688 1 96.81 348 TYR A O 1
ATOM 2720 N N . ASN A 1 349 ? -9.5 -14.977 -22.984 1 98.5 349 ASN A N 1
ATOM 2721 C CA . ASN A 1 349 ? -8.82 -15.898 -23.891 1 98.5 349 ASN A CA 1
ATOM 2722 C C . ASN A 1 349 ? -9.805 -16.812 -24.625 1 98.5 349 ASN A C 1
ATOM 2724 O O . ASN A 1 349 ? -10.797 -17.25 -24.031 1 98.5 349 ASN A O 1
ATOM 2728 N N . THR A 1 350 ? -9.516 -17.047 -25.891 1 98.44 350 THR A N 1
ATOM 2729 C CA . THR A 1 350 ? -10.359 -17.891 -26.719 1 98.44 350 THR A CA 1
ATOM 2730 C C . THR A 1 350 ? -9.562 -19.078 -27.281 1 98.44 350 THR A C 1
ATOM 2732 O O . THR A 1 350 ? -8.336 -19.094 -27.188 1 98.44 350 THR A O 1
ATOM 2735 N N . LYS A 1 351 ? -10.305 -20.062 -27.828 1 98.62 351 LYS A N 1
ATOM 2736 C CA . LYS A 1 351 ? -9.648 -21.188 -28.484 1 98.62 351 LYS A CA 1
ATOM 2737 C C . LYS A 1 351 ? -8.836 -20.703 -29.703 1 9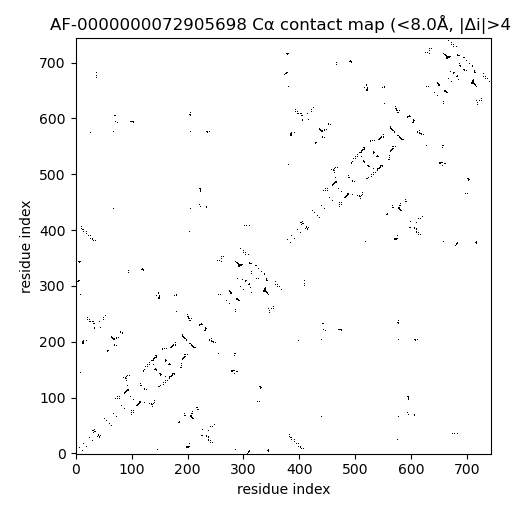8.62 351 LYS A C 1
ATOM 2739 O O . LYS A 1 351 ? -7.781 -21.266 -30 1 98.62 351 LYS A O 1
ATOM 2744 N N . GLU A 1 352 ? -9.344 -19.609 -30.344 1 98.5 352 GLU A N 1
ATOM 2745 C CA . GLU A 1 352 ? -8.602 -19.031 -31.453 1 98.5 352 GLU A CA 1
ATOM 2746 C C . GLU A 1 352 ? -7.266 -18.469 -30.984 1 98.5 352 GLU A C 1
ATOM 2748 O O . GLU A 1 352 ? -6.258 -18.578 -31.688 1 98.5 352 GLU A O 1
ATOM 2753 N N . ASP A 1 353 ? -7.305 -17.812 -29.812 1 98.69 353 ASP A N 1
ATOM 2754 C CA . ASP A 1 353 ? -6.055 -17.328 -29.219 1 98.69 353 ASP A CA 1
ATOM 2755 C C . ASP A 1 353 ? -5.07 -18.484 -29.031 1 98.69 353 ASP A C 1
ATOM 2757 O O . ASP A 1 353 ? -3.881 -18.359 -29.328 1 98.69 353 ASP A O 1
ATOM 2761 N N . ILE A 1 354 ? -5.562 -19.625 -28.562 1 98.75 354 ILE A N 1
ATOM 2762 C CA . ILE A 1 354 ? -4.73 -20.781 -28.281 1 98.75 354 ILE A CA 1
ATOM 2763 C C . ILE A 1 354 ? -4.176 -21.344 -29.578 1 98.75 354 ILE A C 1
ATOM 2765 O O . ILE A 1 354 ? -3.004 -21.734 -29.656 1 98.75 354 ILE A O 1
ATOM 2769 N N . ASP A 1 355 ? -4.996 -21.391 -30.594 1 98.56 355 ASP A N 1
ATOM 2770 C CA . ASP A 1 355 ? -4.531 -21.859 -31.891 1 98.56 355 ASP A CA 1
ATOM 2771 C C . ASP A 1 355 ? -3.352 -21.031 -32.406 1 98.56 355 ASP A C 1
ATOM 2773 O O . ASP A 1 355 ? -2.357 -21.594 -32.875 1 98.56 355 ASP A O 1
ATOM 2777 N N . GLU A 1 356 ? -3.553 -19.719 -32.312 1 98.62 356 GLU A N 1
ATOM 2778 C CA . GLU A 1 356 ? -2.473 -18.828 -32.75 1 98.62 356 GLU A CA 1
ATOM 2779 C C . GLU A 1 356 ? -1.226 -19.031 -31.906 1 98.62 356 GLU A C 1
ATOM 2781 O O . GLU A 1 356 ? -0.107 -19.031 -32.406 1 98.62 356 GLU A O 1
ATOM 2786 N N . PHE A 1 357 ? -1.381 -19.188 -30.609 1 98.62 357 PHE A N 1
ATOM 2787 C CA . PHE A 1 357 ? -0.277 -19.469 -29.703 1 98.62 357 PHE A CA 1
ATOM 2788 C C . PHE A 1 357 ? 0.463 -20.734 -30.109 1 98.62 357 PHE A C 1
ATOM 2790 O O . PHE A 1 357 ? 1.69 -20.734 -30.234 1 98.62 357 PHE A O 1
ATOM 2797 N N . ILE A 1 358 ? -0.274 -21.797 -30.344 1 98.69 358 ILE A N 1
ATOM 2798 C CA . ILE A 1 358 ? 0.305 -23.094 -30.703 1 98.69 358 ILE A CA 1
ATOM 2799 C C . ILE A 1 358 ? 1.058 -22.984 -32.031 1 98.69 358 ILE A C 1
ATOM 2801 O O . ILE A 1 358 ? 2.148 -23.531 -32.188 1 98.69 358 ILE A O 1
ATOM 2805 N N . THR A 1 359 ? 0.48 -22.25 -32.938 1 98.38 359 THR A N 1
ATOM 2806 C CA . THR A 1 359 ? 1.114 -22.062 -34.25 1 98.38 359 THR A CA 1
ATOM 2807 C C . THR A 1 359 ? 2.479 -21.391 -34.094 1 98.38 359 THR A C 1
ATOM 2809 O O . THR A 1 359 ? 3.48 -21.891 -34.594 1 98.38 359 THR A O 1
ATOM 2812 N N . GLN A 1 360 ? 2.498 -20.297 -33.344 1 98.31 360 GLN A N 1
ATOM 2813 C CA . GLN A 1 360 ? 3.744 -19.562 -33.156 1 98.31 360 GLN A CA 1
ATOM 2814 C C . GLN A 1 360 ? 4.73 -20.359 -32.312 1 98.31 360 GLN A C 1
ATOM 2816 O O . GLN A 1 360 ? 5.941 -20.297 -32.531 1 98.31 360 GLN A O 1
ATOM 2821 N N . LEU A 1 361 ? 4.219 -21.094 -31.359 1 98.38 361 LEU A N 1
ATOM 2822 C CA . LEU A 1 361 ? 5.051 -21.969 -30.531 1 98.38 361 LEU A CA 1
ATOM 2823 C C . LEU A 1 361 ? 5.758 -23.016 -31.391 1 98.38 361 LEU A C 1
ATOM 2825 O O . LEU A 1 361 ? 6.953 -23.25 -31.219 1 98.38 361 LEU A O 1
ATOM 2829 N N . ASN A 1 362 ? 5.027 -23.609 -32.25 1 97.75 362 ASN A N 1
ATOM 2830 C CA . ASN A 1 362 ? 5.609 -24.609 -33.156 1 97.75 362 ASN A CA 1
ATOM 2831 C C . ASN A 1 362 ? 6.711 -24.016 -34.031 1 97.75 362 ASN A C 1
ATOM 2833 O O . ASN A 1 362 ? 7.738 -24.656 -34.25 1 97.75 362 ASN A O 1
ATOM 2837 N N . ILE A 1 363 ? 6.469 -22.828 -34.469 1 97.69 363 ILE A N 1
ATOM 2838 C CA . ILE A 1 363 ? 7.449 -22.156 -35.312 1 97.69 363 ILE A CA 1
ATOM 2839 C C . ILE A 1 363 ? 8.742 -21.938 -34.531 1 97.69 363 ILE A C 1
ATOM 2841 O O . ILE A 1 363 ? 9.82 -22.328 -35 1 97.69 363 ILE A O 1
ATOM 2845 N N . VAL A 1 364 ? 8.656 -21.391 -33.344 1 97.38 364 VAL A N 1
ATOM 2846 C CA . VAL A 1 364 ? 9.859 -21.062 -32.562 1 97.38 364 VAL A CA 1
ATOM 2847 C C . VAL A 1 364 ? 10.555 -22.359 -32.125 1 97.38 364 VAL A C 1
ATOM 2849 O O . VAL A 1 364 ? 11.781 -22.438 -32.125 1 97.38 364 VAL A O 1
ATOM 2852 N N . LEU A 1 365 ? 9.797 -23.344 -31.703 1 96.94 365 LEU A N 1
ATOM 2853 C CA . LEU A 1 365 ? 10.398 -24.609 -31.312 1 96.94 365 LEU A CA 1
ATOM 2854 C C . LEU A 1 365 ? 11.133 -25.25 -32.5 1 96.94 365 LEU A C 1
ATOM 2856 O O . LEU A 1 365 ? 12.203 -25.844 -32.312 1 96.94 365 LEU A O 1
ATOM 2860 N N . GLY A 1 366 ? 10.531 -25.188 -33.625 1 95.44 366 GLY A N 1
ATOM 2861 C CA . GLY A 1 366 ? 11.195 -25.688 -34.812 1 95.44 366 GLY A CA 1
ATOM 2862 C C . GLY A 1 366 ? 12.523 -25 -35.094 1 95.44 366 GLY A C 1
ATOM 2863 O O . GLY A 1 366 ? 13.492 -25.656 -35.469 1 95.44 366 GLY A O 1
ATOM 2864 N N . MET A 1 367 ? 12.555 -23.703 -34.906 1 94.75 367 MET A N 1
ATOM 2865 C CA . MET A 1 367 ? 13.773 -22.922 -35.125 1 94.75 367 MET A CA 1
ATOM 2866 C C . MET A 1 367 ? 14.852 -23.312 -34.125 1 94.75 367 MET A C 1
ATOM 2868 O O . MET A 1 367 ? 16.016 -23.453 -34.5 1 94.75 367 MET A O 1
ATOM 2872 N N . ILE A 1 368 ? 14.477 -23.484 -32.875 1 92.62 368 ILE A N 1
ATOM 2873 C CA . ILE A 1 368 ? 15.414 -23.734 -31.766 1 92.62 368 ILE A CA 1
ATOM 2874 C C . ILE A 1 368 ? 15.961 -25.156 -31.891 1 92.62 368 ILE A C 1
ATOM 2876 O O . ILE A 1 368 ? 17.172 -25.375 -31.75 1 92.62 368 ILE A O 1
ATOM 2880 N N . ARG A 1 369 ? 15.117 -26.094 -32.156 1 88.69 369 ARG A N 1
ATOM 2881 C CA . ARG A 1 369 ? 15.484 -27.5 -32.156 1 88.69 369 ARG A CA 1
ATOM 2882 C C . ARG A 1 369 ? 16.188 -27.906 -33.438 1 88.69 369 ARG A C 1
ATOM 2884 O O . ARG A 1 369 ? 16.875 -28.938 -33.469 1 88.69 369 ARG A O 1
ATOM 2891 N N . SER A 1 370 ? 16.031 -27.109 -34.406 1 86.12 370 SER A N 1
ATOM 2892 C CA . SER A 1 370 ? 16.766 -27.375 -35.656 1 86.12 370 SER A CA 1
ATOM 2893 C C . SER A 1 370 ? 18.219 -26.969 -35.531 1 86.12 370 SER A C 1
ATOM 2895 O O . SER A 1 370 ? 19.094 -27.516 -36.219 1 86.12 370 SER A O 1
ATOM 2897 N N . VAL A 1 371 ? 18.484 -26 -34.75 1 74.31 371 VAL A N 1
ATOM 2898 C CA . VAL A 1 371 ? 19.859 -25.531 -34.594 1 74.31 371 VAL A CA 1
ATOM 2899 C C . VAL A 1 371 ? 20.562 -26.375 -33.531 1 74.31 371 VAL A C 1
ATOM 2901 O O . VAL A 1 371 ? 21.781 -26.547 -33.562 1 74.31 371 VAL A O 1
ATOM 2904 N N . ALA A 1 372 ? 19.953 -27.156 -32.75 1 59.44 372 ALA A N 1
ATOM 2905 C CA . ALA A 1 372 ? 20.594 -27.969 -31.734 1 59.44 372 ALA A CA 1
ATOM 2906 C C . ALA A 1 372 ? 21 -29.328 -32.281 1 59.44 372 ALA A C 1
ATOM 2908 O O . ALA A 1 372 ? 20.344 -29.875 -33.188 1 59.44 372 ALA A O 1
ATOM 2909 N N . MET B 1 1 ? -27.484 22.609 -1.907 1 72.88 1 MET B N 1
ATOM 2910 C CA . MET B 1 1 ? -26.453 23.531 -1.439 1 72.88 1 MET B CA 1
ATOM 2911 C C . MET B 1 1 ? -25.078 23.156 -1.992 1 72.88 1 MET B C 1
ATOM 2913 O O . MET B 1 1 ? -24.812 21.969 -2.201 1 72.88 1 MET B O 1
ATOM 2917 N N . LYS B 1 2 ? -24.312 24.172 -2.264 1 91.06 2 LYS B N 1
ATOM 2918 C CA . LYS B 1 2 ? -22.969 23.984 -2.807 1 91.06 2 LYS B CA 1
ATOM 2919 C C . LYS B 1 2 ? -22.047 23.328 -1.785 1 91.06 2 LYS B C 1
ATOM 2921 O O . LYS B 1 2 ? -22.109 23.625 -0.593 1 91.06 2 LYS B O 1
ATOM 2926 N N . GLU B 1 3 ? -21.312 22.266 -2.164 1 96.06 3 GLU B N 1
ATOM 2927 C CA . GLU B 1 3 ? -20.312 21.625 -1.321 1 96.06 3 GLU B CA 1
ATOM 2928 C C . GLU B 1 3 ? -19.078 22.5 -1.171 1 96.06 3 GLU B C 1
ATOM 2930 O O . GLU B 1 3 ? -18.531 23 -2.162 1 96.06 3 GLU B O 1
ATOM 2935 N N . ILE B 1 4 ? -18.703 22.859 0.051 1 98.62 4 ILE B N 1
ATOM 2936 C CA . ILE B 1 4 ? -17.484 23.578 0.362 1 98.62 4 ILE B CA 1
ATOM 2937 C C . ILE B 1 4 ? -16.516 22.656 1.114 1 98.62 4 ILE B C 1
ATOM 2939 O O . ILE B 1 4 ? -16.766 22.297 2.266 1 98.62 4 ILE B O 1
ATOM 2943 N N . TYR B 1 5 ? -15.469 22.297 0.444 1 98.38 5 TYR B N 1
ATOM 2944 C CA . TYR B 1 5 ? -14.539 21.312 1.004 1 98.38 5 TYR B CA 1
ATOM 2945 C C . TYR B 1 5 ? -13.289 22.016 1.549 1 98.38 5 TYR B C 1
ATOM 2947 O O . TYR B 1 5 ? -12.43 22.453 0.782 1 98.38 5 TYR B O 1
ATOM 2955 N N . LEU B 1 6 ? -13.125 22.078 2.875 1 98.62 6 LEU B N 1
ATOM 2956 C CA . LEU B 1 6 ? -12.008 22.703 3.572 1 98.62 6 LEU B CA 1
ATOM 2957 C C . LEU B 1 6 ? -11.25 21.688 4.422 1 98.62 6 LEU B C 1
ATOM 2959 O O . LEU B 1 6 ? -10.812 22 5.531 1 98.62 6 LEU B O 1
ATOM 2963 N N . ASP B 1 7 ? -11.172 20.469 3.965 1 97.88 7 ASP B N 1
ATOM 2964 C CA . ASP B 1 7 ? -10.453 19.375 4.617 1 97.88 7 ASP B CA 1
ATOM 2965 C C . ASP B 1 7 ? -9.438 18.734 3.674 1 97.88 7 ASP B C 1
ATOM 2967 O O . ASP B 1 7 ? -9.266 17.516 3.664 1 97.88 7 ASP B O 1
ATOM 2971 N N . ASN B 1 8 ? -8.734 19.547 2.918 1 97.81 8 ASN B N 1
ATOM 2972 C CA . ASN B 1 8 ? -7.809 19.094 1.88 1 97.81 8 ASN B CA 1
ATOM 2973 C C . ASN B 1 8 ? -6.531 18.516 2.48 1 97.81 8 ASN B C 1
ATOM 2975 O O . ASN B 1 8 ? -5.777 17.828 1.795 1 97.81 8 ASN B O 1
ATOM 2979 N N . ALA B 1 9 ? -6.254 18.781 3.775 1 97 9 ALA B N 1
ATOM 2980 C CA . ALA B 1 9 ? -5.086 18.188 4.43 1 97 9 ALA B CA 1
ATOM 2981 C C . ALA B 1 9 ? -5.34 16.734 4.805 1 97 9 ALA B C 1
ATOM 2983 O O . ALA B 1 9 ? -4.402 15.984 5.086 1 97 9 ALA B O 1
ATOM 2984 N N . ALA B 1 10 ? -6.625 16.344 4.91 1 96.44 10 ALA B N 1
ATOM 2985 C CA . ALA B 1 10 ? -6.957 14.938 5.062 1 96.44 10 ALA B CA 1
ATOM 2986 C C . ALA B 1 10 ? -6.809 14.195 3.736 1 96.44 10 ALA B C 1
ATOM 2988 O O . ALA B 1 10 ? -6.215 13.117 3.684 1 96.44 10 ALA B O 1
ATOM 2989 N N . THR B 1 11 ? -7.398 14.773 2.721 1 97.44 11 THR B N 1
ATOM 2990 C CA . THR B 1 11 ? -7.246 14.266 1.364 1 97.44 11 THR B CA 1
ATOM 2991 C C . THR B 1 11 ? -7.848 15.234 0.35 1 97.44 11 THR B C 1
ATOM 2993 O O . THR B 1 11 ? -8.711 16.047 0.694 1 97.44 11 THR B O 1
ATOM 2996 N N . THR B 1 12 ? -7.371 15.18 -0.843 1 98.19 12 THR B N 1
ATOM 2997 C CA . THR B 1 12 ? -7.922 15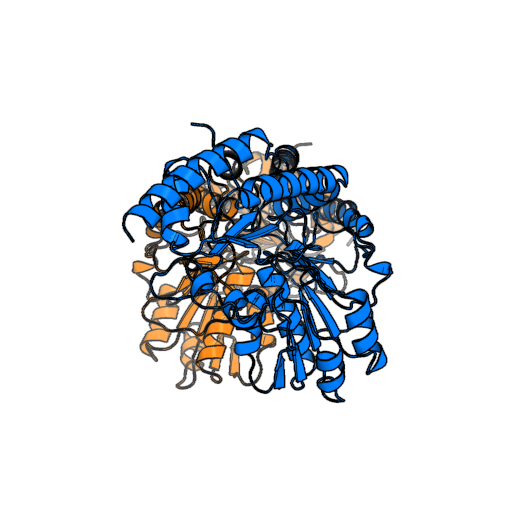.977 -1.935 1 98.19 12 THR B CA 1
ATOM 2998 C C . THR B 1 12 ? -8.664 15.094 -2.932 1 98.19 12 THR B C 1
ATOM 3000 O O . THR B 1 12 ? -8.453 13.875 -2.965 1 98.19 12 THR B O 1
ATOM 3003 N N . LYS B 1 13 ? -9.562 15.703 -3.635 1 98 13 LYS B N 1
ATOM 3004 C CA . LYS B 1 13 ? -10.172 15.031 -4.781 1 98 13 LYS B CA 1
ATOM 3005 C C . LYS B 1 13 ? -9.195 14.945 -5.953 1 98 13 LYS B C 1
ATOM 3007 O O . LYS B 1 13 ? -8.625 15.961 -6.363 1 98 13 LYS B O 1
ATOM 3012 N N . ALA B 1 14 ? -9.016 13.781 -6.492 1 98.38 14 ALA B N 1
ATOM 3013 C CA . ALA B 1 14 ? -8.094 13.617 -7.617 1 98.38 14 ALA B CA 1
ATOM 3014 C C . ALA B 1 14 ? -8.516 14.484 -8.797 1 98.38 14 ALA B C 1
ATOM 3016 O O . ALA B 1 14 ? -9.703 14.586 -9.109 1 98.38 14 ALA B O 1
ATOM 3017 N N . ARG B 1 15 ? -7.535 15.086 -9.461 1 98.25 15 ARG B N 1
ATOM 3018 C CA . ARG B 1 15 ? -7.809 15.883 -10.656 1 98.25 15 ARG B CA 1
ATOM 3019 C C . ARG B 1 15 ? -8.328 15 -11.789 1 98.25 15 ARG B C 1
ATOM 3021 O O . ARG B 1 15 ? -7.906 13.852 -11.93 1 98.25 15 ARG B O 1
ATOM 3028 N N . LYS B 1 16 ? -9.156 15.594 -12.594 1 98.31 16 LYS B N 1
ATOM 3029 C CA . LYS B 1 16 ? -9.711 14.859 -13.734 1 98.31 16 LYS B CA 1
ATOM 3030 C C . LYS B 1 16 ? -8.602 14.367 -14.656 1 98.31 16 LYS B C 1
ATOM 3032 O O . LYS B 1 16 ? -8.664 13.25 -15.172 1 98.31 16 LYS B O 1
ATOM 3037 N N . GLU B 1 17 ? -7.566 15.219 -14.875 1 98.56 17 GLU B N 1
ATOM 3038 C CA . GLU B 1 17 ? -6.438 14.844 -15.719 1 98.56 17 GLU B CA 1
ATOM 3039 C C . GLU B 1 17 ? -5.719 13.617 -15.164 1 98.56 17 GLU B C 1
ATOM 3041 O O . GLU B 1 17 ? -5.277 12.758 -15.93 1 98.56 17 GLU B O 1
ATOM 3046 N N . VAL B 1 18 ? -5.609 13.562 -13.852 1 98.81 18 VAL B N 1
ATOM 3047 C CA . VAL B 1 18 ? -4.957 12.445 -13.18 1 98.81 18 VAL B CA 1
ATOM 3048 C C . VAL B 1 18 ? -5.805 11.188 -13.336 1 98.81 18 VAL B C 1
ATOM 3050 O O . VAL B 1 18 ? -5.289 10.125 -13.695 1 98.81 18 VAL B O 1
ATOM 3053 N N . VAL B 1 19 ? -7.105 11.297 -13.094 1 98.81 19 VAL B N 1
ATOM 3054 C CA . VAL B 1 19 ? -8.031 10.18 -13.203 1 98.81 19 VAL B CA 1
ATOM 3055 C C . VAL B 1 19 ? -8.008 9.617 -14.617 1 98.81 19 VAL B C 1
ATOM 3057 O O . VAL B 1 19 ? -7.93 8.406 -14.812 1 98.81 19 VAL B O 1
ATOM 3060 N N . ASN B 1 20 ? -8.047 10.516 -15.602 1 98.75 20 ASN B N 1
ATOM 3061 C CA . ASN B 1 20 ? -8.016 10.094 -17 1 98.75 20 ASN B CA 1
ATOM 3062 C C . ASN B 1 20 ? -6.734 9.336 -17.312 1 98.75 20 ASN B C 1
ATOM 3064 O O . ASN B 1 20 ? -6.762 8.344 -18.047 1 98.75 20 ASN B O 1
ATOM 3068 N N . TYR B 1 21 ? -5.652 9.836 -16.812 1 98.81 21 TYR B N 1
ATOM 3069 C CA . TYR B 1 21 ? -4.371 9.18 -17.031 1 98.81 21 TYR B CA 1
ATOM 3070 C C . TYR B 1 21 ? -4.344 7.797 -16.391 1 98.81 21 TYR B C 1
ATOM 3072 O O . TYR B 1 21 ? -3.82 6.844 -16.969 1 98.81 21 TYR B O 1
ATOM 3080 N N . MET B 1 22 ? -4.91 7.684 -15.211 1 98.75 22 MET B N 1
ATOM 3081 C CA . MET B 1 22 ? -5.016 6.398 -14.531 1 98.75 22 MET B CA 1
ATOM 3082 C C . MET B 1 22 ? -5.859 5.418 -15.344 1 98.75 22 MET B C 1
ATOM 3084 O O . MET B 1 22 ? -5.5 4.25 -15.477 1 98.75 22 MET B O 1
ATOM 3088 N N . VAL B 1 23 ? -6.977 5.895 -15.828 1 98.75 23 VAL B N 1
ATOM 3089 C CA . VAL B 1 23 ? -7.863 5.055 -16.625 1 98.75 23 VAL B CA 1
ATOM 3090 C C . VAL B 1 23 ? -7.125 4.562 -17.875 1 98.75 23 VAL B C 1
ATOM 3092 O O . VAL B 1 23 ? -7.184 3.379 -18.203 1 98.75 23 VAL B O 1
ATOM 3095 N N . ASP B 1 24 ? -6.426 5.465 -18.531 1 98.62 24 ASP B N 1
ATOM 3096 C CA . ASP B 1 24 ? -5.633 5.105 -19.703 1 98.62 24 ASP B CA 1
ATOM 3097 C C . ASP B 1 24 ? -4.621 4.012 -19.359 1 98.62 24 ASP B C 1
ATOM 3099 O O . ASP B 1 24 ? -4.438 3.066 -20.125 1 98.62 24 ASP B O 1
ATOM 3103 N N . CYS B 1 25 ? -4 4.141 -18.234 1 98.12 25 CYS B N 1
ATOM 3104 C CA . CYS B 1 25 ? -3.016 3.16 -17.781 1 98.12 25 CYS B CA 1
ATOM 3105 C C . CYS B 1 25 ? -3.662 1.798 -17.562 1 98.12 25 CYS B C 1
ATOM 3107 O O . CYS B 1 25 ? -3.117 0.773 -17.984 1 98.12 25 CYS B O 1
ATOM 3109 N N . MET B 1 26 ? -4.805 1.748 -16.891 1 98.12 26 MET B N 1
ATOM 3110 C CA . MET B 1 26 ? -5.488 0.492 -16.594 1 98.12 26 MET B CA 1
ATOM 3111 C C . MET B 1 26 ? -5.945 -0.193 -17.875 1 98.12 26 MET B C 1
ATOM 3113 O O . MET B 1 26 ? -6.07 -1.418 -17.922 1 98.12 26 MET B O 1
ATOM 3117 N N . GLU B 1 27 ? -6.086 0.604 -18.938 1 97.19 27 GLU B N 1
ATOM 3118 C CA . GLU B 1 27 ? -6.574 0.063 -20.203 1 97.19 27 GLU B CA 1
ATOM 3119 C C . GLU B 1 27 ? -5.422 -0.366 -21.094 1 97.19 27 GLU B C 1
ATOM 3121 O O . GLU B 1 27 ? -5.508 -1.388 -21.781 1 97.19 27 GLU B O 1
ATOM 3126 N N . HIS B 1 28 ? -4.309 0.38 -21.016 1 96.81 28 HIS B N 1
ATOM 3127 C CA . HIS B 1 28 ? -3.328 0.203 -22.094 1 96.81 28 HIS B CA 1
ATOM 3128 C C . HIS B 1 28 ? -1.952 -0.134 -21.516 1 96.81 28 HIS B C 1
ATOM 3130 O O . HIS B 1 28 ? -1.058 -0.55 -22.266 1 96.81 28 HIS B O 1
ATOM 3136 N N . SER B 1 29 ? -1.759 0.055 -20.281 1 97.44 29 SER B N 1
ATOM 3137 C CA . SER B 1 29 ? -0.482 -0.202 -19.609 1 97.44 29 SER B CA 1
ATOM 3138 C C . SER B 1 29 ? -0.67 -1.034 -18.359 1 97.44 29 SER B C 1
ATOM 3140 O O . SER B 1 29 ? -0.162 -0.678 -17.281 1 97.44 29 SER B O 1
ATOM 3142 N N . TYR B 1 30 ? -1.396 -2.123 -18.531 1 97.19 30 TYR B N 1
ATOM 3143 C CA . TYR B 1 30 ? -1.852 -2.863 -17.359 1 97.19 30 TYR B CA 1
ATOM 3144 C C . TYR B 1 30 ? -0.867 -3.967 -17 1 97.19 30 TYR B C 1
ATOM 3146 O O . TYR B 1 30 ? -0.932 -4.527 -15.898 1 97.19 30 TYR B O 1
ATOM 3154 N N . ALA B 1 31 ? 0.048 -4.359 -17.875 1 97.25 31 ALA B N 1
ATOM 3155 C CA . ALA B 1 31 ? 0.914 -5.512 -17.625 1 97.25 31 ALA B CA 1
ATOM 3156 C C . ALA B 1 31 ? 1.838 -5.262 -16.438 1 97.25 31 ALA B C 1
ATOM 3158 O O . ALA B 1 31 ? 2.047 -4.113 -16.047 1 97.25 31 ALA B O 1
ATOM 3159 N N . ASN B 1 32 ? 2.275 -6.324 -15.82 1 95.62 32 ASN B N 1
ATOM 3160 C CA . ASN B 1 32 ? 3.225 -6.234 -14.711 1 95.62 32 ASN B CA 1
ATOM 3161 C C . ASN B 1 32 ? 4.547 -5.617 -15.156 1 95.62 32 ASN B C 1
ATOM 3163 O O . ASN B 1 32 ? 5.176 -6.098 -16.109 1 95.62 32 ASN B O 1
ATOM 3167 N N . ALA B 1 33 ? 4.941 -4.625 -14.445 1 94.69 33 ALA B N 1
ATOM 3168 C CA . ALA B 1 33 ? 6.164 -3.916 -14.812 1 94.69 33 ALA B CA 1
ATOM 3169 C C . ALA B 1 33 ? 7.387 -4.82 -14.672 1 94.69 33 ALA B C 1
ATOM 3171 O O . ALA B 1 33 ? 8.445 -4.531 -15.234 1 94.69 33 ALA B O 1
ATOM 3172 N N . ASP B 1 34 ? 7.23 -5.93 -13.961 1 91.81 34 ASP B N 1
ATOM 3173 C CA . ASP B 1 34 ? 8.336 -6.859 -13.758 1 91.81 34 ASP B CA 1
ATOM 3174 C C . ASP B 1 34 ? 8.359 -7.93 -14.844 1 91.81 34 ASP B C 1
ATOM 3176 O O . ASP B 1 34 ? 9.297 -8.727 -14.914 1 91.81 34 ASP B O 1
ATOM 3180 N N . SER B 1 35 ? 7.32 -8 -15.617 1 92.88 35 SER B N 1
ATOM 3181 C CA . SER B 1 35 ? 7.309 -8.984 -16.703 1 92.88 35 SER B CA 1
ATOM 3182 C C . SER B 1 35 ? 8.312 -8.617 -17.781 1 92.88 35 SER B C 1
ATOM 3184 O O . SER B 1 35 ? 8.469 -7.445 -18.141 1 92.88 35 SER B O 1
ATOM 3186 N N . ILE B 1 36 ? 8.938 -9.609 -18.359 1 90.56 36 ILE B N 1
ATOM 3187 C CA . ILE B 1 36 ? 10.055 -9.375 -19.266 1 90.56 36 ILE B CA 1
ATOM 3188 C C . ILE B 1 36 ? 9.555 -9.359 -20.719 1 90.56 36 ILE B C 1
ATOM 3190 O O . ILE B 1 36 ? 10.32 -9.102 -21.641 1 90.56 36 ILE B O 1
ATOM 3194 N N . HIS B 1 37 ? 8.297 -9.672 -20.938 1 94.31 37 HIS B N 1
ATOM 3195 C CA . HIS B 1 37 ? 7.742 -9.516 -22.281 1 94.31 37 HIS B CA 1
ATOM 3196 C C . HIS B 1 37 ? 7.504 -8.047 -22.609 1 94.31 37 HIS B C 1
ATOM 3198 O O . HIS B 1 37 ? 7.586 -7.188 -21.734 1 94.31 37 HIS B O 1
ATOM 3204 N N . ASN B 1 38 ? 7.145 -7.688 -23.812 1 95.88 38 ASN B N 1
ATOM 3205 C CA . ASN B 1 38 ? 7.133 -6.324 -24.328 1 95.88 38 ASN B CA 1
ATOM 3206 C C . ASN B 1 38 ? 6.113 -5.457 -23.594 1 95.88 38 ASN B C 1
ATOM 3208 O O . ASN B 1 38 ? 6.34 -4.266 -23.391 1 95.88 38 ASN B O 1
ATOM 3212 N N . LEU B 1 39 ? 5.004 -6.027 -23.219 1 95.94 39 LEU B N 1
ATOM 3213 C CA . LEU B 1 39 ? 3.99 -5.246 -22.5 1 95.94 39 LEU B CA 1
ATOM 3214 C C . LEU B 1 39 ? 4.5 -4.801 -21.141 1 95.94 39 LEU B C 1
ATOM 3216 O O . LEU B 1 39 ? 4.281 -3.656 -20.734 1 95.94 39 LEU B O 1
ATOM 3220 N N . GLY B 1 40 ? 5.16 -5.73 -20.422 1 95.94 40 GLY B N 1
ATOM 3221 C CA . GLY B 1 40 ? 5.75 -5.383 -19.141 1 95.94 40 GLY B CA 1
ATOM 3222 C C . GLY B 1 40 ? 6.883 -4.383 -19.25 1 95.94 40 GLY B C 1
ATOM 3223 O O . GLY B 1 40 ? 6.938 -3.408 -18.5 1 95.94 40 GLY B O 1
ATOM 3224 N N . LEU B 1 41 ? 7.707 -4.602 -20.234 1 96.06 41 LEU B N 1
ATOM 3225 C CA . LEU B 1 41 ? 8.844 -3.713 -20.453 1 96.06 41 LEU B CA 1
ATOM 3226 C C . LEU B 1 41 ? 8.375 -2.305 -20.797 1 96.06 41 LEU B C 1
ATOM 3228 O O . LEU B 1 41 ? 8.977 -1.32 -20.359 1 96.06 41 LEU B O 1
ATOM 3232 N N . SER B 1 42 ? 7.324 -2.236 -21.562 1 97.12 42 SER B N 1
ATOM 3233 C CA . SER B 1 42 ? 6.773 -0.937 -21.938 1 97.12 42 SER B CA 1
ATOM 3234 C C . SER B 1 42 ? 6.254 -0.186 -20.719 1 97.12 42 SER B C 1
ATOM 3236 O O . SER B 1 42 ? 6.398 1.035 -20.625 1 97.12 42 SER B O 1
ATOM 3238 N N . VAL B 1 43 ? 5.625 -0.904 -19.828 1 97.12 43 VAL B N 1
ATOM 3239 C CA . VAL B 1 43 ? 5.117 -0.306 -18.594 1 97.12 43 VAL B CA 1
ATOM 3240 C C . VAL B 1 43 ? 6.281 0.202 -17.75 1 97.12 43 VAL B C 1
ATOM 3242 O O . VAL B 1 43 ? 6.246 1.326 -17.25 1 97.12 43 VAL B O 1
ATOM 3245 N N . ALA B 1 44 ? 7.324 -0.626 -17.594 1 96.5 44 ALA B N 1
ATOM 3246 C CA . ALA B 1 44 ? 8.508 -0.242 -16.828 1 96.5 44 ALA B CA 1
ATOM 3247 C C . ALA B 1 44 ? 9.141 1.026 -17.391 1 96.5 44 ALA B C 1
ATOM 3249 O O . ALA B 1 44 ? 9.516 1.931 -16.641 1 96.5 44 ALA B O 1
ATOM 3250 N N . LYS B 1 45 ? 9.25 1.068 -18.688 1 97.38 45 LYS B N 1
ATOM 3251 C CA . LYS B 1 45 ? 9.805 2.236 -19.359 1 97.38 45 LYS B CA 1
ATOM 3252 C C . LYS B 1 45 ? 8.961 3.48 -19.094 1 97.38 45 LYS B C 1
ATOM 3254 O O . LYS B 1 45 ? 9.5 4.555 -18.828 1 97.38 45 LYS B O 1
ATOM 3259 N N . LYS B 1 46 ? 7.656 3.324 -19.219 1 97.94 46 LYS B N 1
ATOM 3260 C CA . LYS B 1 46 ? 6.727 4.426 -18.984 1 97.94 46 LYS B CA 1
ATOM 3261 C C . LYS B 1 46 ? 6.879 4.98 -17.578 1 97.94 46 LYS B C 1
ATOM 3263 O O . LYS B 1 46 ? 6.945 6.199 -17.391 1 97.94 46 LYS B O 1
ATOM 3268 N N . ILE B 1 47 ? 6.98 4.137 -16.594 1 97.56 47 ILE B N 1
ATOM 3269 C CA . ILE B 1 47 ? 7.129 4.547 -15.195 1 97.56 47 ILE B CA 1
ATOM 3270 C C . ILE B 1 47 ? 8.461 5.27 -15.016 1 97.56 47 ILE B C 1
ATOM 3272 O O . ILE B 1 47 ? 8.523 6.34 -14.406 1 97.56 47 ILE B O 1
ATOM 3276 N N . ASN B 1 48 ? 9.477 4.688 -15.547 1 96.75 48 ASN B N 1
ATOM 3277 C CA . ASN B 1 48 ? 10.805 5.27 -15.414 1 96.75 48 ASN B CA 1
ATOM 3278 C C . ASN B 1 48 ? 10.867 6.672 -16.016 1 96.75 48 ASN B C 1
ATOM 3280 O O . ASN B 1 48 ? 11.484 7.57 -15.438 1 96.75 48 ASN B O 1
ATOM 3284 N N . GLU B 1 49 ? 10.266 6.852 -17.141 1 97.69 49 GLU B N 1
ATOM 3285 C CA . GLU B 1 49 ? 10.234 8.148 -17.812 1 97.69 49 GLU B CA 1
ATOM 3286 C C . GLU B 1 49 ? 9.469 9.18 -16.984 1 97.69 49 GLU B C 1
ATOM 3288 O O . GLU B 1 49 ? 9.891 10.328 -16.859 1 97.69 49 GLU B O 1
ATOM 3293 N N . ASN B 1 50 ? 8.383 8.734 -16.422 1 98.19 50 ASN B N 1
ATOM 3294 C CA . ASN B 1 50 ? 7.555 9.648 -15.641 1 98.19 50 ASN B CA 1
ATOM 3295 C C . ASN B 1 50 ? 8.188 9.961 -14.289 1 98.19 50 ASN B C 1
ATOM 3297 O O . ASN B 1 50 ? 7.914 11.016 -13.703 1 98.19 50 ASN B O 1
ATOM 3301 N N . LYS B 1 51 ? 9.039 9.117 -13.781 1 97.56 51 LYS B N 1
ATOM 3302 C CA . LYS B 1 51 ? 9.734 9.32 -12.516 1 97.56 51 LYS B CA 1
ATOM 3303 C C . LYS B 1 51 ? 10.602 10.578 -12.555 1 97.56 51 LYS B C 1
ATOM 3305 O O . LYS B 1 51 ? 10.938 11.133 -11.508 1 97.56 51 LYS B O 1
ATOM 3310 N N . LYS B 1 52 ? 10.914 11.094 -13.695 1 97.81 52 LYS B N 1
ATOM 3311 C CA . LYS B 1 52 ? 11.766 12.266 -13.875 1 97.81 52 LYS B CA 1
ATOM 3312 C C . LYS B 1 52 ? 11.133 13.5 -13.234 1 97.81 52 LYS B C 1
ATOM 3314 O O . LYS B 1 52 ? 11.82 14.484 -12.953 1 97.81 52 LYS B O 1
ATOM 3319 N N . VAL B 1 53 ? 9.867 13.383 -12.977 1 98.38 53 VAL B N 1
ATOM 3320 C CA . VAL B 1 53 ? 9.148 14.523 -12.422 1 98.38 53 VAL B CA 1
ATOM 3321 C C . VAL B 1 53 ? 9.727 14.883 -11.055 1 98.38 53 VAL B C 1
ATOM 3323 O O . VAL B 1 53 ? 9.625 16.031 -10.609 1 98.38 53 VAL B O 1
ATOM 3326 N N . PHE B 1 54 ? 10.391 13.992 -10.344 1 98.31 54 PHE B N 1
ATOM 3327 C CA . PHE B 1 54 ? 10.977 14.242 -9.031 1 98.31 54 PHE B CA 1
ATOM 3328 C C . PHE B 1 54 ? 12.172 15.18 -9.141 1 98.31 54 PHE B C 1
ATOM 3330 O O . PHE B 1 54 ? 12.602 15.766 -8.148 1 98.31 54 PHE B O 1
ATOM 3337 N N . GLU B 1 55 ? 12.672 15.281 -10.328 1 96.94 55 GLU B N 1
ATOM 3338 C CA . GLU B 1 55 ? 13.766 16.219 -10.547 1 96.94 55 GLU B CA 1
ATOM 3339 C C . GLU B 1 55 ? 13.32 17.656 -10.273 1 96.94 55 GLU B C 1
ATOM 3341 O O . GLU B 1 55 ? 14.133 18.516 -9.922 1 96.94 55 GLU B O 1
ATOM 3346 N N . LYS B 1 56 ? 11.977 17.922 -10.414 1 95 56 LYS B N 1
ATOM 3347 C CA . LYS B 1 56 ? 11.414 19.219 -10.055 1 95 56 LYS B CA 1
ATOM 3348 C C . LYS B 1 56 ? 11.672 19.531 -8.578 1 95 56 LYS B C 1
ATOM 3350 O O . LYS B 1 56 ? 11.703 20.703 -8.188 1 95 56 LYS B O 1
ATOM 3355 N N . LEU B 1 57 ? 11.898 18.531 -7.766 1 97.69 57 LEU B N 1
ATOM 3356 C CA . LEU B 1 57 ? 12.125 18.688 -6.332 1 97.69 57 LEU B CA 1
ATOM 3357 C C . LEU B 1 57 ? 13.609 18.562 -6 1 97.69 57 LEU B C 1
ATOM 3359 O O . LEU B 1 57 ? 13.992 18.547 -4.828 1 97.69 57 LEU B O 1
ATOM 3363 N N . GLY B 1 58 ? 14.453 18.422 -7.059 1 98 58 GLY B N 1
ATOM 3364 C CA . GLY B 1 58 ? 15.891 18.281 -6.871 1 98 58 GLY B CA 1
ATOM 3365 C C . GLY B 1 58 ? 16.312 16.859 -6.504 1 98 58 GLY B C 1
ATOM 3366 O O . GLY B 1 58 ? 17.375 16.656 -5.914 1 98 58 GLY B O 1
ATOM 3367 N N . LEU B 1 59 ? 15.5 15.883 -6.766 1 98.38 59 LEU B N 1
ATOM 3368 C CA . LEU B 1 59 ? 15.797 14.508 -6.375 1 98.38 59 LEU B CA 1
ATOM 3369 C C . LEU B 1 59 ? 16.016 13.633 -7.602 1 98.38 59 LEU B C 1
ATOM 3371 O O . LEU B 1 59 ? 15.258 13.703 -8.57 1 98.38 59 LEU B O 1
ATOM 3375 N N . PRO B 1 60 ? 17.031 12.812 -7.613 1 97 60 PRO B N 1
ATOM 3376 C CA . PRO B 1 60 ? 17.266 11.898 -8.734 1 97 60 PRO B CA 1
ATOM 3377 C C . PRO B 1 60 ? 16.203 10.797 -8.828 1 97 60 PRO B C 1
ATOM 3379 O O . PRO B 1 60 ? 15.875 10.172 -7.816 1 97 60 PRO B O 1
ATOM 3382 N N . LYS B 1 61 ? 15.742 10.492 -10.008 1 95.19 61 LYS B N 1
ATOM 3383 C CA . LYS B 1 61 ? 14.656 9.539 -10.234 1 95.19 61 LYS B CA 1
ATOM 3384 C C . LYS B 1 61 ? 15.062 8.141 -9.797 1 95.19 61 LYS B C 1
ATOM 3386 O O . LYS B 1 61 ? 14.211 7.348 -9.375 1 95.19 61 LYS B O 1
ATOM 3391 N N . ASP B 1 62 ? 16.344 7.719 -9.812 1 94.38 62 ASP B N 1
ATOM 3392 C CA . ASP B 1 62 ? 16.812 6.355 -9.555 1 94.38 62 ASP B CA 1
ATOM 3393 C C . ASP B 1 62 ? 16.828 6.059 -8.062 1 94.38 62 ASP B C 1
ATOM 3395 O O . ASP B 1 62 ? 17.062 4.918 -7.652 1 94.38 62 ASP B O 1
ATOM 3399 N N . SER B 1 63 ? 16.5 7.07 -7.211 1 96.31 63 SER B N 1
ATOM 3400 C CA . SER B 1 63 ? 16.531 6.906 -5.762 1 96.31 63 SER B CA 1
ATOM 3401 C C . SER B 1 63 ? 15.125 7.012 -5.172 1 96.31 63 SER B C 1
ATOM 3403 O O . SER B 1 63 ? 14.969 7.281 -3.98 1 96.31 63 SER B O 1
ATOM 3405 N N . ILE B 1 64 ? 14.188 6.879 -6.098 1 97.94 64 ILE B N 1
ATOM 3406 C CA . ILE B 1 64 ? 12.789 6.98 -5.688 1 97.94 64 ILE B CA 1
ATOM 3407 C C . ILE B 1 64 ? 12.156 5.594 -5.668 1 97.94 64 ILE B C 1
ATOM 3409 O O . ILE B 1 64 ? 12.242 4.848 -6.648 1 97.94 64 ILE B O 1
ATOM 3413 N N . TYR B 1 65 ? 11.461 5.25 -4.562 1 97.81 65 TYR B N 1
ATOM 3414 C CA . TYR B 1 65 ? 10.727 3.998 -4.418 1 97.81 65 TYR B CA 1
ATOM 3415 C C . TYR B 1 65 ? 9.281 4.258 -4.008 1 97.81 65 TYR B C 1
ATOM 3417 O O . TYR B 1 65 ? 9.016 5.117 -3.162 1 97.81 65 TYR B O 1
ATOM 3425 N N . PHE B 1 66 ? 8.375 3.566 -4.598 1 98.38 66 PHE B N 1
ATOM 3426 C CA . PHE B 1 66 ? 6.961 3.842 -4.391 1 98.38 66 PHE B CA 1
ATOM 3427 C C . PHE B 1 66 ? 6.406 3 -3.25 1 98.38 66 PHE B C 1
ATOM 3429 O O . PHE B 1 66 ? 6.789 1.842 -3.082 1 98.38 66 PHE B O 1
ATOM 3436 N N . THR B 1 67 ? 5.539 3.604 -2.451 1 98.25 67 THR B N 1
ATOM 3437 C CA . THR B 1 67 ? 4.91 2.996 -1.282 1 98.25 67 THR B CA 1
ATOM 3438 C C . THR B 1 67 ? 3.393 3.098 -1.369 1 98.25 67 THR B C 1
ATOM 3440 O O . THR B 1 67 ? 2.857 3.676 -2.318 1 98.25 67 THR B O 1
ATOM 3443 N N . ALA B 1 68 ? 2.68 2.543 -0.419 1 97.81 68 ALA B N 1
ATOM 3444 C CA . ALA B 1 68 ? 1.22 2.564 -0.393 1 97.81 68 ALA B CA 1
ATOM 3445 C C . ALA B 1 68 ? 0.701 3.861 0.22 1 97.81 68 ALA B C 1
ATOM 3447 O O . ALA B 1 68 ? -0.485 3.975 0.541 1 97.81 68 ALA B O 1
ATOM 3448 N N . GLY B 1 69 ? 1.522 4.852 0.425 1 97.75 69 GLY B N 1
ATOM 3449 C CA . GLY B 1 69 ? 1.178 6.141 1.003 1 97.75 69 GLY B CA 1
ATOM 3450 C C . GLY B 1 69 ? 2.289 6.734 1.849 1 97.75 69 GLY B C 1
ATOM 3451 O O . GLY B 1 69 ? 3.32 6.094 2.064 1 97.75 69 GLY B O 1
ATOM 3452 N N . GLY B 1 70 ? 2.062 7.93 2.283 1 98 70 GLY B N 1
ATOM 3453 C CA . GLY B 1 70 ? 3.053 8.602 3.109 1 98 70 GLY B CA 1
ATOM 3454 C C . GLY B 1 70 ? 3.268 7.922 4.449 1 98 70 GLY B C 1
ATOM 3455 O O . GLY B 1 70 ? 4.391 7.883 4.961 1 98 70 GLY B O 1
ATOM 3456 N N . GLY B 1 71 ? 2.152 7.441 5.047 1 97.56 71 GLY B N 1
ATOM 3457 C CA . GLY B 1 71 ? 2.271 6.723 6.305 1 97.56 71 GLY B CA 1
ATOM 3458 C C . GLY B 1 71 ? 3.16 5.496 6.207 1 97.56 71 GLY B C 1
ATOM 3459 O O . GLY B 1 71 ? 4.004 5.266 7.078 1 97.56 71 GLY B O 1
ATOM 3460 N N . GLU B 1 72 ? 3.033 4.738 5.148 1 98.06 72 GLU B N 1
ATOM 3461 C CA . GLU B 1 72 ? 3.896 3.576 4.957 1 98.06 72 GLU B CA 1
ATOM 3462 C C . GLU B 1 72 ? 5.344 3.996 4.719 1 98.06 72 GLU B C 1
ATOM 3464 O O . GLU B 1 72 ? 6.273 3.338 5.195 1 98.06 72 GLU B O 1
ATOM 3469 N N . ALA B 1 73 ? 5.492 5.035 3.928 1 98.56 73 ALA B N 1
ATOM 3470 C CA . ALA B 1 73 ? 6.836 5.547 3.678 1 98.56 73 ALA B CA 1
ATOM 3471 C C . ALA B 1 73 ? 7.566 5.84 4.988 1 98.56 73 ALA B C 1
ATOM 3473 O O . ALA B 1 73 ? 8.719 5.434 5.168 1 98.56 73 ALA B O 1
ATOM 3474 N N . ASN B 1 74 ? 6.891 6.484 5.926 1 98.75 74 ASN B N 1
ATOM 3475 C CA . ASN B 1 74 ? 7.453 6.801 7.234 1 98.75 74 ASN B CA 1
ATOM 3476 C C . ASN B 1 74 ? 7.797 5.535 8.016 1 98.75 74 ASN B C 1
ATOM 3478 O O . ASN B 1 74 ? 8.898 5.414 8.562 1 98.75 74 ASN B O 1
ATOM 3482 N N . ASN B 1 75 ? 6.855 4.582 8.047 1 98.56 75 ASN B N 1
ATOM 3483 C CA . ASN B 1 75 ? 7.078 3.324 8.75 1 98.56 75 ASN B CA 1
ATOM 3484 C C . ASN B 1 75 ? 8.305 2.594 8.219 1 98.56 75 ASN B C 1
ATOM 3486 O O . ASN B 1 75 ? 9.188 2.201 8.992 1 98.56 75 ASN B O 1
ATOM 3490 N N . ILE B 1 76 ? 8.352 2.449 6.871 1 98.38 76 ILE B N 1
ATOM 3491 C CA . ILE B 1 76 ? 9.398 1.68 6.207 1 98.38 76 ILE B CA 1
ATOM 3492 C C . ILE B 1 76 ? 10.758 2.314 6.488 1 98.38 76 ILE B C 1
ATOM 3494 O O . ILE B 1 76 ? 11.711 1.62 6.852 1 98.38 76 ILE B O 1
ATOM 3498 N N . LEU B 1 77 ? 10.852 3.615 6.363 1 98.5 77 LEU B N 1
ATOM 3499 C CA . LEU B 1 77 ? 12.125 4.309 6.52 1 98.5 77 LEU B CA 1
ATOM 3500 C C . LEU B 1 77 ? 12.656 4.148 7.938 1 98.5 77 LEU B C 1
ATOM 3502 O O . LEU B 1 77 ? 13.828 3.811 8.133 1 98.5 77 LEU B O 1
ATOM 3506 N N . ILE B 1 78 ? 11.82 4.398 8.938 1 98.75 78 ILE B N 1
ATOM 3507 C CA . ILE B 1 78 ? 12.234 4.305 10.336 1 98.75 78 ILE B CA 1
ATOM 3508 C C . ILE B 1 78 ? 12.68 2.879 10.648 1 98.75 78 ILE B C 1
ATOM 3510 O O . ILE B 1 78 ? 13.758 2.666 11.211 1 98.75 78 ILE B O 1
ATOM 3514 N N . LYS B 1 79 ? 11.906 1.919 10.211 1 98.06 79 LYS B N 1
ATOM 3515 C CA . LYS B 1 79 ? 12.203 0.518 10.484 1 98.06 79 LYS B CA 1
ATOM 3516 C C . LYS B 1 79 ? 13.469 0.074 9.75 1 98.06 79 LYS B C 1
ATOM 3518 O O . LYS B 1 79 ? 14.234 -0.745 10.266 1 98.06 79 LYS B O 1
ATOM 3523 N N . ALA B 1 80 ? 13.617 0.549 8.531 1 98.12 80 ALA B N 1
ATOM 3524 C CA . ALA B 1 80 ? 14.805 0.201 7.762 1 98.12 80 ALA B CA 1
ATOM 3525 C C . ALA B 1 80 ? 16.078 0.7 8.453 1 98.12 80 ALA B C 1
ATOM 3527 O O . ALA B 1 80 ? 17.094 0 8.484 1 98.12 80 ALA B O 1
ATOM 3528 N N . VAL B 1 81 ? 16.031 1.929 8.977 1 98.19 81 VAL B N 1
ATOM 3529 C CA . VAL B 1 81 ? 17.172 2.48 9.711 1 98.19 81 VAL B CA 1
ATOM 3530 C C . VAL B 1 81 ? 17.438 1.637 10.953 1 98.19 81 VAL B C 1
ATOM 3532 O O . VAL B 1 81 ? 18.578 1.275 11.227 1 98.19 81 VAL B O 1
ATOM 3535 N N . CYS B 1 82 ? 16.391 1.288 11.672 1 97.5 82 CYS B N 1
ATOM 3536 C CA . CYS B 1 82 ? 16.516 0.526 12.906 1 97.5 82 CYS B CA 1
ATOM 3537 C C . CYS B 1 82 ? 17.031 -0.879 12.625 1 97.5 82 CYS B C 1
ATOM 3539 O O . CYS B 1 82 ? 17.766 -1.446 13.438 1 97.5 82 CYS B O 1
ATOM 3541 N N . ASN B 1 83 ? 16.578 -1.412 11.5 1 95.69 83 ASN B N 1
ATOM 3542 C CA . ASN B 1 83 ? 17.062 -2.734 11.109 1 95.69 83 ASN B CA 1
ATOM 3543 C C . ASN B 1 83 ? 18.547 -2.727 10.805 1 95.69 83 ASN B C 1
ATOM 3545 O O . ASN B 1 83 ? 19.234 -3.729 11.008 1 95.69 83 ASN B O 1
ATOM 3549 N N . LYS B 1 84 ? 19.078 -1.688 10.312 1 95.38 84 LYS B N 1
ATOM 3550 C CA . LYS B 1 84 ? 20.484 -1.551 9.984 1 95.38 84 LYS B CA 1
ATOM 3551 C C . LYS B 1 84 ? 21.328 -1.382 11.242 1 95.38 84 LYS B C 1
ATOM 3553 O O . LYS B 1 84 ? 22.344 -2.066 11.414 1 95.38 84 LYS B O 1
ATOM 3558 N N . PHE B 1 85 ? 20.984 -0.56 12.164 1 94.38 85 PHE B N 1
ATOM 3559 C CA . PHE B 1 85 ? 21.844 -0.161 13.281 1 94.38 85 PHE B CA 1
ATOM 3560 C C . PHE B 1 85 ? 21.562 -1.02 14.508 1 94.38 85 PHE B C 1
ATOM 3562 O O . PHE B 1 85 ? 22.422 -1.164 15.375 1 94.38 85 PHE B O 1
ATOM 3569 N N . LYS B 1 86 ? 20.359 -1.596 14.719 1 91.25 86 LYS B N 1
ATOM 3570 C CA . LYS B 1 86 ? 19.938 -2.543 15.75 1 91.25 86 LYS B CA 1
ATOM 3571 C C . LYS B 1 86 ? 19.812 -1.864 17.109 1 91.25 86 LYS B C 1
ATOM 3573 O O . LYS B 1 86 ? 19.109 -2.354 17.984 1 91.25 86 LYS B O 1
ATOM 3578 N N . LYS B 1 87 ? 20.562 -0.736 17.312 1 96 87 LYS B N 1
ATOM 3579 C CA . LYS B 1 87 ? 20.469 0.099 18.516 1 96 87 LYS B CA 1
ATOM 3580 C C . LYS B 1 87 ? 20.844 1.544 18.203 1 96 87 LYS B C 1
ATOM 3582 O O . LYS B 1 87 ? 21.391 1.834 17.141 1 96 87 LYS B O 1
ATOM 3587 N N . GLY B 1 88 ? 20.5 2.455 19.172 1 98.12 88 GLY B N 1
ATOM 3588 C CA . GLY B 1 88 ? 20.875 3.85 19 1 98.12 88 GLY B CA 1
ATOM 3589 C C . GLY B 1 88 ? 19.797 4.82 19.438 1 98.12 88 GLY B C 1
ATOM 3590 O O . GLY B 1 88 ? 18.766 4.406 19.953 1 98.12 88 GLY B O 1
ATOM 3591 N N . ARG B 1 89 ? 20.141 6.109 19.25 1 98.75 89 ARG B N 1
ATOM 3592 C CA . ARG B 1 89 ? 19.219 7.188 19.609 1 98.75 89 ARG B CA 1
ATOM 3593 C C . ARG B 1 89 ? 18.5 7.719 18.375 1 98.75 89 ARG B C 1
ATOM 3595 O O . ARG B 1 89 ? 19.109 7.91 17.328 1 98.75 89 ARG B O 1
ATOM 3602 N N . ILE B 1 90 ? 17.234 7.875 18.516 1 98.94 90 ILE B N 1
ATOM 3603 C CA . ILE B 1 90 ? 16.391 8.469 17.484 1 98.94 90 ILE B CA 1
ATOM 3604 C C . ILE B 1 90 ? 15.781 9.766 18 1 98.94 90 ILE B C 1
ATOM 3606 O O . ILE B 1 90 ? 15.219 9.797 19.094 1 98.94 90 ILE B O 1
ATOM 3610 N N . ILE B 1 91 ? 15.922 10.836 17.234 1 98.94 91 ILE B N 1
ATOM 3611 C CA . ILE B 1 91 ? 15.422 12.148 17.625 1 98.94 91 ILE B CA 1
ATOM 3612 C C . ILE B 1 91 ? 14.273 12.555 16.688 1 98.94 91 ILE B C 1
ATOM 3614 O O . ILE B 1 91 ? 14.398 12.469 15.469 1 98.94 91 ILE B O 1
ATOM 3618 N N . SER B 1 92 ? 13.203 12.93 17.234 1 98.88 92 SER B N 1
ATOM 3619 C CA . SER B 1 92 ? 12.023 13.398 16.5 1 98.88 92 SER B CA 1
ATOM 3620 C C . SER B 1 92 ? 11.312 14.523 17.25 1 98.88 92 SER B C 1
ATOM 3622 O O . SER B 1 92 ? 11.945 15.281 17.984 1 98.88 92 SER B O 1
ATOM 3624 N N . THR B 1 93 ? 10.094 14.844 16.875 1 98.62 93 THR B N 1
ATOM 3625 C CA . THR B 1 93 ? 9.305 15.852 17.562 1 98.62 93 THR B CA 1
ATOM 3626 C C . THR B 1 93 ? 8.016 15.25 18.125 1 98.62 93 THR B C 1
ATOM 3628 O O . THR B 1 93 ? 7.559 14.203 17.641 1 98.62 93 THR B O 1
ATOM 3631 N N . PRO B 1 94 ? 7.449 15.836 19.141 1 97.75 94 PRO B N 1
ATOM 3632 C CA . PRO B 1 94 ? 6.199 15.312 19.688 1 97.75 94 PRO B CA 1
ATOM 3633 C C . PRO B 1 94 ? 4.988 15.641 18.828 1 97.75 94 PRO B C 1
ATOM 3635 O O . PRO B 1 94 ? 3.867 15.234 19.141 1 97.75 94 PRO B O 1
ATOM 3638 N N . ILE B 1 95 ? 5.191 16.328 17.688 1 97.38 95 ILE B N 1
ATOM 3639 C CA . ILE B 1 95 ? 4.051 16.797 16.906 1 97.38 95 ILE B CA 1
ATOM 3640 C C . ILE B 1 95 ? 4.008 16.078 15.562 1 97.38 95 ILE B C 1
ATOM 3642 O O . ILE B 1 95 ? 3.363 16.531 14.617 1 97.38 95 ILE B O 1
ATOM 3646 N N . GLU B 1 96 ? 4.727 14.961 15.492 1 98.12 96 GLU B N 1
ATOM 3647 C CA . GLU B 1 96 ? 4.797 14.219 14.234 1 98.12 96 GLU B CA 1
ATOM 3648 C C . GLU B 1 96 ? 3.48 13.508 13.938 1 98.12 96 GLU B C 1
ATOM 3650 O O . GLU B 1 96 ? 2.67 13.289 14.844 1 98.12 96 GLU B O 1
ATOM 3655 N N . HIS B 1 97 ? 3.281 13.234 12.672 1 96.94 97 HIS B N 1
ATOM 3656 C CA . HIS B 1 97 ? 2.17 12.391 12.242 1 96.94 97 HIS B CA 1
ATOM 3657 C C . HIS B 1 97 ? 2.166 11.062 12.984 1 96.94 97 HIS B C 1
ATOM 3659 O O . HIS B 1 97 ? 3.229 10.516 13.289 1 96.94 97 HIS B O 1
ATOM 3665 N N . PRO B 1 98 ? 1.014 10.484 13.234 1 96.06 98 PRO B N 1
ATOM 3666 C CA . PRO B 1 98 ? 0.922 9.219 13.969 1 96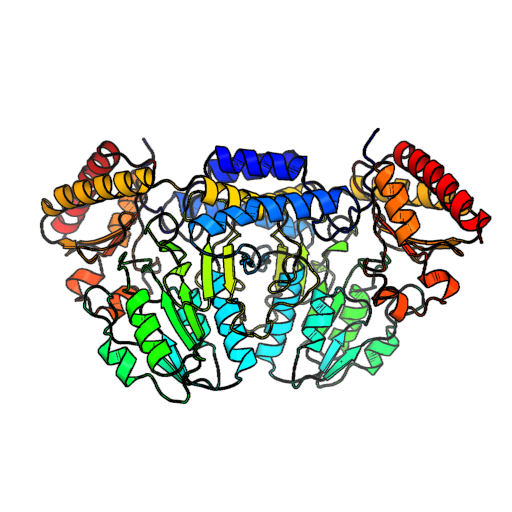.06 98 PRO B CA 1
ATOM 3667 C C . PRO B 1 98 ? 1.757 8.109 13.336 1 96.06 98 PRO B C 1
ATOM 3669 O O . PRO B 1 98 ? 2.26 7.23 14.039 1 96.06 98 PRO B O 1
ATOM 3672 N N . SER B 1 99 ? 1.914 8.086 11.992 1 97.31 99 SER B N 1
ATOM 3673 C CA . SER B 1 99 ? 2.713 7.066 11.32 1 97.31 99 SER B CA 1
ATOM 3674 C C . SER B 1 99 ? 4.168 7.113 11.781 1 97.31 99 SER B C 1
ATOM 3676 O O . SER B 1 99 ? 4.902 6.137 11.633 1 97.31 99 SER B O 1
ATOM 3678 N N . ILE B 1 100 ? 4.621 8.258 12.297 1 98.31 100 ILE B N 1
ATOM 3679 C CA . ILE B 1 100 ? 5.969 8.375 12.836 1 98.31 100 ILE B CA 1
ATOM 3680 C C . ILE B 1 100 ? 5.949 8.117 14.344 1 98.31 100 ILE B C 1
ATOM 3682 O O . ILE B 1 100 ? 6.676 7.258 14.836 1 98.31 100 ILE B O 1
ATOM 3686 N N . ILE B 1 101 ? 5.035 8.781 15.078 1 97.81 101 ILE B N 1
ATOM 3687 C CA . ILE B 1 101 ? 4.996 8.719 16.531 1 97.81 101 ILE B CA 1
ATOM 3688 C C . ILE B 1 101 ? 4.734 7.285 16.984 1 97.81 101 ILE B C 1
ATOM 3690 O O . ILE B 1 101 ? 5.453 6.754 17.828 1 97.81 101 ILE B O 1
ATOM 3694 N N . LYS B 1 102 ? 3.756 6.66 16.406 1 97.19 102 LYS B N 1
ATOM 3695 C CA . LYS B 1 102 ? 3.385 5.312 16.828 1 97.19 102 LYS B CA 1
ATOM 3696 C C . LYS B 1 102 ? 4.457 4.301 16.438 1 97.19 102 LYS B C 1
ATOM 3698 O O . LYS B 1 102 ? 4.684 3.318 17.141 1 97.19 102 LYS B O 1
ATOM 3703 N N . THR B 1 103 ? 5.109 4.488 15.297 1 98.19 103 THR B N 1
ATOM 3704 C CA . THR B 1 103 ? 6.234 3.643 14.93 1 98.19 103 THR B CA 1
ATOM 3705 C C . THR B 1 103 ? 7.355 3.748 15.961 1 98.19 103 THR B C 1
ATOM 3707 O O . THR B 1 103 ? 7.875 2.73 16.422 1 98.19 103 THR B O 1
ATOM 3710 N N . LEU B 1 104 ? 7.688 4.992 16.344 1 98.5 104 LEU B N 1
ATOM 3711 C CA . LEU B 1 104 ? 8.758 5.223 17.312 1 98.5 104 LEU B CA 1
ATOM 3712 C C . LEU B 1 104 ? 8.414 4.59 18.656 1 98.5 104 LEU B C 1
ATOM 3714 O O . LEU B 1 104 ? 9.273 3.994 19.297 1 98.5 104 LEU B O 1
ATOM 3718 N N . GLU B 1 105 ? 7.141 4.727 19.031 1 97.25 105 GLU B N 1
ATOM 3719 C CA . GLU B 1 105 ? 6.684 4.18 20.312 1 97.25 105 GLU B CA 1
ATOM 3720 C C . GLU B 1 105 ? 6.758 2.656 20.312 1 97.25 105 GLU B C 1
ATOM 3722 O O . GLU B 1 105 ? 6.887 2.039 21.375 1 97.25 105 GLU B O 1
ATOM 3727 N N . SER B 1 106 ? 6.707 2.039 19.156 1 96.44 106 SER B N 1
ATOM 3728 C CA . SER B 1 106 ? 6.68 0.584 19.047 1 96.44 106 SER B CA 1
ATOM 3729 C C . SER B 1 106 ? 8.094 0.002 19.094 1 96.44 106 SER B C 1
ATOM 3731 O O . SER B 1 106 ? 8.266 -1.206 19.266 1 96.44 106 SER B O 1
ATOM 3733 N N . LEU B 1 107 ? 9.07 0.827 18.938 1 96.69 107 LEU B N 1
ATOM 3734 C CA . LEU B 1 107 ? 10.445 0.358 18.859 1 96.69 107 LEU B CA 1
ATOM 3735 C C . LEU B 1 107 ? 10.938 -0.105 20.219 1 96.69 107 LEU B C 1
ATOM 3737 O O . LEU B 1 107 ? 10.609 0.502 21.25 1 96.69 107 LEU B O 1
ATOM 3741 N N . LYS B 1 108 ? 11.633 -1.197 20.219 1 92.81 108 LYS B N 1
ATOM 3742 C CA . LYS B 1 108 ? 12.273 -1.705 21.438 1 92.81 108 LYS B CA 1
ATOM 3743 C C . LYS B 1 108 ? 13.797 -1.601 21.328 1 92.81 108 LYS B C 1
ATOM 3745 O O . LYS B 1 108 ? 14.367 -1.806 20.266 1 92.81 108 LYS B O 1
ATOM 3750 N N . GLY B 1 109 ? 14.406 -1.205 22.391 1 94.31 109 GLY B N 1
ATOM 3751 C CA . GLY B 1 109 ? 15.859 -1.199 22.453 1 94.31 109 GLY B CA 1
ATOM 3752 C C . GLY B 1 109 ? 16.469 0.066 21.891 1 94.31 109 GLY B C 1
ATOM 3753 O O . GLY B 1 109 ? 17.688 0.135 21.688 1 94.31 109 GLY B O 1
ATOM 3754 N N . PHE B 1 110 ? 15.672 1.038 21.516 1 98.25 110 PHE B N 1
ATOM 3755 C CA . PHE B 1 110 ? 16.156 2.312 21 1 98.25 110 PHE B CA 1
ATOM 3756 C C . PHE B 1 110 ? 15.867 3.441 21.969 1 98.25 110 PHE B C 1
ATOM 3758 O O . PHE B 1 110 ? 14.898 3.373 22.734 1 98.25 110 PHE B O 1
ATOM 3765 N N . ASP B 1 111 ? 16.734 4.434 22.016 1 98.56 111 ASP B N 1
ATOM 3766 C CA . ASP B 1 111 ? 16.531 5.645 22.797 1 98.56 111 ASP B CA 1
ATOM 3767 C C . ASP B 1 111 ? 15.836 6.727 22 1 98.56 111 ASP B C 1
ATOM 3769 O O . ASP B 1 111 ? 16.484 7.473 21.25 1 98.56 111 ASP B O 1
ATOM 3773 N N . VAL B 1 112 ? 14.531 6.863 22.156 1 98.75 112 VAL B N 1
ATOM 3774 C CA . VAL B 1 112 ? 13.742 7.836 21.406 1 98.75 112 VAL B CA 1
ATOM 3775 C C . VAL B 1 112 ? 13.633 9.133 22.203 1 98.75 112 VAL B C 1
ATOM 3777 O O . VAL B 1 112 ? 13.156 9.133 23.328 1 98.75 112 VAL B O 1
ATOM 3780 N N . CYS B 1 113 ? 14.062 10.227 21.594 1 98.56 113 CYS B N 1
ATOM 3781 C CA . CYS B 1 113 ? 14.031 11.547 22.203 1 98.56 113 CYS B CA 1
ATOM 3782 C C . CYS B 1 113 ? 13.195 12.516 21.375 1 98.56 113 CYS B C 1
ATOM 3784 O O . CYS B 1 113 ? 13.234 12.469 20.141 1 98.56 113 CYS B O 1
ATOM 3786 N N . TYR B 1 114 ? 12.539 13.383 22.062 1 98.62 114 TYR B N 1
ATOM 3787 C CA . TYR B 1 114 ? 11.703 14.359 21.359 1 98.62 114 TYR B CA 1
ATOM 3788 C C . TYR B 1 114 ? 12.211 15.773 21.594 1 98.62 114 TYR B C 1
ATOM 3790 O O . TYR B 1 114 ? 12.562 16.141 22.719 1 98.62 114 TYR B O 1
ATOM 3798 N N . LEU B 1 115 ? 12.211 16.516 20.594 1 98.75 115 LEU B N 1
ATOM 3799 C CA . LEU B 1 115 ? 12.641 17.906 20.625 1 98.75 115 LEU B CA 1
ATOM 3800 C C . LEU B 1 115 ? 11.578 18.797 21.266 1 98.75 115 LEU B C 1
ATOM 3802 O O . LEU B 1 115 ? 10.383 18.5 21.188 1 98.75 115 LEU B O 1
ATOM 3806 N N . LYS B 1 116 ? 12.039 19.875 21.859 1 97.81 116 LYS B N 1
ATOM 3807 C CA . LYS B 1 116 ? 11.109 20.906 22.312 1 97.81 116 LYS B CA 1
ATOM 3808 C C . LYS B 1 116 ? 10.562 21.719 21.125 1 97.81 116 LYS B C 1
ATOM 3810 O O . LYS B 1 116 ? 11.281 21.953 20.156 1 97.81 116 LYS B O 1
ATOM 3815 N N . VAL B 1 117 ? 9.328 22.047 21.219 1 97.88 117 VAL B N 1
ATOM 3816 C CA . VAL B 1 117 ? 8.711 22.906 20.219 1 97.88 117 VAL B CA 1
ATOM 3817 C C . VAL B 1 117 ? 8.062 24.125 20.891 1 97.88 117 VAL B C 1
ATOM 3819 O O . VAL B 1 117 ? 7.719 24.062 22.078 1 97.88 117 VAL B O 1
ATOM 3822 N N . ASP B 1 118 ? 7.945 25.25 20.219 1 97.38 118 ASP B N 1
ATOM 3823 C CA . ASP B 1 118 ? 7.305 26.438 20.781 1 97.38 118 ASP B CA 1
ATOM 3824 C C . ASP B 1 118 ? 5.785 26.359 20.641 1 97.38 118 ASP B C 1
ATOM 3826 O O . ASP B 1 118 ? 5.242 25.312 20.281 1 97.38 118 ASP B O 1
ATOM 3830 N N . GLU B 1 119 ? 5.09 27.391 20.969 1 96.12 119 GLU B N 1
ATOM 3831 C CA . GLU B 1 119 ? 3.631 27.422 21 1 96.12 119 GLU B CA 1
ATOM 3832 C C . GLU B 1 119 ? 3.041 27.328 19.594 1 96.12 119 GLU B C 1
ATOM 3834 O O . GLU B 1 119 ? 1.836 27.125 19.438 1 96.12 119 GLU B O 1
ATOM 3839 N N . TYR B 1 120 ? 3.904 27.375 18.547 1 97 120 TYR B N 1
ATOM 3840 C CA . TYR B 1 120 ? 3.449 27.25 17.172 1 97 120 TYR B CA 1
ATOM 3841 C C . TYR B 1 120 ? 3.963 25.969 16.531 1 97 120 TYR B C 1
ATOM 3843 O O . TYR B 1 120 ? 3.791 25.75 15.328 1 97 120 TYR B O 1
ATOM 3851 N N . GLY B 1 121 ? 4.652 25.109 17.328 1 97.62 121 GLY B N 1
ATOM 3852 C CA . GLY B 1 121 ? 5.117 23.812 16.844 1 97.62 121 GLY B CA 1
ATOM 3853 C C . GLY B 1 121 ? 6.484 23.875 16.188 1 97.62 121 GLY B C 1
ATOM 3854 O O . GLY B 1 121 ? 6.918 22.922 15.547 1 97.62 121 GLY B O 1
ATOM 3855 N N . ARG B 1 122 ? 7.176 25.016 16.297 1 98.06 122 ARG B N 1
ATOM 3856 C CA . ARG B 1 122 ? 8.508 25.125 15.711 1 98.06 122 ARG B CA 1
ATOM 3857 C C . ARG B 1 122 ? 9.555 24.453 16.594 1 98.06 122 ARG B C 1
ATOM 3859 O O . ARG B 1 122 ? 9.555 24.641 17.812 1 98.06 122 ARG B O 1
ATOM 3866 N N . VAL B 1 123 ? 10.398 23.75 15.969 1 97.69 123 VAL B N 1
ATOM 3867 C CA . VAL B 1 123 ? 11.438 23.016 16.672 1 97.69 123 VAL B CA 1
ATOM 3868 C C . VAL B 1 123 ? 12.477 23.984 17.219 1 97.69 123 VAL B C 1
ATOM 3870 O O . VAL B 1 123 ? 12.859 24.938 16.547 1 97.69 123 VAL B O 1
ATOM 3873 N N . ASP B 1 124 ? 12.938 23.734 18.453 1 97.06 124 ASP B N 1
ATOM 3874 C CA . ASP B 1 124 ? 14.047 24.469 19.062 1 97.06 124 ASP B CA 1
ATOM 3875 C C . ASP B 1 124 ? 15.391 23.906 18.609 1 97.06 124 ASP B C 1
ATOM 3877 O O . ASP B 1 124 ? 15.766 22.797 19.016 1 97.06 124 ASP B O 1
ATOM 3881 N N . GLU B 1 125 ? 16.141 24.656 17.875 1 97 125 GLU B N 1
ATOM 3882 C CA . GLU B 1 125 ? 17.406 24.156 17.344 1 97 125 GLU B CA 1
ATOM 3883 C C . GLU B 1 125 ? 18.391 23.828 18.453 1 97 125 GLU B C 1
ATOM 3885 O O . GLU B 1 125 ? 19.219 22.938 18.312 1 97 125 GLU B O 1
ATOM 3890 N N . ASN B 1 126 ? 18.328 24.594 19.578 1 97.62 126 ASN B N 1
ATOM 3891 C CA . ASN B 1 126 ? 19.219 24.297 20.703 1 97.62 126 ASN B CA 1
ATOM 3892 C C . ASN B 1 126 ? 18.906 22.938 21.328 1 97.62 126 ASN B C 1
ATOM 3894 O O . ASN B 1 126 ? 19.812 22.219 21.75 1 97.62 126 ASN B O 1
ATOM 3898 N N . SER B 1 127 ? 17.625 22.656 21.344 1 97.94 127 SER B N 1
ATOM 3899 C CA . SER B 1 127 ? 17.219 21.344 21.812 1 97.94 127 SER B CA 1
ATOM 3900 C C . SER B 1 127 ? 17.828 20.234 20.953 1 97.94 127 SER B C 1
ATOM 3902 O O . SER B 1 127 ? 18.234 19.188 21.484 1 97.94 127 SER B O 1
ATOM 3904 N N . LEU B 1 128 ? 17.906 20.484 19.672 1 98.62 128 LEU B N 1
ATOM 3905 C CA . LEU B 1 128 ? 18.516 19.516 18.766 1 98.62 128 LEU B CA 1
ATOM 3906 C C . LEU B 1 128 ? 20 19.344 19.078 1 98.62 128 LEU B C 1
ATOM 3908 O O . LEU B 1 128 ? 20.484 18.219 19.188 1 98.62 128 LEU B O 1
ATOM 3912 N N . LYS B 1 129 ? 20.703 20.438 19.25 1 98.31 129 LYS B N 1
ATOM 3913 C CA . LYS B 1 129 ? 22.125 20.391 19.562 1 98.31 129 LYS B CA 1
ATOM 3914 C C . LYS B 1 129 ? 22.391 19.625 20.844 1 98.31 129 LYS B C 1
ATOM 3916 O O . LYS B 1 129 ? 23.359 18.875 20.938 1 98.31 129 LYS B O 1
ATOM 3921 N N . GLU B 1 130 ? 21.531 19.812 21.75 1 98.12 130 GLU B N 1
ATOM 3922 C CA . GLU B 1 130 ? 21.688 19.188 23.062 1 98.12 130 GLU B CA 1
ATOM 3923 C C . GLU B 1 130 ? 21.438 17.688 23 1 98.12 130 GLU B C 1
ATOM 3925 O O . GLU B 1 130 ? 22.078 16.922 23.719 1 98.12 130 GLU B O 1
ATOM 3930 N N . LEU B 1 131 ? 20.531 17.281 22.188 1 98.31 131 LEU B N 1
ATOM 3931 C CA . LEU B 1 131 ? 20.109 15.883 22.156 1 98.31 131 LEU B CA 1
ATOM 3932 C C . LEU B 1 131 ? 21.047 15.055 21.266 1 98.31 131 LEU B C 1
ATOM 3934 O O . LEU B 1 131 ? 21.203 13.852 21.484 1 98.31 131 LEU B O 1
ATOM 3938 N N . LEU B 1 132 ? 21.609 15.695 20.312 1 98.56 132 LEU B N 1
ATOM 3939 C CA . LEU B 1 132 ? 22.531 14.992 19.422 1 98.56 132 LEU B CA 1
ATOM 3940 C C . LEU B 1 132 ? 23.719 14.445 20.188 1 98.56 132 LEU B C 1
ATOM 3942 O O . LEU B 1 132 ? 24.297 15.141 21.031 1 98.56 132 LEU B O 1
ATOM 3946 N N . ASN B 1 133 ? 24.094 13.195 19.953 1 97.94 133 ASN B N 1
ATOM 3947 C CA . ASN B 1 133 ? 25.281 12.578 20.531 1 97.94 133 ASN B CA 1
ATOM 3948 C C . ASN B 1 133 ? 25.844 11.492 19.625 1 97.94 133 ASN B C 1
ATOM 3950 O O . ASN B 1 133 ? 25.438 11.375 18.469 1 97.94 133 ASN B O 1
ATOM 3954 N N . GLU B 1 134 ? 26.766 10.734 20.109 1 97.06 134 GLU B N 1
ATOM 3955 C CA . GLU B 1 134 ? 27.5 9.773 19.297 1 97.06 134 GLU B CA 1
ATOM 3956 C C . GLU B 1 134 ? 26.641 8.555 18.953 1 97.06 134 GLU B C 1
ATOM 3958 O O . GLU B 1 134 ? 26.922 7.84 17.984 1 97.06 134 GLU B O 1
ATOM 3963 N N . ASP B 1 135 ? 25.594 8.406 19.688 1 97.94 135 ASP B N 1
ATOM 3964 C CA . ASP B 1 135 ? 24.75 7.223 19.5 1 97.94 135 ASP B CA 1
ATOM 3965 C C . ASP B 1 135 ? 23.562 7.535 18.578 1 97.94 135 ASP B C 1
ATOM 3967 O O . ASP B 1 135 ? 22.797 6.645 18.234 1 97.94 135 ASP B O 1
ATOM 3971 N N . THR B 1 136 ? 23.469 8.789 18.172 1 98.81 136 THR B N 1
ATOM 3972 C CA . THR B 1 136 ? 22.328 9.172 17.328 1 98.81 136 THR B CA 1
ATOM 3973 C C . THR B 1 136 ? 22.422 8.516 15.953 1 98.81 136 THR B C 1
ATOM 3975 O O . THR B 1 136 ? 23.469 8.609 15.289 1 98.81 136 THR B O 1
ATOM 3978 N N . ILE B 1 137 ? 21.312 7.867 15.523 1 98.62 137 ILE B N 1
ATOM 3979 C CA . ILE B 1 137 ? 21.344 7.172 14.242 1 98.62 137 ILE B CA 1
ATOM 3980 C C . ILE B 1 137 ? 20.328 7.789 13.289 1 98.62 137 ILE B C 1
ATOM 3982 O O . ILE B 1 137 ? 20.422 7.609 12.078 1 98.62 137 ILE B O 1
ATOM 3986 N N . LEU B 1 138 ? 19.344 8.484 13.812 1 98.81 138 LEU B N 1
ATOM 3987 C CA . LEU B 1 138 ? 18.25 8.992 12.992 1 98.81 138 LEU B CA 1
ATOM 3988 C C . LEU B 1 138 ? 17.672 10.273 13.594 1 98.81 138 LEU B C 1
ATOM 3990 O O . LEU B 1 138 ? 17.438 10.352 14.797 1 98.81 138 LEU B O 1
ATOM 3994 N N . VAL B 1 139 ? 17.5 11.266 12.812 1 98.94 139 VAL B N 1
ATOM 3995 C CA . VAL B 1 139 ? 16.672 12.438 13.07 1 98.94 139 VAL B CA 1
ATOM 3996 C C . VAL B 1 139 ? 15.523 12.484 12.062 1 98.94 139 VAL B C 1
ATOM 3998 O O . VAL B 1 139 ? 15.75 12.477 10.852 1 98.94 139 VAL B O 1
ATOM 4001 N N . THR B 1 140 ? 14.305 12.445 12.531 1 98.94 140 THR B N 1
ATOM 4002 C CA . THR B 1 140 ? 13.133 12.477 11.664 1 98.94 140 THR B CA 1
ATOM 4003 C C . THR B 1 140 ? 12.18 13.594 12.07 1 98.94 140 THR B C 1
ATOM 4005 O O . THR B 1 140 ? 11.625 13.57 13.18 1 98.94 140 THR B O 1
ATOM 4008 N N . ILE B 1 141 ? 12.016 14.586 11.234 1 98.81 141 ILE B N 1
ATOM 4009 C CA . ILE B 1 141 ? 11.219 15.781 11.477 1 98.81 141 ILE B CA 1
ATOM 4010 C C . ILE B 1 141 ? 10.391 16.109 10.227 1 98.81 141 ILE B C 1
ATOM 4012 O O . ILE B 1 141 ? 10.945 16.266 9.133 1 98.81 141 ILE B O 1
ATOM 4016 N N . ALA B 1 142 ? 9.102 16.203 10.414 1 98.69 142 ALA B N 1
ATOM 4017 C CA . ALA B 1 142 ? 8.25 16.578 9.289 1 98.69 142 ALA B CA 1
ATOM 4018 C C . ALA B 1 142 ? 8.547 18 8.82 1 98.69 142 ALA B C 1
ATOM 4020 O O . ALA B 1 142 ? 8.766 18.906 9.633 1 98.69 142 ALA B O 1
ATOM 4021 N N . TYR B 1 143 ? 8.5 18.203 7.504 1 98.75 143 TYR B N 1
ATOM 4022 C CA . TYR B 1 143 ? 8.742 19.516 6.922 1 98.75 143 TYR B CA 1
ATOM 4023 C C . TYR B 1 143 ? 7.617 20.484 7.262 1 98.75 143 TYR B C 1
ATOM 4025 O O . TYR B 1 143 ? 7.863 21.656 7.555 1 98.75 143 TYR B O 1
ATOM 4033 N N . VAL B 1 144 ? 6.402 20 7.137 1 98.62 144 VAL B N 1
ATOM 4034 C CA . VAL B 1 144 ? 5.195 20.766 7.426 1 98.62 144 VAL B CA 1
ATOM 4035 C C . VAL B 1 144 ? 4.293 19.969 8.367 1 98.62 144 VAL B C 1
ATOM 4037 O O . VAL B 1 144 ? 4 18.797 8.117 1 98.62 144 VAL B O 1
ATOM 4040 N N . ASN B 1 145 ? 3.977 20.578 9.5 1 98 145 ASN B N 1
ATOM 4041 C CA . ASN B 1 145 ? 3.049 19.922 10.414 1 98 145 ASN B CA 1
ATOM 4042 C C . ASN B 1 145 ? 1.642 19.844 9.828 1 98 145 ASN B C 1
ATOM 4044 O O . ASN B 1 145 ? 1.133 20.828 9.297 1 98 145 ASN B O 1
ATOM 4048 N N . SER B 1 146 ? 1.037 18.734 9.945 1 96.12 146 SER B N 1
ATOM 4049 C CA . SER B 1 146 ? -0.225 18.469 9.258 1 96.12 146 SER B CA 1
ATOM 4050 C C . SER B 1 146 ? -1.396 19.125 9.984 1 96.12 146 SER B C 1
ATOM 4052 O O . SER B 1 146 ? -2.502 19.203 9.445 1 96.12 146 SER B O 1
ATOM 4054 N N . GLU B 1 147 ? -1.236 19.641 11.148 1 95.81 147 GLU B N 1
ATOM 4055 C CA . GLU B 1 147 ? -2.318 20.25 11.914 1 95.81 147 GLU B CA 1
ATOM 4056 C C . GLU B 1 147 ? -2.162 21.766 11.977 1 95.81 147 GLU B C 1
ATOM 4058 O O . GLU B 1 14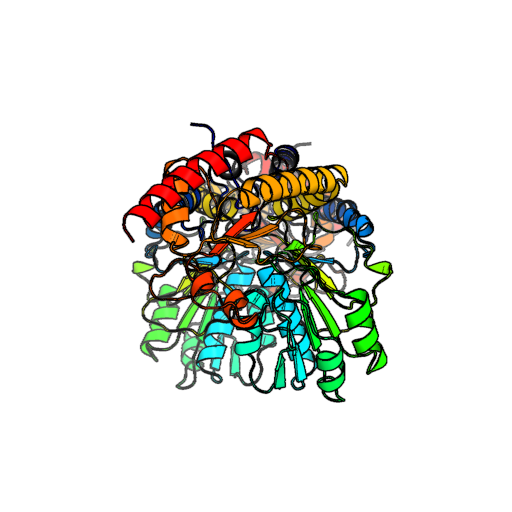7 ? -3.117 22.5 11.727 1 95.81 147 GLU B O 1
ATOM 4063 N N . LEU B 1 148 ? -0.929 22.188 12.188 1 97.19 148 LEU B N 1
ATOM 4064 C CA . LEU B 1 148 ? -0.667 23.594 12.43 1 97.19 148 LEU B CA 1
ATOM 4065 C C . LEU B 1 148 ? -0.201 24.297 11.156 1 97.19 148 LEU B C 1
ATOM 4067 O O . LEU B 1 148 ? -0.242 25.516 11.062 1 97.19 148 LEU B O 1
ATOM 4071 N N . GLY B 1 149 ? 0.263 23.516 10.227 1 98.12 149 GLY B N 1
ATOM 4072 C CA . GLY B 1 149 ? 0.851 24.109 9.031 1 98.12 149 GLY B CA 1
ATOM 4073 C C . GLY B 1 149 ? 2.254 24.641 9.258 1 98.12 149 GLY B C 1
ATOM 4074 O O . GLY B 1 149 ? 2.881 25.156 8.336 1 98.12 149 GLY B O 1
ATOM 4075 N N . THR B 1 150 ? 2.799 24.469 10.438 1 98.44 150 THR B N 1
ATOM 4076 C CA . THR B 1 150 ? 4.129 24.969 10.773 1 98.44 150 THR B CA 1
ATOM 4077 C C . THR B 1 150 ? 5.176 24.406 9.82 1 98.44 150 THR B C 1
ATOM 4079 O O . THR B 1 150 ? 5.227 23.188 9.594 1 98.44 150 THR B O 1
ATOM 4082 N N . ILE B 1 151 ? 5.941 25.266 9.219 1 98.56 151 ILE B N 1
ATOM 4083 C CA . ILE B 1 151 ? 7.055 24.875 8.359 1 98.56 151 ILE B CA 1
ATOM 4084 C C . ILE B 1 151 ? 8.352 24.859 9.172 1 98.56 151 ILE B C 1
ATOM 4086 O O . ILE B 1 151 ? 8.758 25.875 9.727 1 98.56 151 ILE B O 1
ATOM 4090 N N . GLN B 1 152 ? 8.953 23.703 9.289 1 98.56 152 GLN B N 1
ATOM 4091 C CA . GLN B 1 152 ? 10.219 23.594 10.016 1 98.56 152 GLN B CA 1
ATOM 4092 C C . GLN B 1 152 ? 11.391 24.031 9.156 1 98.56 152 GLN B C 1
ATOM 4094 O O . GLN B 1 152 ? 11.359 23.875 7.93 1 98.56 152 GLN B O 1
ATOM 4099 N N . ASP B 1 153 ? 12.414 24.609 9.758 1 97.81 153 ASP B N 1
ATOM 4100 C CA . ASP B 1 153 ? 13.641 24.953 9.055 1 97.81 153 ASP B CA 1
ATOM 4101 C C . ASP B 1 153 ? 14.523 23.734 8.828 1 97.81 153 ASP B C 1
ATOM 4103 O O . ASP B 1 153 ? 15.617 23.625 9.383 1 97.81 153 ASP B O 1
ATOM 4107 N N . ILE B 1 154 ? 14.109 22.891 7.926 1 98.5 154 ILE B N 1
ATOM 4108 C CA . ILE B 1 154 ? 14.734 21.594 7.688 1 98.5 154 ILE B CA 1
ATOM 4109 C C . ILE B 1 154 ? 16.156 21.797 7.195 1 98.5 154 ILE B C 1
ATOM 4111 O O . ILE B 1 154 ? 17.078 21.094 7.637 1 98.5 154 ILE B O 1
ATOM 4115 N N . PRO B 1 155 ? 16.422 22.797 6.246 1 98.19 155 PRO B N 1
ATOM 4116 C CA . PRO B 1 155 ? 17.828 23.016 5.852 1 98.19 155 PRO B CA 1
ATOM 4117 C C . PRO B 1 155 ? 18.75 23.266 7.043 1 98.19 155 PRO B C 1
ATOM 4119 O O . PRO B 1 155 ? 19.812 22.641 7.141 1 98.19 155 PRO B O 1
ATOM 4122 N N . LYS B 1 156 ? 18.328 24.078 7.938 1 98.06 156 LYS B N 1
ATOM 4123 C CA . LYS B 1 156 ? 19.141 24.406 9.109 1 98.06 156 LYS B CA 1
ATOM 4124 C C . LYS B 1 156 ? 19.266 23.203 10.039 1 98.06 156 LYS B C 1
ATOM 4126 O O . LYS B 1 156 ? 20.375 22.891 10.508 1 98.06 156 LYS B O 1
ATOM 4131 N N . LEU B 1 157 ? 18.188 22.531 10.344 1 98.62 157 LEU B N 1
ATOM 4132 C CA . LEU B 1 157 ? 18.188 21.375 11.242 1 98.62 157 LEU B CA 1
ATOM 4133 C C . LEU B 1 157 ? 19.062 20.25 10.68 1 98.62 157 LEU B C 1
ATOM 4135 O O . LEU B 1 157 ? 19.766 19.578 11.43 1 98.62 157 LEU B O 1
ATOM 4139 N N . CYS B 1 158 ? 18.969 20.062 9.414 1 98.38 158 CYS B N 1
ATOM 4140 C CA . CYS B 1 158 ? 19.797 19.062 8.742 1 98.38 158 CYS B CA 1
ATOM 4141 C C . CYS B 1 158 ? 21.266 19.406 8.867 1 98.38 158 CYS B C 1
ATOM 4143 O O . CYS B 1 158 ? 22.094 18.531 9.156 1 98.38 158 CYS B O 1
ATOM 4145 N N . ARG B 1 159 ? 21.625 20.625 8.625 1 97.88 159 ARG B N 1
ATOM 4146 C CA . ARG B 1 159 ? 23 21.078 8.727 1 97.88 159 ARG B CA 1
ATOM 4147 C C . ARG B 1 159 ? 23.547 20.844 10.133 1 97.88 159 ARG B C 1
ATOM 4149 O O . ARG B 1 159 ? 24.656 20.344 10.297 1 97.88 159 ARG B O 1
ATOM 4156 N N . ILE B 1 160 ? 22.781 21.234 11.125 1 98.38 160 ILE B N 1
ATOM 4157 C CA . ILE B 1 160 ? 23.172 21.047 12.516 1 98.38 160 ILE B CA 1
ATOM 4158 C C . ILE B 1 160 ? 23.453 19.562 12.781 1 98.38 160 ILE B C 1
ATOM 4160 O O . ILE B 1 160 ? 24.453 19.219 13.406 1 98.38 160 ILE B O 1
ATOM 4164 N N . THR B 1 161 ? 22.578 18.672 12.266 1 98.69 161 THR B N 1
ATOM 4165 C CA . THR B 1 161 ? 22.703 17.234 12.461 1 98.69 161 THR B CA 1
ATOM 4166 C C . THR B 1 161 ? 23.969 16.703 11.797 1 98.69 161 THR B C 1
ATOM 4168 O O . THR B 1 161 ? 24.734 15.961 12.414 1 98.69 161 THR B O 1
ATOM 4171 N N . LYS B 1 162 ? 24.219 17.172 10.555 1 97.94 162 LYS B N 1
ATOM 4172 C CA . LYS B 1 162 ? 25.344 16.672 9.773 1 97.94 162 LYS B CA 1
ATOM 4173 C C . LYS B 1 162 ? 26.672 17.219 10.312 1 97.94 162 LYS B C 1
ATOM 4175 O O . LYS B 1 162 ? 27.703 16.562 10.188 1 97.94 162 LYS B O 1
ATOM 4180 N N . GLU B 1 163 ? 26.594 18.422 10.875 1 97.25 163 GLU B N 1
ATOM 4181 C CA . GLU B 1 163 ? 27.797 18.984 11.508 1 97.25 163 GLU B CA 1
ATOM 4182 C C . GLU B 1 163 ? 28.234 18.125 12.688 1 97.25 163 GLU B C 1
ATOM 4184 O O . GLU B 1 163 ? 29.438 18.016 12.969 1 97.25 163 GLU B O 1
ATOM 4189 N N . LYS B 1 164 ? 27.297 17.562 13.367 1 96.75 164 LYS B N 1
ATOM 4190 C CA . LYS B 1 164 ? 27.625 16.656 14.469 1 96.75 164 LYS B CA 1
ATOM 4191 C C . LYS B 1 164 ? 28.203 15.352 13.961 1 96.75 164 LYS B C 1
ATOM 4193 O O . LYS B 1 164 ? 29.203 14.852 14.492 1 96.75 164 LYS B O 1
ATOM 4198 N N . ASN B 1 165 ? 27.547 14.742 13.008 1 97.31 165 ASN B N 1
ATOM 4199 C CA . ASN B 1 165 ? 27.938 13.477 12.391 1 97.31 165 ASN B CA 1
ATOM 4200 C C . ASN B 1 165 ? 27.266 13.273 11.039 1 97.31 165 ASN B C 1
ATOM 4202 O O . ASN B 1 165 ? 26.047 13.117 10.969 1 97.31 165 ASN B O 1
ATOM 4206 N N . LYS B 1 166 ? 28.016 13.148 10.008 1 95.88 166 LYS B N 1
ATOM 4207 C CA . LYS B 1 166 ? 27.516 13.062 8.641 1 95.88 166 LYS B CA 1
ATOM 4208 C C . LYS B 1 166 ? 26.766 11.758 8.406 1 95.88 166 LYS B C 1
ATOM 4210 O O . LYS B 1 166 ? 25.984 11.641 7.453 1 95.88 166 LYS B O 1
ATOM 4215 N N . ASP B 1 167 ? 26.969 10.797 9.289 1 95.62 167 ASP B N 1
ATOM 4216 C CA . ASP B 1 167 ? 26.406 9.461 9.078 1 95.62 167 ASP B CA 1
ATOM 4217 C C . ASP B 1 167 ? 25.016 9.344 9.695 1 95.62 167 ASP B C 1
ATOM 4219 O O . ASP B 1 167 ? 24.312 8.359 9.461 1 95.62 167 ASP B O 1
ATOM 4223 N N . ILE B 1 168 ? 24.641 10.344 10.492 1 98.19 168 ILE B N 1
ATOM 4224 C CA . ILE B 1 168 ? 23.281 10.344 11.031 1 98.19 168 ILE B CA 1
ATOM 4225 C C . ILE B 1 168 ? 22.266 10.461 9.898 1 98.19 168 ILE B C 1
ATOM 4227 O O . ILE B 1 168 ? 22.375 11.367 9.062 1 98.19 168 ILE B O 1
ATOM 4231 N N . VAL B 1 169 ? 21.344 9.531 9.805 1 98.75 169 VAL B N 1
ATOM 4232 C CA . VAL B 1 169 ? 20.297 9.609 8.797 1 98.75 169 VAL B CA 1
ATOM 4233 C C . VAL B 1 169 ? 19.344 10.75 9.125 1 98.75 169 VAL B C 1
ATOM 4235 O O . VAL B 1 169 ? 18.828 10.828 10.242 1 98.75 169 VAL B O 1
ATOM 4238 N N . PHE B 1 170 ? 19.156 11.648 8.258 1 98.88 170 PHE B N 1
ATOM 4239 C CA . PHE B 1 170 ? 18.156 12.711 8.406 1 98.88 170 PHE B CA 1
ATOM 4240 C C . PHE B 1 170 ? 16.969 12.469 7.48 1 98.88 170 PHE B C 1
ATOM 4242 O O . PHE B 1 170 ? 17.125 12.484 6.258 1 98.88 170 PHE B O 1
ATOM 4249 N N . HIS B 1 171 ? 15.828 12.25 8.047 1 98.88 171 HIS B N 1
ATOM 4250 C CA . HIS B 1 171 ? 14.578 12.016 7.328 1 98.88 171 HIS B CA 1
ATOM 4251 C C . HIS B 1 171 ? 13.594 13.156 7.539 1 98.88 171 HIS B C 1
ATOM 4253 O O . HIS B 1 171 ? 13.484 13.695 8.641 1 98.88 171 HIS B O 1
ATOM 4259 N N . THR B 1 172 ? 12.914 13.531 6.477 1 98.94 172 THR B N 1
ATOM 4260 C CA . THR B 1 172 ? 11.812 14.477 6.625 1 98.94 172 THR B CA 1
ATOM 4261 C C . THR B 1 172 ? 10.555 13.961 5.938 1 98.94 172 THR B C 1
ATOM 4263 O O . THR B 1 172 ? 10.617 13.461 4.812 1 98.94 172 THR B O 1
ATOM 4266 N N . ASP B 1 173 ? 9.477 13.961 6.668 1 98.81 173 ASP B N 1
ATOM 4267 C CA . ASP B 1 173 ? 8.148 13.734 6.105 1 98.81 173 ASP B CA 1
ATOM 4268 C C . ASP B 1 173 ? 7.656 14.961 5.34 1 98.81 173 ASP B C 1
ATOM 4270 O O . ASP B 1 173 ? 7.328 15.984 5.941 1 98.81 173 ASP B O 1
ATOM 4274 N N . PHE B 1 174 ? 7.531 14.836 4.008 1 98.88 174 PHE B N 1
ATOM 4275 C CA . PHE B 1 174 ? 7.191 15.977 3.174 1 98.88 174 PHE B CA 1
ATOM 4276 C C . PHE B 1 174 ? 5.777 15.852 2.625 1 98.88 174 PHE B C 1
ATOM 4278 O O . PHE B 1 174 ? 5.414 16.531 1.66 1 98.88 174 PHE B O 1
ATOM 4285 N N . VAL B 1 175 ? 4.938 15.039 3.205 1 98.62 175 VAL B N 1
ATOM 4286 C CA . VAL B 1 175 ? 3.582 14.734 2.756 1 98.62 175 VAL B CA 1
ATOM 4287 C C . VAL B 1 175 ? 2.768 16.031 2.672 1 98.62 175 VAL B C 1
ATOM 4289 O O . VAL B 1 175 ? 2.141 16.297 1.648 1 98.62 175 VAL B O 1
ATOM 4292 N N . GLN B 1 176 ? 2.785 16.859 3.697 1 98.5 176 GLN B N 1
ATOM 4293 C CA . GLN B 1 176 ? 1.993 18.078 3.717 1 98.5 176 GLN B CA 1
ATOM 4294 C C . GLN B 1 176 ? 2.752 19.234 3.07 1 98.5 176 GLN B C 1
ATOM 4296 O O . GLN B 1 176 ? 2.189 20.312 2.859 1 98.5 176 GLN B O 1
ATOM 4301 N N . GLY B 1 177 ? 4.008 19.031 2.758 1 98.44 177 GLY B N 1
ATOM 4302 C CA . GLY B 1 177 ? 4.809 20.047 2.096 1 98.44 177 GLY B CA 1
ATOM 4303 C C . GLY B 1 177 ? 4.715 20 0.583 1 98.44 177 GLY B C 1
ATOM 4304 O O . GLY B 1 177 ? 4.836 21.016 -0.09 1 98.44 177 GLY B O 1
ATOM 4305 N N . LEU B 1 178 ? 4.508 18.781 0.053 1 98.62 178 LEU B N 1
ATOM 4306 C CA . LEU B 1 178 ? 4.469 18.594 -1.393 1 98.62 178 LEU B CA 1
ATOM 4307 C C . LEU B 1 178 ? 3.344 19.406 -2.018 1 98.62 178 LEU B C 1
ATOM 4309 O O . LEU B 1 178 ? 2.178 19.25 -1.648 1 98.62 178 LEU B O 1
ATOM 4313 N N . GLY B 1 179 ? 3.648 20.266 -2.9 1 97.25 179 GLY B N 1
ATOM 4314 C CA . GLY B 1 179 ? 2.656 21.078 -3.574 1 97.25 179 GLY B CA 1
ATOM 4315 C C . GLY B 1 179 ? 2.242 22.297 -2.77 1 97.25 179 GLY B C 1
ATOM 4316 O O . GLY B 1 179 ? 1.432 23.109 -3.227 1 97.25 179 GLY B O 1
ATOM 4317 N N . HIS B 1 180 ? 2.887 22.484 -1.565 1 97.38 180 HIS B N 1
ATOM 4318 C CA . HIS B 1 180 ? 2.467 23.578 -0.695 1 97.38 180 HIS B CA 1
ATOM 4319 C C . HIS B 1 180 ? 3.648 24.453 -0.305 1 97.38 180 HIS B C 1
ATOM 4321 O O . HIS B 1 180 ? 3.467 25.609 0.082 1 97.38 180 HIS B O 1
ATOM 4327 N N . VAL B 1 181 ? 4.82 23.875 -0.356 1 95.81 181 VAL B N 1
ATOM 4328 C CA . VAL B 1 181 ? 6.051 24.594 -0.043 1 95.81 181 VAL B CA 1
ATOM 4329 C C . VAL B 1 181 ? 7.051 24.422 -1.187 1 95.81 181 VAL B C 1
ATOM 4331 O O . VAL B 1 181 ? 7.23 23.328 -1.705 1 95.81 181 VAL B O 1
ATOM 4334 N N . LYS B 1 182 ? 7.664 25.531 -1.591 1 94.62 182 LYS B N 1
ATOM 4335 C CA . LYS B 1 182 ? 8.742 25.438 -2.572 1 94.62 182 LYS B CA 1
ATOM 4336 C C . LYS B 1 182 ? 10.023 24.906 -1.932 1 94.62 182 LYS B C 1
ATOM 4338 O O . LYS B 1 182 ? 10.453 25.422 -0.895 1 94.62 182 LYS B O 1
ATOM 4343 N N . VAL B 1 183 ? 10.508 23.906 -2.545 1 96.12 183 VAL B N 1
ATOM 4344 C CA . VAL B 1 183 ? 11.719 23.312 -1.979 1 96.12 183 VAL B CA 1
ATOM 4345 C C . VAL B 1 183 ? 12.602 22.766 -3.1 1 96.12 183 VAL B C 1
ATOM 4347 O O . VAL B 1 183 ? 12.094 22.344 -4.141 1 96.12 183 VAL B O 1
ATOM 4350 N N . ASP B 1 184 ? 13.891 22.906 -2.994 1 97.88 184 ASP B N 1
ATOM 4351 C CA . ASP B 1 184 ? 14.914 22.219 -3.777 1 97.88 184 ASP B CA 1
ATOM 4352 C C . ASP B 1 184 ? 15.789 21.344 -2.889 1 97.88 184 ASP B C 1
ATOM 4354 O O . ASP B 1 184 ? 16.75 21.812 -2.283 1 97.88 184 ASP B O 1
ATOM 4358 N N . PHE B 1 185 ? 15.484 20.031 -2.887 1 98.31 185 PHE B N 1
ATOM 4359 C CA . PHE B 1 185 ? 16.141 19.109 -1.961 1 98.31 185 PHE B CA 1
ATOM 4360 C C . PHE B 1 185 ? 17.609 18.938 -2.332 1 98.31 185 PHE B C 1
ATOM 4362 O O . PHE B 1 185 ? 18.391 18.422 -1.532 1 98.31 185 PHE B O 1
ATOM 4369 N N . SER B 1 186 ? 18 19.281 -3.572 1 97.56 186 SER B N 1
ATOM 4370 C CA . SER B 1 186 ? 19.406 19.188 -3.951 1 97.56 186 SER B CA 1
ATOM 4371 C C . SER B 1 186 ? 20.266 20.125 -3.109 1 97.56 186 SER B C 1
ATOM 4373 O O . SER B 1 186 ? 21.484 19.953 -3.029 1 97.56 186 SER B O 1
ATOM 4375 N N . LYS B 1 187 ? 19.578 21.109 -2.445 1 97.62 187 LYS B N 1
ATOM 4376 C CA . LYS B 1 187 ? 20.297 22.109 -1.651 1 97.62 187 LYS B CA 1
ATOM 4377 C C . LYS B 1 187 ? 20.234 21.781 -0.164 1 97.62 187 LYS B C 1
ATOM 4379 O O . LYS B 1 187 ? 20.688 22.562 0.673 1 97.62 187 LYS B O 1
ATOM 4384 N N . ILE B 1 188 ? 19.641 20.734 0.211 1 97.56 188 ILE B N 1
ATOM 4385 C CA . ILE B 1 188 ? 19.469 20.266 1.583 1 97.56 188 ILE B CA 1
ATOM 4386 C C . ILE B 1 188 ? 20.125 18.891 1.732 1 97.56 188 ILE B C 1
ATOM 4388 O O . ILE B 1 188 ? 19.844 17.984 0.952 1 97.56 188 ILE B O 1
ATOM 4392 N N . PRO B 1 189 ? 21 18.672 2.641 1 96.12 189 PRO B N 1
ATOM 4393 C CA . PRO B 1 189 ? 21.641 17.375 2.791 1 96.12 189 PRO B CA 1
ATOM 4394 C C . PRO B 1 189 ? 20.75 16.344 3.482 1 96.12 189 PRO B C 1
ATOM 4396 O O . PRO B 1 189 ? 21.203 15.648 4.398 1 96.12 189 PRO B O 1
ATOM 4399 N N . VAL B 1 190 ? 19.516 16.219 3.061 1 97.81 190 VAL B N 1
ATOM 4400 C CA . VAL B 1 190 ? 18.594 15.203 3.572 1 97.81 190 VAL B CA 1
ATOM 4401 C C . VAL B 1 190 ? 19 13.828 3.033 1 97.81 190 VAL B C 1
ATOM 4403 O O . VAL B 1 190 ? 19.531 13.719 1.929 1 97.81 190 VAL B O 1
ATOM 4406 N N . ASP B 1 191 ? 18.781 12.781 3.82 1 98.56 191 ASP B N 1
ATOM 4407 C CA . ASP B 1 191 ? 19.125 11.422 3.412 1 98.56 191 ASP B CA 1
ATOM 4408 C C . ASP B 1 191 ? 17.891 10.672 2.918 1 98.56 191 ASP B C 1
ATOM 4410 O O . ASP B 1 191 ? 18 9.711 2.156 1 98.56 191 ASP B O 1
ATOM 4414 N N . ALA B 1 192 ? 16.703 11.07 3.43 1 98.69 192 ALA B N 1
ATOM 4415 C CA . ALA B 1 192 ? 15.469 10.406 3.051 1 98.69 192 ALA B CA 1
ATOM 4416 C C . ALA B 1 192 ? 14.281 11.359 3.148 1 98.69 192 ALA B C 1
ATOM 4418 O O . ALA B 1 192 ? 14.25 12.242 4.008 1 98.69 192 ALA B O 1
ATOM 4419 N N . VAL B 1 193 ? 13.328 11.211 2.242 1 98.88 193 VAL B N 1
ATOM 4420 C CA . VAL B 1 193 ? 12.117 12.031 2.207 1 98.88 193 VAL B CA 1
ATOM 4421 C C . VAL B 1 193 ? 10.906 11.148 1.928 1 98.88 193 VAL B C 1
ATOM 4423 O O . VAL B 1 193 ? 10.961 10.258 1.081 1 98.88 193 VAL B O 1
ATOM 4426 N N . SER B 1 194 ? 9.828 11.344 2.641 1 98.88 194 SER B N 1
ATOM 4427 C CA . SER B 1 194 ? 8.57 10.648 2.402 1 98.88 194 SER B CA 1
ATOM 4428 C C . SER B 1 194 ? 7.566 11.547 1.685 1 98.88 194 SER B C 1
ATOM 4430 O O . SER B 1 194 ? 7.477 12.742 1.977 1 98.88 194 SER B O 1
ATOM 4432 N N . PHE B 1 195 ? 6.789 10.984 0.75 1 98.81 195 PHE B N 1
ATOM 4433 C CA . PHE B 1 195 ? 5.801 11.695 -0.053 1 98.81 195 PHE B CA 1
ATOM 4434 C C . PHE B 1 195 ? 4.469 10.953 -0.056 1 98.81 195 PHE B C 1
ATOM 4436 O O . PHE B 1 195 ? 4.422 9.75 0.209 1 98.81 195 PHE B O 1
ATOM 4443 N N . SER B 1 196 ? 3.428 11.664 -0.348 1 98.62 196 SER B N 1
ATOM 4444 C CA . SER B 1 196 ? 2.115 11.07 -0.574 1 98.62 196 SER B CA 1
ATOM 4445 C C . SER B 1 196 ? 1.384 11.758 -1.721 1 98.62 196 SER B C 1
ATOM 4447 O O . SER B 1 196 ? 1.523 12.969 -1.916 1 98.62 196 SER B O 1
ATOM 4449 N N . SER B 1 197 ? 0.59 11.023 -2.398 1 98.81 197 SER B N 1
ATOM 4450 C CA . SER B 1 197 ? -0.085 11.477 -3.611 1 98.81 197 SER B CA 1
ATOM 4451 C C . SER B 1 197 ? -1.375 12.219 -3.281 1 98.81 197 SER B C 1
ATOM 4453 O O . SER B 1 197 ? -1.687 13.242 -3.9 1 98.81 197 SER B O 1
ATOM 4455 N N . HIS B 1 198 ? -2.07 11.82 -2.262 1 98.44 198 HIS B N 1
ATOM 4456 C CA . HIS B 1 198 ? -3.479 12.172 -2.137 1 98.44 198 HIS B CA 1
ATOM 4457 C C . HIS B 1 198 ? -3.646 13.539 -1.475 1 98.44 198 HIS B C 1
ATOM 4459 O O . HIS B 1 198 ? -4.77 13.953 -1.186 1 98.44 198 HIS B O 1
ATOM 4465 N N . LYS B 1 199 ? -2.533 14.258 -1.23 1 98.31 199 LYS B N 1
ATOM 4466 C CA . LYS B 1 199 ? -2.615 15.633 -0.746 1 98.31 199 LYS B CA 1
ATOM 4467 C C . LYS B 1 199 ? -2.432 16.641 -1.886 1 98.31 199 LYS B C 1
ATOM 4469 O O . LYS B 1 199 ? -2.58 17.844 -1.69 1 98.31 199 LYS B O 1
ATOM 4474 N N . ILE B 1 200 ? -2.164 16.109 -3.07 1 98.5 200 ILE B N 1
ATOM 4475 C CA . ILE B 1 200 ? -1.903 16.984 -4.219 1 98.5 200 ILE B CA 1
ATOM 4476 C C . ILE B 1 200 ? -2.791 16.562 -5.387 1 98.5 200 ILE B C 1
ATOM 4478 O O . ILE B 1 200 ? -2.34 16.531 -6.535 1 98.5 200 ILE B O 1
ATOM 4482 N N . TYR B 1 201 ? -3.971 16.156 -5.066 1 98.56 201 TYR B N 1
ATOM 4483 C CA . TYR B 1 201 ? -5.012 15.859 -6.047 1 98.56 201 TYR B CA 1
ATOM 4484 C C . TYR B 1 201 ? -4.648 14.641 -6.883 1 98.56 201 TYR B C 1
ATOM 4486 O O . TYR B 1 201 ? -5.012 14.555 -8.062 1 98.56 201 TYR B O 1
ATOM 4494 N N . GLY B 1 202 ? -3.834 13.758 -6.352 1 98.75 202 GLY B N 1
ATOM 4495 C CA . GLY B 1 202 ? -3.555 12.445 -6.906 1 98.75 202 GLY B CA 1
ATOM 4496 C C . GLY B 1 202 ? -4.336 11.336 -6.23 1 98.75 202 GLY B C 1
ATOM 4497 O O . GLY B 1 202 ? -5.164 11.594 -5.352 1 98.75 202 GLY B O 1
ATOM 4498 N N . PRO B 1 203 ? -4.105 10.133 -6.66 1 98.62 203 PRO B N 1
ATOM 4499 C CA . PRO B 1 203 ? -4.855 9 -6.109 1 98.62 203 PRO B CA 1
ATOM 4500 C C . PRO B 1 203 ? -4.426 8.648 -4.688 1 98.62 203 PRO B C 1
ATOM 4502 O O . PRO B 1 203 ? -3.303 8.953 -4.281 1 98.62 203 PRO B O 1
ATOM 4505 N N . LYS B 1 204 ? -5.336 8.086 -3.9 1 97.75 204 LYS B N 1
ATOM 4506 C CA . LYS B 1 204 ? -5.012 7.492 -2.607 1 97.75 204 LYS B CA 1
ATOM 4507 C C . LYS B 1 204 ? -4.301 6.152 -2.783 1 97.75 204 LYS B C 1
ATOM 4509 O O . LYS B 1 204 ? -4.395 5.531 -3.842 1 97.75 204 LYS B O 1
ATOM 4514 N N . GLY B 1 205 ? -3.51 5.789 -1.777 1 97.5 205 GLY B N 1
ATOM 4515 C CA . GLY B 1 205 ? -2.932 4.453 -1.767 1 97.5 205 GLY B CA 1
ATOM 4516 C C . GLY B 1 205 ? -1.555 4.395 -2.402 1 97.5 205 GLY B C 1
ATOM 4517 O O . GLY B 1 205 ? -1.03 3.311 -2.66 1 97.5 205 GLY B O 1
ATOM 4518 N N . VAL B 1 206 ? -1.036 5.59 -2.656 1 98.62 206 VAL B N 1
ATOM 4519 C CA . VAL B 1 206 ? 0.297 5.582 -3.248 1 98.62 206 VAL B CA 1
ATOM 4520 C C . VAL B 1 206 ? 1.113 6.75 -2.693 1 98.62 206 VAL B C 1
ATOM 4522 O O . VAL B 1 206 ? 0.577 7.836 -2.463 1 98.62 206 VAL B O 1
ATOM 4525 N N . GLY B 1 207 ? 2.324 6.559 -2.336 1 98.56 207 GLY B N 1
ATOM 4526 C CA . GLY B 1 207 ? 3.359 7.5 -1.939 1 98.56 207 GLY B CA 1
ATOM 4527 C C . GLY B 1 207 ? 4.734 7.121 -2.453 1 98.56 207 GLY B C 1
ATOM 4528 O O . GLY B 1 207 ? 4.859 6.379 -3.428 1 98.56 207 GLY B O 1
ATOM 4529 N N . ALA B 1 208 ? 5.73 7.707 -1.922 1 98.69 208 ALA B N 1
ATOM 4530 C CA . ALA B 1 208 ? 7.102 7.418 -2.332 1 98.69 208 ALA B CA 1
ATOM 4531 C C . ALA B 1 208 ? 8.086 7.734 -1.211 1 98.69 208 ALA B C 1
ATOM 4533 O O . ALA B 1 208 ? 7.754 8.453 -0.265 1 98.69 208 ALA B O 1
ATOM 4534 N N . ILE B 1 209 ? 9.234 7.156 -1.315 1 98.31 209 ILE B N 1
ATOM 4535 C CA . ILE B 1 209 ? 10.391 7.457 -0.474 1 98.31 209 ILE B CA 1
ATOM 4536 C C . ILE B 1 209 ? 11.586 7.801 -1.35 1 98.31 209 ILE B C 1
ATOM 4538 O O . ILE B 1 209 ? 11.836 7.145 -2.363 1 98.31 209 ILE B O 1
ATOM 4542 N N . TYR B 1 210 ? 12.188 8.859 -1.035 1 98.56 210 TYR B N 1
ATOM 4543 C CA . TYR B 1 210 ? 13.539 9.109 -1.521 1 98.56 210 TYR B CA 1
ATOM 4544 C C . TYR B 1 210 ? 14.578 8.594 -0.531 1 98.56 210 TYR B C 1
ATOM 4546 O O . TYR B 1 210 ? 14.477 8.844 0.671 1 98.56 210 TYR B O 1
ATOM 4554 N N . ILE B 1 211 ? 15.555 7.875 -0.953 1 98.12 211 ILE B N 1
ATOM 4555 C CA . ILE B 1 211 ? 16.688 7.422 -0.148 1 98.12 211 ILE B CA 1
ATOM 4556 C C . ILE B 1 211 ? 18 7.793 -0.84 1 98.12 211 ILE B C 1
ATOM 4558 O O . ILE B 1 211 ? 18.281 7.309 -1.937 1 98.12 211 ILE B O 1
ATOM 4562 N N . SER B 1 212 ? 18.766 8.578 -0.177 1 97.62 212 SER B N 1
ATOM 4563 C CA . SER B 1 212 ? 20.062 8.992 -0.721 1 97.62 212 SER B CA 1
ATOM 4564 C C . SER B 1 212 ? 20.969 7.789 -0.967 1 97.62 212 SER B C 1
ATOM 4566 O O . SER B 1 212 ? 21 6.852 -0.165 1 97.62 212 SER B O 1
ATOM 4568 N N . LYS B 1 213 ? 21.734 7.82 -2.049 1 95.19 213 LYS B N 1
ATOM 4569 C CA . LYS B 1 213 ? 22.688 6.758 -2.367 1 95.19 213 LYS B CA 1
ATOM 4570 C C . LYS B 1 213 ? 23.828 6.715 -1.351 1 95.19 213 LYS B C 1
ATOM 4572 O O . LYS B 1 213 ? 24.562 5.727 -1.271 1 95.19 213 LYS B O 1
ATOM 4577 N N . LYS B 1 214 ? 23.891 7.746 -0.561 1 94.62 214 LYS B N 1
ATOM 4578 C CA . LYS B 1 214 ? 24.969 7.863 0.404 1 94.62 214 LYS B CA 1
ATOM 4579 C C . LYS B 1 214 ? 24.719 6.984 1.626 1 94.62 214 LYS B C 1
ATOM 4581 O O . LYS B 1 214 ? 25.641 6.711 2.4 1 94.62 214 LYS B O 1
ATOM 4586 N N . ILE B 1 215 ? 23.469 6.602 1.777 1 93.44 215 ILE B N 1
ATOM 4587 C CA . ILE B 1 215 ? 23.188 5.785 2.951 1 93.44 215 ILE B CA 1
ATOM 4588 C C . ILE B 1 215 ? 22.734 4.395 2.516 1 93.44 215 ILE B C 1
ATOM 4590 O O . ILE B 1 215 ? 22.141 4.234 1.445 1 93.44 215 ILE B O 1
ATOM 4594 N N . LYS B 1 216 ? 23.062 3.391 3.338 1 93 216 LYS B N 1
ATOM 4595 C CA . LYS B 1 216 ? 22.609 2.018 3.141 1 93 216 LYS B CA 1
ATOM 4596 C C . LYS B 1 216 ? 21.625 1.603 4.238 1 93 216 LYS B C 1
ATOM 4598 O O . LYS B 1 216 ? 21.938 1.721 5.426 1 93 216 LYS B O 1
ATOM 4603 N N . LEU B 1 217 ? 20.469 1.259 3.801 1 95.56 217 LEU B N 1
ATOM 4604 C CA . LEU B 1 217 ? 19.438 0.809 4.73 1 95.56 217 LEU B CA 1
ATOM 4605 C C . LEU B 1 217 ? 19.125 -0.67 4.523 1 95.56 217 LEU B C 1
ATOM 4607 O O . LEU B 1 217 ? 19.469 -1.241 3.486 1 95.56 217 LEU B O 1
ATOM 4611 N N . GLN B 1 218 ? 18.594 -1.286 5.512 1 94.44 218 GLN B N 1
ATOM 4612 C CA . GLN B 1 218 ? 18.203 -2.689 5.426 1 94.44 218 GLN B CA 1
ATOM 4613 C C . GLN B 1 218 ? 16.719 -2.826 5.109 1 94.44 218 GLN B C 1
ATOM 4615 O O . GLN B 1 218 ? 15.883 -2.17 5.734 1 94.44 218 GLN B O 1
ATOM 4620 N N . PRO B 1 219 ? 16.375 -3.676 4.215 1 92 219 PRO B N 1
ATOM 4621 C CA . PRO B 1 219 ? 14.992 -3.846 3.799 1 92 219 PRO B CA 1
ATOM 4622 C C . PRO B 1 219 ? 14.086 -4.332 4.93 1 92 219 PRO B C 1
ATOM 4624 O O . PRO B 1 219 ? 14.539 -5.059 5.816 1 92 219 PRO B O 1
ATOM 4627 N N . VAL B 1 220 ? 12.805 -3.918 4.871 1 95.75 220 VAL B N 1
ATOM 4628 C CA . VAL B 1 220 ? 11.82 -4.379 5.848 1 95.75 220 VAL B CA 1
ATOM 4629 C C . VAL B 1 220 ? 10.562 -4.867 5.129 1 95.75 220 VAL B C 1
ATOM 4631 O O . VAL B 1 220 ? 9.617 -5.328 5.766 1 95.75 220 VAL B O 1
ATOM 4634 N N . VAL B 1 221 ? 10.508 -4.703 3.852 1 96.94 221 VAL B N 1
ATOM 4635 C CA . VAL B 1 221 ? 9.492 -5.25 2.963 1 96.94 221 VAL B CA 1
ATOM 4636 C C . VAL B 1 221 ? 10.094 -6.352 2.1 1 96.94 221 VAL B C 1
ATOM 4638 O O . VAL B 1 221 ? 11.211 -6.215 1.596 1 96.94 221 VAL B O 1
ATOM 4641 N N . TYR B 1 222 ? 9.391 -7.453 1.966 1 96.12 222 TYR B N 1
ATOM 4642 C CA . TYR B 1 222 ? 9.969 -8.617 1.294 1 96.12 222 TYR B CA 1
ATOM 4643 C C . TYR B 1 222 ? 9.055 -9.102 0.173 1 96.12 222 TYR B C 1
ATOM 4645 O O . TYR B 1 222 ? 7.832 -9.125 0.327 1 96.12 222 TYR B O 1
ATOM 4653 N N . GLY B 1 223 ? 9.578 -9.445 -0.896 1 93.69 223 GLY B N 1
ATOM 4654 C CA . GLY B 1 223 ? 8.906 -9.875 -2.109 1 93.69 223 GLY B CA 1
ATOM 4655 C C . GLY B 1 223 ? 9.812 -9.914 -3.322 1 93.69 223 GLY B C 1
ATOM 4656 O O . GLY B 1 223 ? 11.016 -10.156 -3.195 1 93.69 223 GLY B O 1
ATOM 4657 N N . SER B 1 224 ? 9.102 -9.844 -4.426 1 85.94 224 SER B N 1
ATOM 4658 C CA . SER B 1 224 ? 9.859 -9.844 -5.672 1 85.94 224 SER B CA 1
ATOM 4659 C C . SER B 1 224 ? 9.453 -8.672 -6.562 1 85.94 224 SER B C 1
ATOM 4661 O O . SER B 1 224 ? 8.305 -8.602 -7.016 1 85.94 224 SER B O 1
ATOM 4663 N N . ASN B 1 225 ? 10.297 -7.77 -6.758 1 82.44 225 ASN B N 1
ATOM 4664 C CA . ASN B 1 225 ? 10.203 -6.664 -7.703 1 82.44 225 ASN B CA 1
ATOM 4665 C C . ASN B 1 225 ? 11.562 -5.996 -7.926 1 82.44 225 ASN B C 1
ATOM 4667 O O . ASN B 1 225 ? 12.18 -5.508 -6.977 1 82.44 225 ASN B O 1
ATOM 4671 N N . SER B 1 226 ? 11.961 -5.969 -9.109 1 81.5 226 SER B N 1
ATOM 4672 C CA . SER B 1 226 ? 13.289 -5.449 -9.406 1 81.5 226 SER B CA 1
ATOM 4673 C C . SER B 1 226 ? 13.266 -3.932 -9.555 1 81.5 226 SER B C 1
ATOM 4675 O O . SER B 1 226 ? 14.242 -3.256 -9.219 1 81.5 226 SER B O 1
ATOM 4677 N N . GLU B 1 227 ? 12.195 -3.354 -10.039 1 81.5 227 GLU B N 1
ATOM 4678 C CA . GLU B 1 227 ? 12.078 -1.922 -10.289 1 81.5 227 GLU B CA 1
ATOM 4679 C C . GLU B 1 227 ? 11.953 -1.137 -8.992 1 81.5 227 GLU B C 1
ATOM 4681 O O . GLU B 1 227 ? 12.578 -0.09 -8.82 1 81.5 227 GLU B O 1
ATOM 4686 N N . ASN B 1 228 ? 11.148 -1.644 -8.148 1 91.62 228 ASN B N 1
ATOM 4687 C CA . ASN B 1 228 ? 10.938 -1.035 -6.836 1 91.62 228 ASN B CA 1
ATOM 4688 C C . ASN B 1 228 ? 11.656 -1.811 -5.734 1 91.62 228 ASN B C 1
ATOM 4690 O O . ASN B 1 228 ? 11.031 -2.219 -4.754 1 91.62 228 ASN B O 1
ATOM 4694 N N . ALA B 1 229 ? 12.938 -1.873 -5.781 1 90.44 229 ALA B N 1
ATOM 4695 C CA . ALA B 1 229 ? 13.773 -2.852 -5.094 1 90.44 229 ALA B CA 1
ATOM 4696 C C . ALA B 1 229 ? 13.711 -2.66 -3.58 1 90.44 229 ALA B C 1
ATOM 4698 O O . ALA B 1 229 ? 13.883 -3.615 -2.82 1 90.44 229 ALA B O 1
ATOM 4699 N N . PHE B 1 230 ? 13.461 -1.412 -3.08 1 95.12 230 PHE B N 1
ATOM 4700 C CA . PHE B 1 230 ? 13.422 -1.159 -1.645 1 95.12 230 PHE B CA 1
ATOM 4701 C C . PHE B 1 230 ? 12.078 -1.567 -1.058 1 95.12 230 PHE B C 1
ATOM 4703 O O . PHE B 1 230 ? 11.977 -1.859 0.136 1 95.12 230 PHE B O 1
ATOM 4710 N N . VAL B 1 231 ? 11.078 -1.53 -1.884 1 96.56 231 VAL B N 1
ATOM 4711 C CA . VAL B 1 231 ? 9.734 -1.989 -1.554 1 96.56 231 VAL B CA 1
ATOM 4712 C C . VAL B 1 231 ? 9.266 -3.01 -2.59 1 96.56 231 VAL B C 1
ATOM 4714 O O . VAL B 1 231 ? 8.352 -2.736 -3.373 1 96.56 231 VAL B O 1
ATOM 4717 N N . PRO B 1 232 ? 9.797 -4.234 -2.512 1 95.19 232 PRO B N 1
ATOM 4718 C CA . PRO B 1 232 ? 9.633 -5.195 -3.605 1 95.19 232 PRO B CA 1
ATOM 4719 C C . PRO B 1 232 ? 8.258 -5.852 -3.615 1 95.19 232 PRO B C 1
ATOM 4721 O O . PRO B 1 232 ? 8.117 -7.004 -3.201 1 95.19 232 PRO B O 1
ATOM 4724 N N . ARG B 1 233 ? 7.258 -5.176 -4.133 1 93.88 233 ARG B N 1
ATOM 4725 C CA . ARG B 1 233 ? 5.918 -5.691 -4.402 1 93.88 233 ARG B CA 1
ATOM 4726 C C . ARG B 1 233 ? 5.445 -5.289 -5.793 1 93.88 233 ARG B C 1
ATOM 4728 O O . ARG B 1 233 ? 6.02 -4.395 -6.418 1 93.88 233 ARG B O 1
ATOM 4735 N N . THR B 1 234 ? 4.434 -5.957 -6.246 1 92.31 234 THR B N 1
ATOM 4736 C CA . THR B 1 234 ? 3.871 -5.578 -7.539 1 92.31 234 THR B CA 1
ATOM 4737 C C . THR B 1 234 ? 3.562 -4.082 -7.574 1 92.31 234 THR B C 1
ATOM 4739 O O . THR B 1 234 ? 2.859 -3.568 -6.703 1 92.31 234 THR B O 1
ATOM 4742 N N . LEU B 1 235 ? 4.145 -3.438 -8.547 1 95.06 235 LEU B N 1
ATOM 4743 C CA . LEU B 1 235 ? 3.891 -2.006 -8.672 1 95.06 235 LEU B CA 1
ATOM 4744 C C . LEU B 1 235 ? 2.467 -1.749 -9.148 1 95.06 235 LEU B C 1
ATOM 4746 O O . LEU B 1 235 ? 2.006 -2.375 -10.109 1 95.06 235 LEU B O 1
ATOM 4750 N N . ALA B 1 236 ? 1.825 -0.869 -8.438 1 96.88 236 ALA B N 1
ATOM 4751 C CA . ALA B 1 236 ? 0.509 -0.421 -8.883 1 96.88 236 ALA B CA 1
ATOM 4752 C C . ALA B 1 236 ? 0.631 0.64 -9.977 1 96.88 236 ALA B C 1
ATOM 4754 O O . ALA B 1 236 ? 0.547 1.838 -9.695 1 96.88 236 ALA B O 1
ATOM 4755 N N . ASN B 1 237 ? 0.701 0.209 -11.219 1 97.06 237 ASN B N 1
ATOM 4756 C CA . ASN B 1 237 ? 1.031 1.08 -12.344 1 97.06 237 ASN B CA 1
ATOM 4757 C C . ASN B 1 237 ? 0.138 2.316 -12.375 1 97.06 237 ASN B C 1
ATOM 4759 O O . ASN B 1 237 ? 0.629 3.439 -12.516 1 97.06 237 ASN B O 1
ATOM 4763 N N . GLU B 1 238 ? -1.14 2.053 -12.289 1 98.25 238 GLU B N 1
ATOM 4764 C CA . GLU B 1 238 ? -2.088 3.15 -12.445 1 98.25 238 GLU B CA 1
ATOM 4765 C C . GLU B 1 238 ? -1.978 4.145 -11.289 1 98.25 238 GLU B C 1
ATOM 4767 O O . GLU B 1 238 ? -2.102 5.352 -11.492 1 98.25 238 GLU B O 1
ATOM 4772 N N . GLN B 1 239 ? -1.718 3.699 -10.078 1 98.38 239 GLN B N 1
ATOM 4773 C CA . GLN B 1 239 ? -1.521 4.586 -8.938 1 98.38 239 GLN B CA 1
ATOM 4774 C C . GLN B 1 239 ? -0.227 5.383 -9.07 1 98.38 239 GLN B C 1
ATOM 4776 O O . GLN B 1 239 ? -0.208 6.594 -8.844 1 98.38 239 GLN B O 1
ATOM 4781 N N . VAL B 1 240 ? 0.829 4.645 -9.453 1 98.56 240 VAL B N 1
ATOM 4782 C CA . VAL B 1 240 ? 2.148 5.258 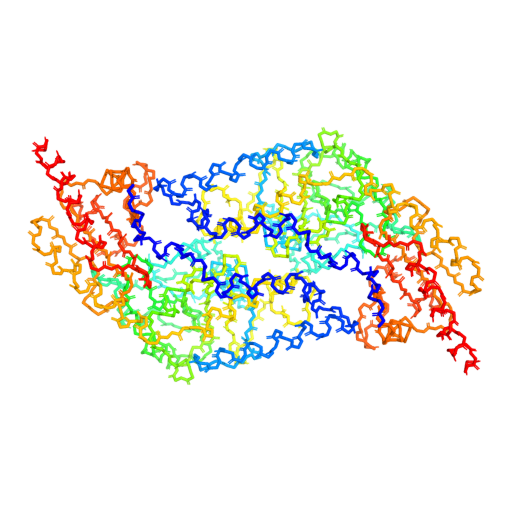-9.57 1 98.56 240 VAL B CA 1
ATOM 4783 C C . VAL B 1 240 ? 2.121 6.332 -10.656 1 98.56 240 VAL B C 1
ATOM 4785 O O . VAL B 1 240 ? 2.547 7.469 -10.43 1 98.56 240 VAL B O 1
ATOM 4788 N N . LEU B 1 241 ? 1.594 5.984 -11.805 1 98.81 241 LEU B N 1
ATOM 4789 C CA . LEU B 1 241 ? 1.544 6.934 -12.914 1 98.81 241 LEU B CA 1
ATOM 4790 C C . LEU B 1 241 ? 0.605 8.094 -12.594 1 98.81 241 LEU B C 1
ATOM 4792 O O . LEU B 1 241 ? 0.865 9.234 -12.984 1 98.81 241 LEU B O 1
ATOM 4796 N N . GLY B 1 242 ? -0.494 7.789 -11.898 1 98.88 242 GLY B N 1
ATOM 4797 C CA . GLY B 1 242 ? -1.354 8.859 -11.414 1 98.88 242 GLY B CA 1
ATOM 4798 C C . GLY B 1 242 ? -0.644 9.828 -10.484 1 98.88 242 GLY B C 1
ATOM 4799 O O . GLY B 1 242 ? -0.797 11.039 -10.609 1 98.88 242 GLY B O 1
ATOM 4800 N N . PHE B 1 243 ? 0.091 9.312 -9.547 1 98.94 243 PHE B N 1
ATOM 4801 C CA . PHE B 1 243 ? 0.87 10.117 -8.609 1 98.94 243 PHE B CA 1
ATOM 4802 C C . PHE B 1 243 ? 1.873 10.992 -9.352 1 98.94 243 PHE B C 1
ATOM 4804 O O . PHE B 1 243 ? 1.969 12.195 -9.094 1 98.94 243 PHE B O 1
ATOM 4811 N N . LEU B 1 244 ? 2.57 10.359 -10.297 1 98.94 244 LEU B N 1
ATOM 4812 C CA . LEU B 1 244 ? 3.568 11.086 -11.07 1 98.94 244 LEU B CA 1
ATOM 4813 C C . LEU B 1 244 ? 2.912 12.18 -11.906 1 98.94 244 LEU B C 1
ATOM 4815 O O . LEU B 1 244 ? 3.453 13.281 -12.031 1 98.94 244 LEU B O 1
ATOM 4819 N N . LYS B 1 245 ? 1.737 11.891 -12.453 1 98.88 245 LYS B N 1
ATOM 4820 C CA . LYS B 1 245 ? 0.979 12.906 -13.18 1 98.88 245 LYS B CA 1
ATOM 4821 C C . LYS B 1 245 ? 0.584 14.055 -12.258 1 98.88 245 LYS B C 1
ATOM 4823 O O . LYS B 1 245 ? 0.663 15.227 -12.641 1 98.88 245 LYS B O 1
ATOM 4828 N N . ALA B 1 246 ? 0.17 13.742 -11.039 1 98.88 246 ALA B N 1
ATOM 4829 C CA . ALA B 1 246 ? -0.196 14.773 -10.078 1 98.88 246 ALA B CA 1
ATOM 4830 C C . ALA B 1 246 ? 0.987 15.688 -9.781 1 98.88 246 ALA B C 1
ATOM 4832 O O . ALA B 1 246 ? 0.832 16.906 -9.719 1 98.88 246 ALA B O 1
ATOM 4833 N N . ILE B 1 247 ? 2.154 15.125 -9.586 1 98.81 247 ILE B N 1
ATOM 4834 C CA . ILE B 1 247 ? 3.352 15.922 -9.344 1 98.81 247 ILE B CA 1
ATOM 4835 C C . ILE B 1 247 ? 3.631 16.812 -10.555 1 98.81 247 ILE B C 1
ATOM 4837 O O . ILE B 1 247 ? 3.963 17.984 -10.406 1 98.81 247 ILE B O 1
ATOM 4841 N N . SER B 1 248 ? 3.477 16.234 -11.758 1 98.69 248 SER B N 1
ATOM 4842 C CA . SER B 1 248 ? 3.766 16.984 -12.977 1 98.69 248 SER B CA 1
ATOM 4843 C C . SER B 1 248 ? 2.873 18.219 -13.094 1 98.69 248 SER B C 1
ATOM 4845 O O . SER B 1 248 ? 3.246 19.203 -13.734 1 98.69 248 SER B O 1
ATOM 4847 N N . LEU B 1 249 ? 1.722 18.219 -12.453 1 98.19 249 LEU B N 1
ATOM 4848 C CA . LEU B 1 249 ? 0.728 19.281 -12.586 1 98.19 249 LEU B CA 1
ATOM 4849 C C . LEU B 1 249 ? 0.906 20.328 -11.5 1 98.19 249 LEU B C 1
ATOM 4851 O O . LEU B 1 249 ? 0.217 21.359 -11.5 1 98.19 249 LEU B O 1
ATOM 4855 N N . LEU B 1 250 ? 1.801 20.078 -10.523 1 96.75 250 LEU B N 1
ATOM 4856 C CA . LEU B 1 250 ? 2.037 21.062 -9.477 1 96.75 250 LEU B CA 1
ATOM 4857 C C . LEU B 1 250 ? 2.459 22.391 -10.078 1 96.75 250 LEU B C 1
ATOM 4859 O O . LEU B 1 250 ? 3.242 22.438 -11.031 1 96.75 250 LEU B O 1
ATOM 4863 N N . ASP B 1 251 ? 1.86 23.469 -9.539 1 93.38 251 ASP B N 1
ATOM 4864 C CA . ASP B 1 251 ? 2.047 24.812 -10.078 1 93.38 251 ASP B CA 1
ATOM 4865 C C . ASP B 1 251 ? 2.16 25.844 -8.953 1 93.38 251 ASP B C 1
ATOM 4867 O O . ASP B 1 251 ? 1.389 25.812 -7.996 1 93.38 251 ASP B O 1
ATOM 4871 N N . ASP B 1 252 ? 3.061 26.766 -9.117 1 93.88 252 ASP B N 1
ATOM 4872 C CA . ASP B 1 252 ? 3.25 27.828 -8.133 1 93.88 252 ASP B CA 1
ATOM 4873 C C . ASP B 1 252 ? 2.016 28.734 -8.047 1 93.88 252 ASP B C 1
ATOM 4875 O O . ASP B 1 252 ? 1.764 29.344 -7.012 1 93.88 252 ASP B O 1
ATOM 4879 N N . LEU B 1 253 ? 1.283 28.766 -9.078 1 94.75 253 LEU B N 1
ATOM 4880 C CA . LEU B 1 253 ? 0.065 29.562 -9.078 1 94.75 253 LEU B CA 1
ATOM 4881 C C . LEU B 1 253 ? -0.951 29 -8.086 1 94.75 253 LEU B C 1
ATOM 4883 O O . LEU B 1 253 ? -1.74 29.75 -7.508 1 94.75 253 LEU B O 1
ATOM 4887 N N . ASP B 1 254 ? -0.934 27.672 -7.938 1 96.12 254 ASP B N 1
ATOM 4888 C CA . ASP B 1 254 ? -1.804 27.062 -6.93 1 96.12 254 ASP B CA 1
ATOM 4889 C C . ASP B 1 254 ? -1.398 27.5 -5.523 1 96.12 254 ASP B C 1
ATOM 4891 O O . ASP B 1 254 ? -2.256 27.75 -4.676 1 96.12 254 ASP B O 1
ATOM 4895 N N . ILE B 1 255 ? -0.116 27.594 -5.293 1 97.38 255 ILE B N 1
ATOM 4896 C CA . ILE B 1 255 ? 0.394 28.016 -3.988 1 97.38 255 ILE B CA 1
ATOM 4897 C C . ILE B 1 255 ? -0.024 29.453 -3.703 1 97.38 255 ILE B C 1
ATOM 4899 O O . ILE B 1 255 ? -0.46 29.766 -2.594 1 97.38 255 ILE B O 1
ATOM 4903 N N . GLU B 1 256 ? 0.079 30.297 -4.695 1 97.62 256 GLU B N 1
ATOM 4904 C CA . GLU B 1 256 ? -0.323 31.688 -4.559 1 97.62 256 GLU B CA 1
ATOM 4905 C C . GLU B 1 256 ? -1.819 31.812 -4.285 1 97.62 256 GLU B C 1
ATOM 4907 O O . GLU B 1 256 ? -2.24 32.625 -3.453 1 97.62 256 GLU B O 1
ATOM 4912 N N . HIS B 1 257 ? -2.543 31.016 -5.035 1 98.31 257 HIS B N 1
ATOM 4913 C CA . HIS B 1 257 ? -3.988 31 -4.828 1 98.31 257 HIS B CA 1
ATOM 4914 C C . HIS B 1 257 ? -4.332 30.609 -3.395 1 98.31 257 HIS B C 1
ATOM 4916 O O . HIS B 1 257 ? -5.168 31.266 -2.754 1 98.31 257 HIS B O 1
ATOM 4922 N N . LEU B 1 258 ? -3.684 29.578 -2.879 1 98.31 258 LEU B N 1
ATOM 4923 C CA . LEU B 1 258 ? -3.916 29.125 -1.511 1 98.31 258 LEU B CA 1
ATOM 4924 C C . LEU B 1 258 ? -3.572 30.234 -0.51 1 98.31 258 LEU B C 1
ATOM 4926 O O . LEU B 1 258 ? -4.289 30.422 0.473 1 98.31 258 LEU B O 1
ATOM 4930 N N . ARG B 1 259 ? -2.521 30.922 -0.757 1 97.94 259 ARG B N 1
ATOM 4931 C CA . ARG B 1 259 ? -2.111 32.031 0.105 1 97.94 259 ARG B CA 1
ATOM 4932 C C . ARG B 1 259 ? -3.188 33.094 0.164 1 97.94 259 ARG B C 1
ATOM 4934 O O . ARG B 1 259 ? -3.498 33.625 1.24 1 97.94 259 ARG B O 1
ATOM 4941 N N . GLU B 1 260 ? -3.711 33.406 -0.978 1 98.38 260 GLU B N 1
ATOM 4942 C CA . GLU B 1 260 ? -4.754 34.438 -1.057 1 98.38 260 GLU B CA 1
ATOM 4943 C C . GLU B 1 260 ? -5.996 34 -0.28 1 98.38 260 GLU B C 1
ATOM 4945 O O . GLU B 1 260 ? -6.59 34.812 0.439 1 98.38 260 GLU B O 1
ATOM 4950 N N . ILE B 1 261 ? -6.395 32.781 -0.507 1 98.75 261 ILE B N 1
ATOM 4951 C CA . ILE B 1 261 ? -7.574 32.25 0.177 1 98.75 261 ILE B CA 1
ATOM 4952 C C . ILE B 1 261 ? -7.34 32.25 1.686 1 98.75 261 ILE B C 1
ATOM 4954 O O . ILE B 1 261 ? -8.219 32.625 2.457 1 98.75 261 ILE B O 1
ATOM 4958 N N . LYS B 1 262 ? -6.172 31.797 2.166 1 98.62 262 LYS B N 1
ATOM 4959 C CA . LYS B 1 262 ? -5.828 31.766 3.584 1 98.62 262 LYS B CA 1
ATOM 4960 C C . LYS B 1 262 ? -5.855 33.188 4.188 1 98.62 262 LYS B C 1
ATOM 4962 O O . LYS B 1 262 ? -6.422 33.375 5.262 1 98.62 262 LYS B O 1
ATOM 4967 N N . GLU B 1 263 ? -5.246 34.125 3.502 1 98.25 263 GLU B N 1
ATOM 4968 C CA . GLU B 1 263 ? -5.203 35.5 3.982 1 98.25 263 GLU B CA 1
ATOM 4969 C C . GLU B 1 263 ? -6.605 36.094 4.105 1 98.25 263 GLU B C 1
ATOM 4971 O O . GLU B 1 263 ? -6.918 36.75 5.086 1 98.25 263 GLU B O 1
ATOM 4976 N N . TYR B 1 264 ? -7.375 35.812 3.086 1 98.75 264 TYR B N 1
ATOM 4977 C CA . TYR B 1 264 ? -8.758 36.281 3.121 1 98.75 264 TYR B CA 1
ATOM 4978 C C . TYR B 1 264 ? -9.508 35.656 4.297 1 98.75 264 TYR B C 1
ATOM 4980 O O . TYR B 1 264 ? -10.258 36.344 4.996 1 98.75 264 TYR B O 1
ATOM 4988 N N . THR B 1 265 ? -9.328 34.406 4.512 1 98.81 265 THR B N 1
ATOM 4989 C CA . THR B 1 265 ? -9.961 33.688 5.625 1 98.81 265 THR B CA 1
ATOM 4990 C C . THR B 1 265 ? -9.531 34.312 6.957 1 98.81 265 THR B C 1
ATOM 4992 O O . THR B 1 265 ? -10.359 34.5 7.848 1 98.81 265 THR B O 1
ATOM 4995 N N . LEU B 1 266 ? -8.242 34.562 7.062 1 98.38 266 LEU B N 1
ATOM 4996 C CA . LEU B 1 266 ? -7.691 35.156 8.281 1 98.38 266 LEU B CA 1
ATOM 4997 C C . LEU B 1 266 ? -8.328 36.5 8.555 1 98.38 266 LEU B C 1
ATOM 4999 O O . LEU B 1 266 ? -8.68 36.812 9.695 1 98.38 266 LEU B O 1
ATOM 5003 N N . GLU B 1 267 ? -8.453 37.25 7.539 1 98.19 267 GLU B N 1
ATOM 5004 C CA . GLU B 1 267 ? -9.078 38.594 7.672 1 98.19 267 GLU B CA 1
ATOM 5005 C C . GLU B 1 267 ? -10.508 38.469 8.188 1 98.19 267 GLU B C 1
ATOM 5007 O O . GLU B 1 267 ? -10.922 39.25 9.047 1 98.19 267 GLU B O 1
ATOM 5012 N N . ARG B 1 268 ? -11.219 37.531 7.652 1 98.38 268 ARG B N 1
ATOM 5013 C CA . ARG B 1 268 ? -12.609 37.344 8.047 1 98.38 268 ARG B CA 1
ATOM 5014 C C . ARG B 1 268 ? -12.711 36.781 9.461 1 98.38 268 ARG B C 1
ATOM 5016 O O . ARG B 1 268 ? -13.609 37.156 10.219 1 98.38 268 ARG B O 1
ATOM 5023 N N . LEU B 1 269 ? -11.812 35.875 9.797 1 98.19 269 LEU B N 1
ATOM 5024 C CA . LEU B 1 269 ? -11.82 35.25 11.117 1 98.19 269 LEU B CA 1
ATOM 5025 C C . LEU B 1 269 ? -11.516 36.281 12.203 1 98.19 269 LEU B C 1
ATOM 5027 O O . LEU B 1 269 ? -12.031 36.188 13.32 1 98.19 269 LEU B O 1
ATOM 5031 N N . LYS B 1 270 ? -10.703 37.188 11.906 1 95.69 270 LYS B N 1
ATOM 5032 C CA . LYS B 1 270 ? -10.289 38.188 12.875 1 95.69 270 LYS B CA 1
ATOM 5033 C C . LYS B 1 270 ? -11.477 39.031 13.32 1 95.69 270 LYS B C 1
ATOM 5035 O O . LYS B 1 270 ? -11.43 39.688 14.375 1 95.69 270 LYS B O 1
ATOM 5040 N N . GLU B 1 271 ? -12.492 39 12.547 1 96.81 271 GLU B N 1
ATOM 5041 C CA . GLU B 1 271 ? -13.703 39.75 12.891 1 96.81 271 GLU B CA 1
ATOM 5042 C C . GLU B 1 271 ? -14.531 39 13.93 1 96.81 271 GLU B C 1
ATOM 5044 O O . GLU B 1 271 ? -15.438 39.562 14.531 1 96.81 271 GLU B O 1
ATOM 5049 N N . ILE B 1 272 ? -14.258 37.812 14.117 1 96.94 272 ILE B N 1
ATOM 5050 C CA . ILE B 1 272 ? -14.984 36.969 15.078 1 96.94 272 ILE B CA 1
ATOM 5051 C C . ILE B 1 272 ? -14.32 37.094 16.453 1 96.94 272 ILE B C 1
ATOM 5053 O O . ILE B 1 272 ? -13.109 36.875 16.578 1 96.94 272 ILE B O 1
ATOM 5057 N N . PRO B 1 273 ? -15.055 37.406 17.469 1 95.62 273 PRO B N 1
ATOM 5058 C CA . PRO B 1 273 ? -14.445 37.531 18.797 1 95.62 273 PRO B CA 1
ATOM 5059 C C . PRO B 1 273 ? -14.07 36.156 19.406 1 95.62 273 PRO B C 1
ATOM 5061 O O . PRO B 1 273 ? -14.625 35.125 19 1 95.62 273 PRO B O 1
ATOM 5064 N N . ASN B 1 274 ? -13.102 36.125 20.344 1 95.5 274 ASN B N 1
ATOM 5065 C CA . ASN B 1 274 ? -12.75 34.969 21.172 1 95.5 274 ASN B CA 1
ATOM 5066 C C . ASN B 1 274 ? -12.227 33.812 20.328 1 95.5 274 ASN B C 1
ATOM 5068 O O . ASN B 1 274 ? -12.703 32.688 20.453 1 95.5 274 ASN B O 1
ATOM 5072 N N . ILE B 1 275 ? -11.367 34.125 19.438 1 97.12 275 ILE B N 1
ATOM 5073 C CA . ILE B 1 275 ? -10.688 33.094 18.672 1 97.12 275 ILE B CA 1
ATOM 5074 C C . ILE B 1 275 ? -9.18 33.219 18.859 1 97.12 275 ILE B C 1
ATOM 5076 O O . ILE B 1 275 ? -8.688 34.25 19.328 1 97.12 275 ILE B O 1
ATOM 5080 N N . ARG B 1 276 ? -8.445 32.188 18.594 1 96.62 276 ARG B N 1
ATOM 5081 C CA . ARG B 1 276 ? -6.988 32.188 18.531 1 96.62 276 ARG B CA 1
ATOM 5082 C C . ARG B 1 276 ? -6.504 31.453 17.281 1 96.62 276 ARG B C 1
ATOM 5084 O O . ARG B 1 276 ? -6.941 30.344 17 1 96.62 276 ARG B O 1
ATOM 5091 N N . ILE B 1 277 ? -5.707 32.156 16.562 1 97.44 277 ILE B N 1
ATOM 5092 C CA . ILE B 1 277 ? -5.039 31.484 15.445 1 97.44 277 ILE B CA 1
ATOM 5093 C C . ILE B 1 277 ? -3.834 30.703 15.961 1 97.44 277 ILE B C 1
ATOM 5095 O O . ILE B 1 277 ? -2.893 31.281 16.5 1 97.44 277 ILE B O 1
ATOM 5099 N N . ASN B 1 278 ? -3.885 29.375 15.805 1 96.69 278 ASN B N 1
ATOM 5100 C CA . ASN B 1 278 ? -2.822 28.531 16.328 1 96.69 278 ASN B CA 1
ATOM 5101 C C . ASN B 1 278 ? -1.687 28.359 15.32 1 96.69 278 ASN B C 1
ATOM 5103 O O . ASN B 1 278 ? -0.564 28.016 15.695 1 96.69 278 ASN B O 1
ATOM 5107 N N . SER B 1 279 ? -2.01 28.5 14.031 1 97.56 279 SER B N 1
ATOM 5108 C CA . SER B 1 279 ? -0.978 28.453 13 1 97.56 279 SER B CA 1
ATOM 5109 C C . SER B 1 279 ? -0.066 29.672 13.078 1 97.56 279 SER B C 1
ATOM 5111 O O . SER B 1 279 ? -0.535 30.797 13.289 1 97.56 279 SER B O 1
ATOM 5113 N N . PRO B 1 280 ? 1.203 29.453 12.906 1 97.19 280 PRO B N 1
ATOM 5114 C CA . PRO B 1 280 ? 2.084 30.609 12.883 1 97.19 280 PRO B CA 1
ATOM 5115 C C . PRO B 1 280 ? 1.902 31.469 11.625 1 97.19 280 PRO B C 1
ATOM 5117 O O . PRO B 1 280 ? 1.272 31.016 10.664 1 97.19 280 PRO B O 1
ATOM 5120 N N . GLU B 1 281 ? 2.441 32.656 11.648 1 91.88 281 GLU B N 1
ATOM 5121 C CA . GLU B 1 281 ? 2.33 33.594 10.523 1 91.88 281 GLU B CA 1
ATOM 5122 C C . GLU B 1 281 ? 2.941 33 9.258 1 91.88 281 GLU B C 1
ATOM 5124 O O . GLU B 1 281 ? 2.318 33 8.195 1 91.88 281 GLU B O 1
ATOM 5129 N N . PHE B 1 282 ? 4.152 32.406 9.43 1 90.06 282 PHE B N 1
ATOM 5130 C CA . PHE B 1 282 ? 4.805 31.766 8.289 1 90.06 282 PHE B CA 1
ATOM 5131 C C . PHE B 1 282 ? 4.574 30.266 8.305 1 90.06 282 PHE B C 1
ATOM 5133 O O . PHE B 1 282 ? 5.434 29.5 8.758 1 90.06 282 PHE B O 1
ATOM 5140 N N . SER B 1 283 ? 3.371 29.906 7.883 1 97.12 283 SER B N 1
ATOM 5141 C CA . SER B 1 283 ? 2.963 28.516 7.824 1 97.12 283 SER B CA 1
ATOM 5142 C C . SER B 1 283 ? 2.486 28.141 6.422 1 97.12 283 SER B C 1
ATOM 5144 O O . SER B 1 283 ? 2.475 28.969 5.52 1 97.12 283 SER B O 1
ATOM 5146 N N . SER B 1 284 ? 2.205 26.859 6.18 1 98.06 284 SER B N 1
ATOM 5147 C CA . SER B 1 284 ? 1.703 26.375 4.902 1 98.06 284 SER B CA 1
ATOM 5148 C C . SER B 1 284 ? 0.502 27.188 4.43 1 98.06 284 SER B C 1
ATOM 5150 O O . SER B 1 284 ? -0.419 27.453 5.207 1 98.06 284 SER B O 1
ATOM 5152 N N . PRO B 1 285 ? 0.499 27.609 3.193 1 98.06 285 PRO B N 1
ATOM 5153 C CA . PRO B 1 285 ? -0.632 28.375 2.676 1 98.06 285 PRO B CA 1
ATOM 5154 C C . PRO B 1 285 ? -1.932 27.578 2.646 1 98.06 285 PRO B C 1
ATOM 5156 O O . PRO B 1 285 ? -3.018 28.156 2.562 1 98.06 285 PRO B O 1
ATOM 5159 N N . GLY B 1 286 ? -1.832 26.297 2.723 1 97.12 286 GLY B N 1
ATOM 5160 C CA . GLY B 1 286 ? -3.016 25.453 2.58 1 97.12 286 GLY B CA 1
ATOM 5161 C C . GLY B 1 286 ? -3.648 25.094 3.908 1 97.12 286 GLY B C 1
ATOM 5162 O O . GLY B 1 286 ? -4.68 24.422 3.943 1 97.12 286 GLY B O 1
ATOM 5163 N N . LEU B 1 287 ? -3.07 25.562 5.02 1 97.44 287 LEU B N 1
ATOM 5164 C CA . LEU B 1 287 ? -3.52 25.094 6.324 1 97.44 287 LEU B CA 1
ATOM 5165 C C . LEU B 1 287 ? -3.715 26.25 7.289 1 97.44 287 LEU B C 1
ATOM 5167 O O . LEU B 1 287 ? -2.912 27.188 7.312 1 97.44 287 LEU B O 1
ATOM 5171 N N . LEU B 1 288 ? -4.789 26.188 8.055 1 97.75 288 LEU B N 1
ATOM 5172 C CA . LEU B 1 288 ? -5.066 27.141 9.117 1 97.75 288 LEU B CA 1
ATOM 5173 C C . LEU B 1 288 ? -5.742 26.453 10.305 1 97.75 288 LEU B C 1
ATOM 5175 O O . LEU B 1 288 ? -6.781 25.812 10.148 1 97.75 288 LEU B O 1
ATOM 5179 N N . ASN B 1 289 ? -5.109 26.516 11.438 1 97.38 289 ASN B N 1
ATOM 5180 C CA . ASN B 1 289 ? -5.645 25.969 12.68 1 97.38 289 ASN B CA 1
ATOM 5181 C C . ASN B 1 289 ? -6.145 27.078 13.609 1 97.38 289 ASN B C 1
ATOM 5183 O O . ASN B 1 289 ? -5.406 28.016 13.914 1 97.38 289 ASN B O 1
ATOM 5187 N N . VAL B 1 290 ? -7.387 26.969 14.039 1 97.31 290 VAL B N 1
ATOM 5188 C CA . VAL B 1 290 ? -8.008 28.047 14.805 1 97.31 290 VAL B CA 1
ATOM 5189 C C . VAL B 1 290 ? -8.758 27.469 16 1 97.31 290 VAL B C 1
ATOM 5191 O O . VAL B 1 290 ? -9.375 26.406 15.898 1 97.31 290 VAL B O 1
ATOM 5194 N N . SER B 1 291 ? -8.656 28.141 17.109 1 96.31 291 SER B N 1
ATOM 5195 C CA . SER B 1 291 ? -9.43 27.812 18.297 1 96.31 291 SER B CA 1
ATOM 5196 C C . SER B 1 291 ? -10.578 28.781 18.5 1 96.31 291 SER B C 1
ATOM 5198 O O . SER B 1 291 ? -10.391 30 18.406 1 96.31 291 SER B O 1
ATOM 5200 N N . PHE B 1 292 ? -11.711 28.25 18.766 1 95.94 292 PHE B N 1
ATOM 5201 C CA . PHE B 1 292 ? -12.891 29.031 19.109 1 95.94 292 PHE B CA 1
ATOM 5202 C C . PHE B 1 292 ? -13.242 28.859 20.578 1 95.94 292 PHE B C 1
ATOM 5204 O O . PHE B 1 292 ? -13.773 27.812 20.969 1 95.94 292 PHE B O 1
ATOM 5211 N N . ILE B 1 293 ? -13.039 29.922 21.297 1 94.19 293 ILE B N 1
ATOM 5212 C CA . ILE B 1 293 ? -13.242 29.859 22.734 1 94.19 293 ILE B CA 1
ATOM 5213 C C . ILE B 1 293 ? -14.727 29.703 23.047 1 94.19 293 ILE B C 1
ATOM 5215 O O . ILE B 1 293 ? -15.57 30.375 22.438 1 94.19 293 ILE B O 1
ATOM 5219 N N . GLY B 1 294 ? -14.992 28.797 23.969 1 91.75 294 GLY B N 1
ATOM 5220 C CA . GLY B 1 294 ? -16.359 28.625 24.406 1 91.75 294 GLY B CA 1
ATOM 5221 C C . GLY B 1 294 ? -17.141 27.656 23.531 1 91.75 294 GLY B C 1
ATOM 5222 O O . GLY B 1 294 ? -18.375 27.547 23.672 1 91.75 294 GLY B O 1
ATOM 5223 N N . ALA B 1 295 ? -16.531 27.078 22.641 1 92.44 295 ALA B N 1
ATOM 5224 C CA . ALA B 1 295 ? -17.188 26.125 21.75 1 92.44 295 ALA B CA 1
ATOM 5225 C C . ALA B 1 295 ? -16.375 24.828 21.656 1 92.44 295 ALA B C 1
ATOM 5227 O O . ALA B 1 295 ? -15.172 24.828 21.938 1 92.44 295 ALA B O 1
ATOM 5228 N N . ARG B 1 296 ? -17.078 23.797 21.359 1 91.62 296 ARG B N 1
ATOM 5229 C CA . ARG B 1 296 ? -16.422 22.531 21.062 1 91.62 296 ARG B CA 1
ATOM 5230 C C . ARG B 1 296 ? -16.234 22.328 19.562 1 91.62 296 ARG B C 1
ATOM 5232 O O . ARG B 1 296 ? -17.172 22.531 18.797 1 91.62 296 ARG B O 1
ATOM 5239 N N . GLY B 1 297 ? -15.039 21.984 19.172 1 93.25 297 GLY B N 1
ATOM 5240 C CA . GLY B 1 297 ? -14.719 21.797 17.766 1 93.25 297 GLY B CA 1
ATOM 5241 C C . GLY B 1 297 ? -15.648 20.828 17.078 1 93.25 297 GLY B C 1
ATOM 5242 O O . GLY B 1 297 ? -16.047 21.047 15.93 1 93.25 297 GLY B O 1
ATOM 5243 N N . GLU B 1 298 ? -16.016 19.766 17.75 1 92.81 298 GLU B N 1
ATOM 5244 C CA . GLU B 1 298 ? -16.875 18.734 17.188 1 92.81 298 GLU B CA 1
ATOM 5245 C C . GLU B 1 298 ? -18.266 19.281 16.875 1 92.81 298 GLU B C 1
ATOM 5247 O O . GLU B 1 298 ? -18.891 18.891 15.883 1 92.81 298 GLU B O 1
ATOM 5252 N N . ILE B 1 299 ? -18.766 20.094 17.719 1 94.25 299 ILE B N 1
ATOM 5253 C CA . ILE B 1 299 ? -20.078 20.688 17.516 1 94.25 299 ILE B CA 1
ATOM 5254 C C . ILE B 1 299 ? -20.047 21.609 16.297 1 94.25 299 ILE B C 1
ATOM 5256 O O . ILE B 1 299 ? -20.938 21.562 15.445 1 94.25 299 ILE B O 1
ATOM 5260 N N . ILE B 1 300 ? -18.984 22.422 16.25 1 96.19 300 ILE B N 1
ATOM 5261 C CA . ILE B 1 300 ? -18.812 23.312 15.102 1 96.19 300 ILE B CA 1
ATOM 5262 C C . ILE B 1 300 ? -18.75 22.5 13.812 1 96.19 300 ILE B C 1
ATOM 5264 O O . ILE B 1 300 ? -19.469 22.781 12.852 1 96.19 300 ILE B O 1
ATOM 5268 N N . MET B 1 301 ? -17.891 21.469 13.789 1 96.38 301 MET B N 1
ATOM 5269 C CA . MET B 1 301 ? -17.656 20.641 12.609 1 96.38 301 MET B CA 1
ATOM 5270 C C . MET B 1 301 ? -18.953 19.969 12.164 1 96.38 301 MET B C 1
ATOM 5272 O O . MET B 1 301 ? -19.266 19.938 10.977 1 96.38 301 MET B O 1
ATOM 5276 N N . ASN B 1 302 ? -19.734 19.422 13.109 1 96.12 302 ASN B N 1
ATOM 5277 C CA . ASN B 1 302 ? -20.969 18.719 12.781 1 96.12 302 ASN B CA 1
ATOM 5278 C C . ASN B 1 302 ? -22 19.672 12.18 1 96.12 302 ASN B C 1
ATOM 5280 O O . ASN B 1 302 ? -22.688 19.312 11.219 1 96.12 302 ASN B O 1
ATOM 5284 N N . TYR B 1 303 ? -22.141 20.781 12.789 1 97.06 303 TYR B N 1
ATOM 5285 C CA . TYR B 1 303 ? -23.062 21.766 12.234 1 97.06 303 TYR B CA 1
ATOM 5286 C C . TYR B 1 303 ? -22.656 22.141 10.812 1 97.06 303 TYR B C 1
ATOM 5288 O O . TYR B 1 303 ? -23.5 22.125 9.906 1 97.06 303 TYR B O 1
ATOM 5296 N N . LEU B 1 304 ? -21.406 22.484 10.641 1 98.12 304 LEU B N 1
ATOM 5297 C CA . LEU B 1 304 ? -20.922 22.859 9.312 1 98.12 304 LEU B CA 1
ATOM 5298 C C . LEU B 1 304 ? -21.125 21.734 8.312 1 98.12 304 LEU B C 1
ATOM 5300 O O . LEU B 1 304 ? -21.516 21.984 7.168 1 98.12 304 LEU B O 1
ATOM 5304 N N . SER B 1 305 ? -20.859 20.578 8.797 1 97.88 305 SER B N 1
ATOM 5305 C CA . SER B 1 305 ? -21.062 19.406 7.957 1 97.88 305 SER B CA 1
ATOM 5306 C C . SER B 1 305 ? -22.516 19.328 7.465 1 97.88 305 SER B C 1
ATOM 5308 O O . SER B 1 305 ? -22.75 18.984 6.305 1 97.88 305 SER B O 1
ATOM 5310 N N . SER B 1 306 ? -23.484 19.578 8.312 1 97.44 306 SER B N 1
ATOM 5311 C CA . SER B 1 306 ? -24.891 19.562 7.945 1 97.44 306 SER B CA 1
ATOM 5312 C C . SER B 1 306 ? -25.219 20.641 6.93 1 97.44 306 SER B C 1
ATOM 5314 O O . SER B 1 306 ? -26.25 20.578 6.246 1 97.44 306 SER B O 1
ATOM 5316 N N . MET B 1 307 ? -24.375 21.656 6.84 1 97.88 307 MET B N 1
ATOM 5317 C CA . MET B 1 307 ? -24.531 22.734 5.863 1 97.88 307 MET B CA 1
ATOM 5318 C C . MET B 1 307 ? -23.688 22.469 4.625 1 97.88 307 MET B C 1
ATOM 5320 O O . MET B 1 307 ? -23.453 23.375 3.82 1 97.88 307 MET B O 1
ATOM 5324 N N . ASN B 1 308 ? -23.062 21.266 4.5 1 98 308 ASN B N 1
ATOM 5325 C CA . ASN B 1 308 ? -22.234 20.828 3.389 1 98 308 ASN B CA 1
ATOM 5326 C C . ASN B 1 308 ? -20.906 21.594 3.348 1 98 308 ASN B C 1
ATOM 5328 O O . ASN B 1 308 ? -20.391 21.891 2.27 1 98 308 ASN B O 1
ATOM 5332 N N . ILE B 1 309 ? -20.438 22.016 4.488 1 98.62 309 ILE B N 1
ATOM 5333 C CA . ILE B 1 309 ? -19.109 22.578 4.676 1 98.62 309 ILE B CA 1
ATOM 5334 C C . ILE B 1 309 ? -18.25 21.625 5.504 1 98.62 309 ILE B C 1
ATOM 5336 O O . ILE B 1 309 ? -18.594 21.312 6.648 1 98.62 309 ILE B O 1
ATOM 5340 N N . TYR B 1 310 ? -17.156 21.203 4.961 1 98.31 310 TYR B N 1
ATOM 5341 C CA . TYR B 1 310 ? -16.406 20.109 5.562 1 98.31 310 TYR B CA 1
ATOM 5342 C C . TYR B 1 310 ? -15.055 20.578 6.07 1 98.31 310 TYR B C 1
ATOM 5344 O O . TYR B 1 310 ? -14.219 21.031 5.289 1 98.31 310 TYR B O 1
ATOM 5352 N N . VAL B 1 311 ? -14.867 20.531 7.34 1 97.94 311 VAL B N 1
ATOM 5353 C CA . VAL B 1 311 ? -13.633 20.891 8.031 1 97.94 311 VAL B CA 1
ATOM 5354 C C . VAL B 1 311 ? -13.188 19.734 8.938 1 97.94 311 VAL B C 1
ATOM 5356 O O . VAL B 1 311 ? -13.859 18.703 9.008 1 97.94 311 VAL B O 1
ATOM 5359 N N . SER B 1 312 ? -12.031 19.891 9.469 1 95.25 312 SER B N 1
ATOM 5360 C CA . SER B 1 312 ? -11.555 18.875 10.391 1 95.25 312 SER B CA 1
ATOM 5361 C C . SER B 1 312 ? -11.352 19.438 11.789 1 95.25 312 SER B C 1
ATOM 5363 O O . SER B 1 312 ? -11.289 20.656 11.969 1 95.25 312 SER B O 1
ATOM 5365 N N . THR B 1 313 ? -11.414 18.578 12.68 1 87.31 313 THR B N 1
ATOM 5366 C CA . THR B 1 313 ? -11.125 18.969 14.055 1 87.31 313 THR B CA 1
ATOM 5367 C C . THR B 1 313 ? -9.812 18.359 14.531 1 87.31 313 THR B C 1
ATOM 5369 O O . THR B 1 313 ? -9.383 17.328 14.008 1 87.31 313 THR B O 1
ATOM 5372 N N . GLY B 1 314 ? -8.773 19.156 14.797 1 62.69 314 GLY B N 1
ATOM 5373 C CA . GLY B 1 314 ? -7.539 18.625 15.352 1 62.69 314 GLY B CA 1
ATOM 5374 C C . GLY B 1 314 ? -7.75 17.422 16.234 1 62.69 314 GLY B C 1
ATOM 5375 O O . GLY B 1 314 ? -6.793 16.734 16.594 1 62.69 314 GLY B O 1
ATOM 5376 N N . SER B 1 315 ? -8.797 17.438 17.062 1 47.97 315 SER B N 1
ATOM 5377 C CA . SER B 1 315 ? -9.156 16.484 18.109 1 47.97 315 SER B CA 1
ATOM 5378 C C . SER B 1 315 ? -9.977 15.328 17.547 1 47.97 315 SER B C 1
ATOM 5380 O O . SER B 1 315 ? -11 15.547 16.891 1 47.97 315 SER B O 1
ATOM 5382 N N . ALA B 1 316 ? -9.297 14.367 16.922 1 39.22 316 ALA B N 1
ATOM 5383 C CA . ALA B 1 316 ? -10.172 13.25 16.578 1 39.22 316 ALA B CA 1
ATOM 5384 C C . ALA B 1 316 ? -11.344 13.148 17.547 1 39.22 316 ALA B C 1
ATOM 5386 O O . ALA B 1 316 ? -11.266 13.625 18.688 1 39.22 316 ALA B O 1
ATOM 5387 N N . CYS B 1 317 ? -12.438 12.711 16.938 1 37.16 317 CYS B N 1
ATOM 5388 C CA . CYS B 1 317 ? -13.836 12.57 17.328 1 37.16 317 CYS B CA 1
ATOM 5389 C C . CYS B 1 317 ? -13.938 12.133 18.797 1 37.16 317 CYS B C 1
ATOM 5391 O O . CYS B 1 317 ? -15.039 12.055 19.344 1 37.16 317 CYS B O 1
ATOM 5393 N N . SER B 1 318 ? -13.289 10.977 19.156 1 36.12 318 SER B N 1
ATOM 5394 C CA . SER B 1 318 ? -14.102 10.367 20.203 1 36.12 318 SER B CA 1
ATOM 5395 C C . SER B 1 318 ? -14.086 11.211 21.484 1 36.12 318 SER B C 1
ATOM 5397 O O . SER B 1 318 ? -13.047 11.742 21.875 1 36.12 318 SER B O 1
ATOM 5399 N N . VAL B 1 319 ? -15.312 11.898 21.906 1 38.94 319 VAL B N 1
ATOM 5400 C CA . VAL B 1 319 ? -15.594 12.391 23.25 1 38.94 319 VAL B CA 1
ATOM 5401 C C . VAL B 1 319 ? -14.516 11.891 24.219 1 38.94 319 VAL B C 1
ATOM 5403 O O . VAL B 1 319 ? -14.117 12.609 25.141 1 38.94 319 VAL B O 1
ATOM 5406 N N . LYS B 1 320 ? -14.039 10.711 23.891 1 47.25 320 LYS B N 1
ATOM 5407 C CA . LYS B 1 320 ? -13.133 10.008 24.797 1 47.25 320 LYS B CA 1
ATOM 5408 C C . LYS B 1 320 ? -11.688 10.445 24.578 1 47.25 320 LYS B C 1
ATOM 5410 O O . LYS B 1 320 ? -10.812 10.133 25.391 1 47.25 320 LYS B O 1
ATOM 5415 N N . LYS B 1 321 ? -11.43 11.234 23.625 1 57.03 321 LYS B N 1
ATOM 5416 C CA . LYS B 1 321 ? -9.984 11.234 23.453 1 57.03 321 LYS B CA 1
ATOM 5417 C C . LYS B 1 321 ? -9.398 12.609 23.734 1 57.03 321 LYS B C 1
ATOM 5419 O O . LYS B 1 321 ? -8.18 12.758 23.891 1 57.03 321 LYS B O 1
ATOM 5424 N N . GLY B 1 322 ? -10.039 13.562 23.953 1 67.06 322 GLY B N 1
ATOM 5425 C CA . GLY B 1 322 ? -9.422 14.828 24.297 1 67.06 322 GLY B CA 1
ATOM 5426 C C . GLY B 1 322 ? -8.719 15.5 23.141 1 67.06 322 GLY B C 1
ATOM 5427 O O . GLY B 1 322 ? -8.969 15.156 21.969 1 67.06 322 GLY B O 1
ATOM 5428 N N . PRO B 1 323 ? -7.844 16.594 23.469 1 77.56 323 PRO B N 1
ATOM 5429 C CA . PRO B 1 323 ? -7.102 17.312 22.422 1 77.56 323 PRO B CA 1
ATOM 5430 C C . PRO B 1 323 ? -6.09 16.422 21.703 1 77.56 323 PRO B C 1
ATOM 5432 O O . PRO B 1 323 ? -5.66 15.406 22.25 1 77.56 323 PRO B O 1
ATOM 5435 N N . SER B 1 324 ? -5.84 16.828 20.516 1 85.75 324 SER B N 1
ATOM 5436 C CA . SER B 1 324 ? -4.844 16.094 19.75 1 85.75 324 SER B CA 1
ATOM 5437 C C . SER B 1 324 ? -3.471 16.156 20.406 1 85.75 324 SER B C 1
ATOM 5439 O O . SER B 1 324 ? -3.219 17.047 21.234 1 85.75 324 SER B O 1
ATOM 5441 N N . SER B 1 325 ? -2.652 15.227 20.047 1 87.81 325 SER B N 1
ATOM 5442 C CA . SER B 1 325 ? -1.292 15.188 20.578 1 87.81 325 SER B CA 1
ATOM 5443 C C . SER B 1 325 ? -0.501 16.422 20.172 1 87.81 325 SER B C 1
ATOM 5445 O O . SER B 1 325 ? 0.363 16.891 20.906 1 87.81 325 SER B O 1
ATOM 5447 N N . VAL B 1 326 ? -0.791 16.984 19.016 1 93.69 326 VAL B N 1
ATOM 5448 C CA . VAL B 1 326 ? -0.109 18.172 18.516 1 93.69 326 VAL B CA 1
ATOM 5449 C C . VAL B 1 326 ? -0.478 19.375 19.375 1 93.69 326 VAL B C 1
ATOM 5451 O O . VAL B 1 326 ? 0.4 20.109 19.844 1 93.69 326 VAL B O 1
ATOM 5454 N N . ILE B 1 327 ? -1.731 19.516 19.672 1 92.81 327 ILE B N 1
ATOM 5455 C CA . ILE B 1 327 ? -2.244 20.625 20.453 1 92.81 327 ILE B CA 1
ATOM 5456 C C . ILE B 1 327 ? -1.712 20.531 21.891 1 92.81 327 ILE B C 1
ATOM 5458 O O . ILE B 1 327 ? -1.332 21.547 22.484 1 92.81 327 ILE B O 1
ATOM 5462 N N . LYS B 1 328 ? -1.669 19.312 22.359 1 91.81 328 LYS B N 1
ATOM 5463 C CA . LYS B 1 328 ? -1.099 19.094 23.688 1 91.81 328 LYS B CA 1
ATOM 5464 C C . LYS B 1 328 ? 0.384 19.453 23.719 1 91.81 328 LYS B C 1
ATOM 5466 O O . LYS B 1 328 ? 0.857 20.078 24.656 1 91.81 328 LYS B O 1
ATOM 5471 N N . ALA B 1 329 ? 1.054 19.125 22.688 1 93.94 329 ALA B N 1
ATOM 5472 C CA . ALA B 1 329 ? 2.504 19.281 22.625 1 93.94 329 ALA B CA 1
ATOM 5473 C C . ALA B 1 329 ? 2.893 20.75 22.578 1 93.94 329 ALA B C 1
ATOM 5475 O O . ALA B 1 329 ? 3.949 21.141 23.094 1 93.94 329 ALA B O 1
ATOM 5476 N N . ILE B 1 330 ? 2.033 21.578 22.031 1 95.19 330 ILE B N 1
ATOM 5477 C CA . ILE B 1 330 ? 2.391 22.984 21.906 1 95.19 330 ILE B CA 1
ATOM 5478 C C . ILE B 1 330 ? 1.917 23.75 23.141 1 95.19 330 ILE B C 1
ATOM 5480 O O . ILE B 1 330 ? 2.076 24.969 23.219 1 95.19 330 ILE B O 1
ATOM 5484 N N . GLY B 1 331 ? 1.224 23.109 24.031 1 94.12 331 GLY B N 1
ATOM 5485 C CA . GLY B 1 331 ? 0.859 23.688 25.312 1 94.12 331 GLY B CA 1
ATOM 5486 C C . GLY B 1 331 ? -0.312 24.641 25.234 1 94.12 331 GLY B C 1
ATOM 5487 O O . GLY B 1 331 ? -0.36 25.641 25.953 1 94.12 331 GLY B O 1
ATOM 5488 N N . LEU B 1 332 ? -1.116 24.391 24.312 1 92 332 LEU B N 1
ATOM 5489 C CA . LEU B 1 332 ? -2.287 25.25 24.188 1 92 332 LEU B CA 1
ATOM 5490 C C . LEU B 1 332 ? -3.139 25.203 25.453 1 92 332 LEU B C 1
ATOM 5492 O O . LEU B 1 332 ? -3.408 24.109 25.969 1 92 332 LEU B O 1
ATOM 5496 N N . GLU B 1 333 ? -3.562 26.328 25.922 1 92.12 333 GLU B N 1
ATOM 5497 C CA . GLU B 1 333 ? -4.402 26.391 27.109 1 92.12 333 GLU B CA 1
ATOM 5498 C C . GLU B 1 333 ? -5.723 25.656 26.891 1 92.12 333 GLU B C 1
ATOM 5500 O O . GLU B 1 333 ? -6.23 25.609 25.766 1 92.12 333 GLU B O 1
ATOM 5505 N N . ASP B 1 334 ? -6.266 25.203 27.875 1 88.5 334 ASP B N 1
ATOM 5506 C CA . ASP B 1 334 ? -7.48 24.391 27.859 1 88.5 334 ASP B CA 1
ATOM 5507 C C . ASP B 1 334 ? -8.633 25.141 27.188 1 88.5 334 ASP B C 1
ATOM 5509 O O . ASP B 1 334 ? -9.422 24.562 26.453 1 88.5 334 ASP B O 1
ATOM 5513 N N . LYS B 1 335 ? -8.656 26.422 27.516 1 90.06 335 LYS B N 1
ATOM 5514 C CA . LYS B 1 335 ? -9.773 27.203 27 1 90.06 335 LYS B CA 1
ATOM 5515 C C . LYS B 1 335 ? -9.75 27.25 25.469 1 90.06 335 LYS B C 1
ATOM 5517 O O . LYS B 1 335 ? -10.781 27.5 24.828 1 90.06 335 LYS B O 1
ATOM 5522 N N . TYR B 1 336 ? -8.57 27 24.922 1 91 336 TYR B N 1
ATOM 5523 C CA . TYR B 1 336 ? -8.422 27.031 23.469 1 91 336 TYR B CA 1
ATOM 5524 C C . TYR B 1 336 ? -8.508 25.625 22.875 1 91 336 TYR B C 1
ATOM 5526 O O . TYR B 1 336 ? -8.797 25.453 21.688 1 91 336 TYR B O 1
ATOM 5534 N N . SER B 1 337 ? -8.297 24.578 23.641 1 90.81 337 SER B N 1
ATOM 5535 C CA . SER B 1 337 ? -8.023 23.234 23.141 1 90.81 337 SER B CA 1
ATOM 5536 C C . SER B 1 337 ? -9.305 22.516 22.734 1 90.81 337 SER B C 1
ATOM 5538 O O . SER B 1 337 ? -9.289 21.641 21.875 1 90.81 337 SER B O 1
ATOM 5540 N N . SER B 1 338 ? -10.406 22.922 23.281 1 89.5 338 SER B N 1
ATOM 5541 C CA . SER B 1 338 ? -11.656 22.219 23.031 1 89.5 338 SER B CA 1
ATOM 5542 C C . SER B 1 338 ? -12.289 22.672 21.719 1 89.5 338 SER B C 1
ATOM 5544 O O . SER B 1 338 ? -13.07 21.922 21.109 1 89.5 338 SER B O 1
ATOM 5546 N N . GLY B 1 339 ? -11.984 23.859 21.328 1 93.56 339 GLY B N 1
ATOM 5547 C CA . GLY B 1 339 ? -12.648 24.422 20.172 1 93.56 339 GLY B CA 1
ATOM 5548 C C . GLY B 1 339 ? -11.742 24.531 18.953 1 93.56 339 GLY B C 1
ATOM 5549 O O . GLY B 1 339 ? -11.812 25.5 18.203 1 93.56 339 GLY B O 1
ATOM 5550 N N . VAL B 1 340 ? -10.852 23.562 18.75 1 95.44 340 VAL B N 1
ATOM 5551 C CA . VAL B 1 340 ? -9.867 23.625 17.672 1 95.44 340 VAL B CA 1
ATOM 5552 C C . VAL B 1 340 ? -10.492 23.125 16.375 1 95.44 340 VAL B C 1
ATOM 5554 O O . VAL B 1 340 ? -11.094 22.047 16.344 1 95.44 340 VAL B O 1
ATOM 5557 N N . ILE B 1 341 ? -10.383 23.891 15.273 1 96.44 341 ILE B N 1
ATOM 5558 C CA . ILE B 1 341 ? -10.781 23.531 13.914 1 96.44 341 ILE B CA 1
ATOM 5559 C C . ILE B 1 341 ? -9.594 23.703 12.969 1 96.44 341 ILE B C 1
ATOM 5561 O O . ILE B 1 341 ? -8.883 24.719 13.039 1 96.44 341 ILE B O 1
ATOM 5565 N N . ARG B 1 342 ? -9.367 22.719 12.203 1 97.19 342 ARG B N 1
ATOM 5566 C CA . ARG B 1 342 ? -8.375 22.828 11.133 1 97.19 342 ARG B CA 1
ATOM 5567 C C . ARG B 1 342 ? -9.055 23.078 9.789 1 97.19 342 ARG B C 1
ATOM 5569 O O . ARG B 1 342 ? -9.914 22.297 9.367 1 97.19 342 ARG B O 1
ATOM 5576 N N . LEU B 1 343 ? -8.695 24.141 9.211 1 98.19 343 LEU B N 1
ATOM 5577 C CA . LEU B 1 343 ? -9.086 24.453 7.844 1 98.19 343 LEU B CA 1
ATOM 5578 C C . LEU B 1 343 ? -7.957 24.141 6.871 1 98.19 343 LEU B C 1
ATOM 5580 O O . LEU B 1 343 ? -6.801 24.5 7.109 1 98.19 343 LEU B O 1
ATOM 5584 N N . SER B 1 344 ? -8.266 23.438 5.867 1 98.38 344 SER B N 1
ATOM 5585 C CA . SER B 1 344 ? -7.301 23.203 4.801 1 98.38 344 SER B CA 1
ATOM 5586 C C . SER B 1 344 ? -7.891 23.531 3.436 1 98.38 344 SER B C 1
ATOM 5588 O O . SER B 1 344 ? -8.93 23 3.049 1 98.38 344 SER B O 1
ATOM 5590 N N . PHE B 1 345 ? -7.199 24.375 2.764 1 98.38 345 PHE B N 1
ATOM 5591 C CA . PHE B 1 345 ? -7.668 24.953 1.51 1 98.38 345 PHE B CA 1
ATOM 5592 C C . PHE B 1 345 ? -7.133 24.156 0.319 1 98.38 345 PHE B C 1
ATOM 5594 O O . PHE B 1 345 ? -6.164 23.406 0.45 1 98.38 345 PHE B O 1
ATOM 5601 N N . GLY B 1 346 ? -7.848 24.281 -0.796 1 97.62 346 GLY B N 1
ATOM 5602 C CA . GLY B 1 346 ? -7.426 23.625 -2.029 1 97.62 346 GLY B CA 1
ATOM 5603 C C . GLY B 1 346 ? -7.609 24.5 -3.254 1 97.62 346 GLY B C 1
ATOM 5604 O O . GLY B 1 346 ? -8.07 25.641 -3.148 1 97.62 346 GLY B O 1
ATOM 5605 N N . ARG B 1 347 ? -7.258 23.969 -4.344 1 96.88 347 ARG B N 1
ATOM 5606 C CA . ARG B 1 347 ? -7.215 24.672 -5.617 1 96.88 347 ARG B CA 1
ATOM 5607 C C . ARG B 1 347 ? -8.602 25.172 -6.016 1 96.88 347 ARG B C 1
ATOM 5609 O O . ARG B 1 347 ? -8.727 26.172 -6.727 1 96.88 347 ARG B O 1
ATOM 5616 N N . TYR B 1 348 ? -9.656 24.578 -5.477 1 96.81 348 TYR B N 1
ATOM 5617 C CA . TYR B 1 348 ? -10.992 24.875 -5.965 1 96.81 348 TYR B CA 1
ATOM 5618 C C . TYR B 1 348 ? -11.742 25.797 -5 1 96.81 348 TYR B C 1
ATOM 5620 O O . TYR B 1 348 ? -12.867 26.203 -5.277 1 96.81 348 TYR B O 1
ATOM 5628 N N . ASN B 1 349 ? -11.156 26.094 -3.848 1 98.56 349 ASN B N 1
ATOM 5629 C CA . ASN B 1 349 ? -11.805 27 -2.9 1 98.56 349 ASN B CA 1
ATOM 5630 C C . ASN B 1 349 ? -11.797 28.438 -3.4 1 98.56 349 ASN B C 1
ATOM 5632 O O . ASN B 1 349 ? -10.812 28.891 -3.996 1 98.56 349 ASN B O 1
ATOM 5636 N N . THR B 1 350 ? -12.898 29.141 -3.154 1 98.44 350 THR B N 1
ATOM 5637 C CA . THR B 1 350 ? -13.039 30.531 -3.568 1 98.44 350 THR B CA 1
ATOM 5638 C C . THR B 1 350 ? -13.328 31.422 -2.369 1 98.44 350 THR B C 1
ATOM 5640 O O . THR B 1 350 ? -13.617 30.938 -1.275 1 98.44 350 THR B O 1
ATOM 5643 N N . LYS B 1 351 ? -13.203 32.75 -2.602 1 98.62 351 LYS B N 1
ATOM 5644 C CA . LYS B 1 351 ? -13.562 33.688 -1.553 1 98.62 351 LYS B CA 1
ATOM 5645 C C . LYS B 1 351 ? -15.039 33.594 -1.196 1 98.62 351 LYS B C 1
ATOM 5647 O O . LYS B 1 351 ? -15.422 33.781 -0.039 1 98.62 351 LYS B O 1
ATOM 5652 N N . GLU B 1 352 ? -15.859 33.219 -2.225 1 98.5 352 GLU B N 1
ATOM 5653 C CA . GLU B 1 352 ? -17.281 33.031 -1.972 1 98.5 352 GLU B CA 1
ATOM 5654 C C . GLU B 1 352 ? -17.5 31.844 -1.031 1 98.5 352 GLU B C 1
ATOM 5656 O O . GLU B 1 352 ? -18.391 31.891 -0.173 1 98.5 352 GLU B O 1
ATOM 5661 N N . ASP B 1 353 ? -16.719 30.766 -1.266 1 98.69 353 ASP B N 1
ATOM 5662 C CA . ASP B 1 353 ? -16.766 29.641 -0.343 1 98.69 353 ASP B CA 1
ATOM 5663 C C . ASP B 1 353 ? -16.469 30.094 1.087 1 98.69 353 ASP B C 1
ATOM 5665 O O . ASP B 1 353 ? -17.156 29.672 2.027 1 98.69 353 ASP B O 1
ATOM 5669 N N . ILE B 1 354 ? -15.477 30.953 1.247 1 98.75 354 ILE B N 1
ATOM 5670 C CA . ILE B 1 354 ? -15.047 31.422 2.561 1 98.75 354 ILE B CA 1
ATOM 5671 C C . ILE B 1 354 ? -16.141 32.281 3.184 1 98.75 354 ILE B C 1
ATOM 5673 O O . ILE B 1 354 ? -16.422 32.156 4.383 1 98.75 354 ILE B O 1
ATOM 5677 N N . ASP B 1 355 ? -16.766 33.094 2.379 1 98.56 355 ASP B N 1
ATOM 5678 C CA . ASP B 1 355 ? -17.859 33.938 2.885 1 98.56 355 ASP B CA 1
ATOM 5679 C C . ASP B 1 355 ? -18.969 33.062 3.465 1 98.56 355 ASP B C 1
ATOM 5681 O O . ASP B 1 355 ? -19.484 33.344 4.547 1 98.56 355 ASP B O 1
ATOM 5685 N N . GLU B 1 356 ? -19.344 32.062 2.666 1 98.62 356 GLU B N 1
ATOM 5686 C CA . GLU B 1 356 ? -20.391 31.156 3.141 1 98.62 356 GLU B CA 1
ATOM 5687 C C . GLU B 1 356 ? -19.953 30.438 4.406 1 98.62 356 GLU B C 1
ATOM 5689 O O . GLU B 1 356 ? -20.75 30.266 5.336 1 98.62 356 GLU B O 1
ATOM 5694 N N . PHE B 1 357 ? -18.734 30 4.473 1 98.62 357 PHE B N 1
ATOM 5695 C CA . PHE B 1 357 ? -18.172 29.359 5.66 1 98.62 357 PHE B CA 1
ATOM 5696 C C . PHE B 1 357 ? -18.281 30.281 6.871 1 98.62 357 PHE B C 1
ATOM 5698 O O . PHE B 1 357 ? -18.766 29.875 7.926 1 98.62 357 PHE B O 1
ATOM 5705 N N . ILE B 1 358 ? -17.859 31.531 6.727 1 98.69 358 ILE B N 1
ATOM 5706 C CA . ILE B 1 358 ? -17.859 32.5 7.816 1 98.69 358 ILE B CA 1
ATOM 5707 C C . ILE B 1 358 ? -19.281 32.75 8.281 1 98.69 358 ILE B C 1
ATOM 5709 O O . ILE B 1 358 ? -19.547 32.844 9.484 1 98.69 358 ILE B O 1
ATOM 5713 N N . THR B 1 359 ? -20.172 32.844 7.332 1 98.38 359 THR B N 1
ATOM 5714 C CA . THR B 1 359 ? -21.578 33.062 7.656 1 98.38 359 THR B CA 1
ATOM 5715 C C . THR B 1 359 ? -22.109 31.953 8.547 1 98.38 359 THR B C 1
ATOM 5717 O O . THR B 1 359 ? -22.703 32.219 9.602 1 98.38 359 THR B O 1
ATOM 5720 N N . GLN B 1 360 ? -21.906 30.734 8.109 1 98.31 360 GLN B N 1
ATOM 5721 C CA . GLN B 1 360 ? -22.406 29.578 8.867 1 98.31 360 GLN B CA 1
ATOM 5722 C C . GLN B 1 360 ? -21.672 29.438 10.195 1 98.31 360 GLN B C 1
ATOM 5724 O O . GLN B 1 360 ? -22.266 29.031 11.195 1 98.31 360 GLN B O 1
ATOM 5729 N N . LEU B 1 361 ? -20.391 29.75 10.195 1 98.38 361 LEU B N 1
ATOM 5730 C CA . LEU B 1 361 ? -19.594 29.734 11.43 1 98.38 361 LEU B CA 1
ATOM 5731 C C . LEU B 1 361 ? -20.172 30.703 12.453 1 98.38 361 LEU B C 1
ATOM 5733 O O . LEU B 1 361 ? -20.297 30.359 13.633 1 98.38 361 LEU B O 1
ATOM 5737 N N . ASN B 1 362 ? -20.484 31.875 12.016 1 97.75 362 ASN B N 1
ATOM 5738 C CA . ASN B 1 362 ? -21.062 32.875 12.906 1 97.75 362 ASN B CA 1
ATOM 5739 C C . ASN B 1 362 ? -22.391 32.375 13.5 1 97.75 362 ASN B C 1
ATOM 5741 O O . ASN B 1 362 ? -22.672 32.625 14.68 1 97.75 362 ASN B O 1
ATOM 5745 N N . ILE B 1 363 ? -23.141 31.75 12.68 1 97.69 363 ILE B N 1
ATOM 5746 C CA . ILE B 1 363 ? -24.438 31.25 13.117 1 97.69 363 ILE B CA 1
ATOM 5747 C C . ILE B 1 363 ? -24.25 30.219 14.227 1 97.69 363 ILE B C 1
ATOM 5749 O O . ILE B 1 363 ? -24.828 30.328 15.305 1 97.69 363 ILE B O 1
ATOM 5753 N N . VAL B 1 364 ? -23.391 29.25 14.008 1 97.38 364 VAL B N 1
ATOM 5754 C CA . VAL B 1 364 ? -23.219 28.172 14.977 1 97.38 364 VAL B CA 1
ATOM 5755 C C . VAL B 1 364 ? -22.562 28.703 16.234 1 97.38 364 VAL B C 1
ATOM 5757 O O . VAL B 1 364 ? -22.906 28.297 17.359 1 97.38 364 VAL B O 1
ATOM 5760 N N . LEU B 1 365 ? -21.578 29.578 16.109 1 96.94 365 LEU B N 1
ATOM 5761 C CA . LEU B 1 365 ? -20.938 30.172 17.281 1 96.94 365 LEU B CA 1
ATOM 5762 C C . LEU B 1 365 ? -21.953 30.969 18.109 1 96.94 365 LEU B C 1
ATOM 5764 O O . LEU B 1 365 ? -21.906 30.953 19.344 1 96.94 365 LEU B O 1
ATOM 5768 N N . GLY B 1 366 ? -22.781 31.672 17.422 1 95.44 366 GLY B N 1
ATOM 5769 C CA . GLY B 1 366 ? -23.844 32.375 18.125 1 95.44 366 GLY B CA 1
ATOM 5770 C C . GLY B 1 366 ? -24.75 31.469 18.922 1 95.44 366 GLY B C 1
ATOM 5771 O O . GLY B 1 366 ? -25.125 31.797 20.047 1 95.44 366 GLY B O 1
ATOM 5772 N N . MET B 1 367 ? -25.078 30.344 18.344 1 94.75 367 MET B N 1
ATOM 5773 C CA . MET B 1 367 ? -25.938 29.359 19 1 94.75 367 MET B CA 1
ATOM 5774 C C . MET B 1 367 ? -25.266 28.781 20.234 1 94.75 367 MET B C 1
ATOM 5776 O O . MET B 1 367 ? -25.891 28.609 21.281 1 94.75 367 MET B O 1
ATOM 5780 N N . ILE B 1 368 ? -23.984 28.453 20.125 1 92.62 368 ILE B N 1
ATOM 5781 C CA . ILE B 1 368 ? -23.234 27.781 21.172 1 92.62 368 ILE B CA 1
ATOM 5782 C C . ILE B 1 368 ? -22.969 28.766 22.312 1 92.62 368 ILE B C 1
ATOM 5784 O O . ILE B 1 368 ? -23.125 28.406 23.484 1 92.62 368 ILE B O 1
ATOM 5788 N N . ARG B 1 369 ? -22.594 29.969 22 1 88.5 369 ARG B N 1
ATOM 5789 C CA . ARG B 1 369 ? -22.156 30.938 23 1 88.5 369 ARG B CA 1
ATOM 5790 C C . ARG B 1 369 ? -23.344 31.594 23.672 1 88.5 369 ARG B C 1
ATOM 5792 O O . ARG B 1 369 ? -23.219 32.188 24.75 1 88.5 369 ARG B O 1
ATOM 5799 N N . SER B 1 370 ? -24.453 31.5 23.047 1 86.06 370 SER B N 1
ATOM 5800 C CA . SER B 1 370 ? -25.656 32.031 23.688 1 86.06 370 SER B CA 1
ATOM 5801 C C . SER B 1 370 ? -26.156 31.078 24.781 1 86.06 370 SER B C 1
ATOM 5803 O O . SER B 1 370 ? -26.828 31.516 25.719 1 86.06 370 SER B O 1
ATOM 5805 N N . VAL B 1 371 ? -25.938 29.859 24.578 1 73.75 371 VAL B N 1
ATOM 5806 C CA . VAL B 1 371 ? -26.391 28.891 25.562 1 73.75 371 VAL B CA 1
ATOM 5807 C C . VAL B 1 371 ? -25.375 28.797 26.703 1 73.75 371 VAL B C 1
ATOM 5809 O O . VAL B 1 371 ? -25.734 28.516 27.844 1 73.75 371 VAL B O 1
ATOM 5812 N N . ALA B 1 372 ? -24.219 29.281 26.594 1 58.88 372 ALA B N 1
ATOM 5813 C CA . ALA B 1 372 ? -23.234 29.172 27.672 1 58.88 372 ALA B CA 1
ATOM 5814 C C . ALA B 1 372 ? -23.328 30.359 28.625 1 58.88 372 ALA B C 1
ATOM 5816 O O . ALA B 1 372 ? -23.703 31.469 28.203 1 58.88 372 ALA B O 1
#

Solvent-accessible surface area (backbone atoms only — not comparable to full-atom values): 37286 Å² total; per-residue (Å²): 130,73,78,37,73,24,38,24,75,76,31,28,58,43,35,67,71,26,51,51,51,21,52,50,25,42,72,72,40,43,48,41,51,77,40,86,31,59,60,8,44,51,29,37,50,52,49,58,62,47,37,50,52,42,45,77,40,42,38,65,47,92,37,54,34,62,36,54,14,33,41,50,24,42,37,50,52,56,49,10,50,46,62,58,60,70,53,38,27,36,39,34,48,65,56,51,58,46,16,49,48,48,39,59,70,67,55,74,76,52,50,78,43,66,44,51,47,42,73,42,60,43,71,41,67,66,46,48,63,68,67,59,57,93,52,43,49,36,39,45,48,51,38,23,34,81,58,33,12,22,56,44,65,53,60,60,54,43,48,57,49,39,72,75,38,74,79,41,39,34,34,31,40,30,36,64,23,53,75,47,53,92,61,53,49,69,80,32,89,63,36,30,37,22,27,36,20,23,55,48,24,9,43,60,41,24,20,24,31,40,48,38,89,90,58,86,68,33,77,82,51,41,37,65,32,79,86,31,59,68,43,12,44,76,74,25,53,35,47,52,50,14,28,41,46,23,59,64,65,58,51,70,66,51,38,52,50,24,36,51,51,44,52,53,46,50,58,58,50,68,71,47,80,61,59,45,74,48,28,43,92,78,32,35,36,37,38,41,17,35,18,33,49,74,40,47,18,67,60,52,37,50,52,36,24,77,66,40,31,37,49,37,43,60,32,65,75,55,93,82,57,56,61,25,62,47,51,56,57,26,60,58,52,70,68,38,48,51,10,27,35,26,40,11,51,47,87,82,65,47,71,67,51,47,51,53,48,52,53,54,47,51,53,52,50,51,58,47,51,65,74,99,132,74,77,38,73,25,36,25,77,76,30,28,58,43,35,68,72,26,52,51,49,22,52,48,25,42,72,74,40,42,47,40,49,77,40,86,31,59,61,8,42,50,32,38,50,52,50,58,61,47,38,50,52,42,45,75,40,41,37,67,48,92,36,54,33,63,34,52,14,32,42,50,24,41,37,52,52,54,49,10,49,46,61,55,60,69,52,37,27,35,39,34,49,65,57,49,59,47,16,48,50,48,40,60,70,66,54,74,75,52,49,77,42,65,43,51,47,41,71,40,61,44,70,40,65,67,45,48,62,67,67,58,56,93,53,44,48,35,38,44,47,52,38,23,34,82,61,34,11,24,54,44,64,52,61,59,54,43,48,58,49,39,72,76,38,72,80,41,40,34,35,30,42,29,38,63,23,52,74,48,53,92,61,54,48,68,79,30,90,63,37,30,38,22,26,37,17,22,54,48,26,8,44,60,40,24,21,25,31,39,49,39,87,88,58,86,70,34,75,83,52,41,38,66,31,78,86,31,61,70,43,11,42,76,72,23,52,35,44,52,52,13,27,40,46,22,59,64,65,56,49,72,66,50,35,52,50,25,35,52,52,45,51,52,46,50,60,58,50,70,72,47,81,62,57,45,74,49,29,42,92,77,32,36,35,38,38,39,17,36,18,33,50,75,42,48,18,66,59,53,37,50,54,35,22,78,65,40,30,36,48,39,43,59,33,62,74,55,94,81,55,53,58,26,61,47,50,56,56,27,61,59,53,69,68,39,47,52,10,25,35,26,40,10,51,46,87,82,64,47,70,67,51,47,51,52,49,51,54,53,48,52,52,54,51,51,58,46,50,67,73,98

pLDDT: mean 95.27, std 8.58, range [35.81, 98.94]

Foldseek 3Di:
DDFAEFALLVFDAADPVLVVLLVVCVVQQVDFCQDPDPSNVVLVVVLLVLLCLCVQQQADSLQKFKFQFLLVQLLFVVVQLCVVLVEFEEEEALQDDCSNVVSVVPDPRYHYYHFAAALLREGDLVSLLVPDDPRAAEYEYAQARSAQLDGYPQQVSQVSNVVRPVRRAYEYECAQVQLFPDHHCNSGSHQKYKYGQRSQSFDHRMIMMGGHPVHDTHADADDADDSNVNHHDGDPSSRSSSSSVSSNPRDVVFNVVLQVLQVLLVVLVVVDPQKDWSHDPPGGSFKTKMFHFQDAQVQLQVQCVVVSHHWDFCAPDDPPPFAHSNNVSNPPDPRRRRRMIMTGDGSPDDSVSSVVSSVSSVVSSCVRNVVD/DDFAEFALLVFDAADPVLVVLLVVCVVQQVDFCQDPDPSNVVLVVVLLVLLCLCVQQQADSLQKFKFQFLLVQLLFVVVQLCVVLVEFEEEEALQDDCSNVVSVVPDPRYHYYHFAAALLREGDLVSLLVPDDPRAAEYEYAQARSAQLDGYPQQVSQVSNVVRPVRRAYEYECAQVQLFPDHHCNSGSHQKYKYGQRSQSFDHRMIMMGGHPVHDTHADADDADDSNVNHHDGDPSSRSSSSSVSSNPRDVVFNVVLQVLQVLLVVLVVVPPQKDWSHDPPGGSFKTKMFHFQDAQVQLQVQCVVVSYHWDFCAPDDPPPFAHSNNVSNPPDPRRRRRMIMTGHGSPDDSVSSVVSSVSSVVSSCVRNVVD

Nearest PDB structures (foldseek):
  1ecx-assembly1_B  TM=9.512E-01  e=1.937E-43  Thermotoga maritima
  1ecx-assembly1_A  TM=9.512E-01  e=5.263E-43  Thermotoga maritima
  5wkp-assembly1_E  TM=9.332E-01  e=6.873E-41  Homo sapiens
  4isy-assembly2_B  TM=9.313E-01  e=6.991E-39  Mycobacterium tuberculosis
  4isy-assembly1_C  TM=9.387E-01  e=2.438E-38  Mycobacterium tuberculosis

InterPro domains:
  IPR000192 Aminotransferase class V domain [PF00266] (4-357)
  IPR015421 Pyridoxal phosphate-dependent transferase, major domain [G3DSA:3.40.640.10] (15-252)
  IPR015422 Pyridoxal phosphate-dependent transferase, small domain [G3DSA:3.90.1150.10] (4-356)
  IPR015424 Pyridoxal phosphate-dependent transferase [SSF53383] (4-362)
  IPR016454 Cysteine desulfurase [PIRSF005572] (2-362)
  IPR020578 Aminotransferase class-V, pyridoxal-phosphate binding site [PS00595] (190-209)

Radius of gyration: 27.0 Å; Cα contacts (8 Å, |Δi|>4): 1662; chains: 2; bounding box: 54×77×64 Å